Protein AF-0000000084338628 (afdb_homodimer)

Sequence (658 aa):
MTDVATRLDPAPYAGPWPGREITAGGVTLHVRETPGPDGTPAVYVHGLAGSATNWTDLAGLLAPHAAGMAIDLPGFGRSRPLAVPDWTPSGHADAVLCFLAGLGRRVHLLGNSLGGLVALSVAARRPELVATLTLVSPAVPDRRPSPRRLADPRMLLAALPGPIGKRARAELGGLTALERAAQLVGICFGDPSVVPEHRLRELAAELEERARLPWAYTAHQETGRQLLISWLRGPSPWPLAARIRVPTLVVWGEQDRLVSPSLARRTAALTRGRLVMLPGVGHVGHIEAPHAVAAAVTRMWQDVAAGRWEESGGDGTLTLAKNAGQKEPMTDVATRLDPAPYAGPWPGREITAGGVTLHVRETPGPDGTPAVYVHGLAGSATNWTDLAGLLAPHAAGMAIDLPGFGRSRPLAVPDWTPSGHADAVLCFLAGLGRRVHLLGNSLGGLVALSVAARRPELVATLTLVSPAVPDRRPSPRRLADPRMLLAALPGPIGKRARAELGGLTALERAAQLVGICFGDPSVVPEHRLRELAAELEERARLPWAYTAHQETGRQLLISWLRGPSPWPLAARIRVPTLVVWGEQDRLVSPSLARRTAALTRGRLVMLPGVGHVGHIEAPHAVAAAVTRMWQDVAAGRWEESGGDGTLTLAKNAGQKEP

Solvent-accessible surface area (backbone atoms only — not comparable to full-atom values): 33303 Å² total; per-residue (Å²): 136,83,81,72,52,68,70,69,64,74,66,76,80,80,65,68,56,61,66,47,76,46,74,23,21,71,35,64,28,26,31,27,46,39,67,44,51,90,73,60,30,33,37,37,34,40,30,82,89,40,23,30,65,63,39,39,68,28,43,58,70,40,13,85,76,19,19,34,37,20,31,12,54,70,23,24,55,79,10,54,58,52,95,73,73,52,52,35,57,66,42,50,21,51,49,51,42,18,28,45,14,28,66,63,53,46,21,34,39,34,10,27,23,50,15,10,42,26,45,50,51,33,35,32,75,42,44,70,46,32,62,31,39,35,31,33,40,42,55,60,75,62,87,70,91,52,73,70,51,43,68,45,72,48,56,66,41,34,72,37,77,65,68,63,8,49,49,29,42,50,55,62,67,64,53,50,44,57,55,49,35,49,34,49,39,55,43,32,34,41,52,49,82,74,58,51,66,70,56,43,51,50,46,10,51,50,51,47,57,39,61,68,39,91,51,27,62,59,39,45,53,46,26,52,51,33,45,54,44,38,54,74,72,40,76,74,61,60,72,50,50,65,56,29,68,44,46,29,42,31,36,36,16,65,43,15,48,66,53,59,48,83,50,48,58,66,70,9,43,21,52,26,14,26,25,33,45,34,80,67,26,7,44,43,38,51,64,78,37,26,68,62,47,37,51,53,52,52,50,48,54,50,30,49,75,69,70,63,64,57,68,38,83,45,65,17,53,70,43,72,55,76,66,74,64,71,70,75,129,137,85,80,69,53,67,69,70,63,74,65,77,80,78,65,68,55,62,65,46,78,46,76,24,21,70,34,63,29,26,30,27,47,40,68,45,51,90,73,62,30,33,38,37,33,40,30,80,90,42,22,31,65,61,40,40,66,28,46,59,70,38,12,85,75,20,18,31,36,20,30,13,54,70,22,24,55,81,9,54,56,52,95,72,73,53,52,35,57,67,41,50,21,50,49,52,43,18,28,45,15,28,67,62,53,45,22,34,38,34,11,27,22,48,16,10,40,26,45,50,51,35,33,31,74,42,44,71,44,32,61,30,39,36,30,32,40,43,56,60,75,63,87,70,90,50,73,71,50,44,67,44,72,48,55,67,42,34,72,38,76,65,68,63,7,49,48,30,43,49,54,62,67,64,54,48,45,56,55,48,34,49,33,50,39,56,43,32,35,42,52,51,82,74,60,53,68,71,56,43,50,48,46,12,51,49,50,47,59,37,63,68,39,91,52,27,62,58,39,45,54,46,26,52,51,32,45,52,46,40,54,75,72,40,76,74,62,61,73,51,48,64,55,29,69,45,47,29,42,31,37,33,16,64,42,16,47,67,52,58,48,84,49,47,60,65,69,11,44,22,53,24,14,27,25,32,45,34,82,67,25,6,43,44,39,51,63,80,38,24,68,63,46,36,52,54,52,50,49,49,54,52,30,50,76,69,69,63,64,58,67,39,82,46,66,18,53,71,43,70,58,76,64,74,62,71,73,76,132

Foldseek 3Di:
DDLCPVPVDQPPCPDFADWDWDDFLNFTWIKGKAAEDPDAAAEEAEAFQDFLRLQRSLQNLQRHPHIYIYTGFDLHQPHHHDPDHDLALVRSLVNVLSRLVRVVAAHAYEYAASGLSSQLLSLLVPVRNYQEYEYQLYNFADPDPDCLQDLDNLVVQLPDDDDSVVVSVVVVVPDALLRVLLSCLVQFWLDSVVDDPVNSVVSSVSSVVQVPDPRNVVSNVVNVVNSVCCNVPNDHCLVSSQSRDHAYEYEYECRERNRHCVCQQSSQLYQQGAYEYEYSTYRSCCNRPVVLVSVVVVVSVVCSVVVNRHGPVRRRHYDYRPPSNDDDD/DDLCPVPVPQPPCPDFADWDWDDFLNFTWIKGKAAEDPDAAAEEAEAFQDFLRLQRSLQNLQRHPHIYIYTGFDLGQPHHHDPDHDLALVRSLVNVLSRLVRVVAAHAYEYAASGLSSQLLSLLVPVRNYQEYEYQLYNFADPDPDCLQDLDNLVVQLPDDDDSVVVSVVVVVPDALLRVLLSVLVQFWLDSVVDDPVNSVVSSVSSVVQVPDPRNVVSNVSNVVNSVCCNVPNDHCLVSSQSRDHAYEYEYECRERNRHCVCQQSSQLYQQGAYEYEYSTYRSCCNRPVVLVSVVVVVSVVCSVVVNRHGPVRRRHYDYRPPSNDPDD

Structure (mmCIF, N/CA/C/O backbone):
data_AF-0000000084338628-model_v1
#
loop_
_entity.id
_entity.type
_entity.pdbx_description
1 polymer 'Pimeloyl-ACP methyl ester carboxylesterase'
#
loop_
_atom_site.group_PDB
_atom_site.id
_atom_site.type_symbol
_atom_site.label_atom_id
_atom_site.label_alt_id
_atom_site.label_comp_id
_atom_site.label_asym_id
_atom_site.label_entity_id
_atom_site.label_seq_id
_atom_site.pdbx_PDB_ins_code
_atom_site.Cartn_x
_atom_site.Cartn_y
_atom_site.Cartn_z
_atom_site.occupancy
_atom_site.B_iso_or_equiv
_atom_site.auth_seq_id
_atom_site.auth_comp_id
_atom_site.auth_asym_id
_atom_site.auth_atom_id
_atom_site.pdbx_PDB_model_num
ATOM 1 N N . MET A 1 1 ? -17.938 -50 -18.516 1 23.62 1 MET A N 1
ATOM 2 C CA . MET A 1 1 ? -18.047 -48.594 -18.203 1 23.62 1 MET A CA 1
ATOM 3 C C . MET A 1 1 ? -16.719 -47.875 -18.375 1 23.62 1 MET A C 1
ATOM 5 O O . MET A 1 1 ? -15.734 -48.219 -17.703 1 23.62 1 MET A O 1
ATOM 9 N N . THR A 1 2 ? -16.406 -47.312 -19.562 1 24.12 2 THR A N 1
ATOM 10 C CA . THR A 1 2 ? -15.242 -46.844 -20.297 1 24.12 2 THR A CA 1
ATOM 11 C C . THR A 1 2 ? -14.578 -45.656 -19.578 1 24.12 2 THR A C 1
ATOM 13 O O . THR A 1 2 ? -15.258 -44.719 -19.172 1 24.12 2 THR A O 1
ATOM 16 N N . ASP A 1 3 ? -13.5 -45.875 -18.859 1 26.91 3 ASP A N 1
ATOM 17 C CA . ASP A 1 3 ? -12.562 -45.062 -18.094 1 26.91 3 ASP A CA 1
ATOM 18 C C . ASP A 1 3 ? -12.062 -43.875 -18.922 1 26.91 3 ASP A C 1
ATOM 20 O O . ASP A 1 3 ? -11.234 -44.062 -19.828 1 26.91 3 ASP A O 1
ATOM 24 N N . VAL A 1 4 ? -12.953 -43.031 -19.438 1 27.66 4 VAL A N 1
ATOM 25 C CA . VAL A 1 4 ? -12.586 -41.906 -20.281 1 27.66 4 VAL A CA 1
ATOM 26 C C . VAL A 1 4 ? -11.594 -41 -19.547 1 27.66 4 VAL A C 1
ATOM 28 O O . VAL A 1 4 ? -11.992 -40.156 -18.75 1 27.66 4 VAL A O 1
ATOM 31 N N . ALA A 1 5 ? -10.609 -41.562 -18.891 1 33.94 5 ALA A N 1
ATOM 32 C CA . ALA A 1 5 ? -9.438 -40.75 -18.609 1 33.94 5 ALA A CA 1
ATOM 33 C C . ALA A 1 5 ? -9.039 -39.906 -19.844 1 33.94 5 ALA A C 1
ATOM 35 O O . ALA A 1 5 ? -8.289 -40.406 -20.688 1 33.94 5 ALA A O 1
ATOM 36 N N . THR A 1 6 ? -9.961 -39.219 -20.453 1 30.7 6 THR A N 1
ATOM 37 C CA . THR A 1 6 ? -9.492 -38.406 -21.547 1 30.7 6 THR A CA 1
ATOM 38 C C . THR A 1 6 ? -8.312 -37.531 -21.109 1 30.7 6 THR A C 1
ATOM 40 O O . THR A 1 6 ? -8.453 -36.688 -20.234 1 30.7 6 THR A O 1
ATOM 43 N N . ARG A 1 7 ? -7.191 -38.156 -20.875 1 34.75 7 ARG A N 1
ATOM 44 C CA . ARG A 1 7 ? -5.961 -37.375 -20.938 1 34.75 7 ARG A CA 1
ATOM 45 C C . ARG A 1 7 ? -6.098 -36.25 -21.938 1 34.75 7 ARG A C 1
ATOM 47 O O . ARG A 1 7 ? -6.129 -36.469 -23.156 1 34.75 7 ARG A O 1
ATOM 54 N N . LEU A 1 8 ? -7 -35.312 -21.672 1 33.62 8 LEU A N 1
ATOM 55 C CA . LEU A 1 8 ? -7.004 -34.188 -22.594 1 33.62 8 LEU A CA 1
ATOM 56 C C . LEU A 1 8 ? -5.582 -33.844 -23.016 1 33.62 8 LEU A C 1
ATOM 58 O O . LEU A 1 8 ? -4.695 -33.688 -22.172 1 33.62 8 LEU A O 1
ATOM 62 N N . ASP A 1 9 ? -5.117 -34.406 -24.047 1 36.53 9 ASP A N 1
ATOM 63 C CA . ASP A 1 9 ? -3.941 -33.969 -24.797 1 36.53 9 ASP A CA 1
ATOM 64 C C . ASP A 1 9 ? -3.664 -32.5 -24.578 1 36.53 9 ASP A C 1
ATOM 66 O O . ASP A 1 9 ? -4.582 -31.672 -24.609 1 36.53 9 ASP A O 1
ATOM 70 N N . PRO A 1 10 ? -2.549 -32.219 -23.812 1 39.66 10 PRO A N 1
ATOM 71 C CA . PRO A 1 10 ? -2.24 -30.797 -23.703 1 39.66 10 PRO A CA 1
ATOM 72 C C . PRO A 1 10 ? -2.553 -30.031 -24.984 1 39.66 10 PRO A C 1
ATOM 74 O O . PRO A 1 10 ? -2.398 -30.562 -26.078 1 39.66 10 PRO A O 1
ATOM 77 N N . ALA A 1 11 ? -3.625 -29.422 -25.141 1 42.81 11 ALA A N 1
ATOM 78 C CA . ALA A 1 11 ? -3.773 -28.516 -26.281 1 42.81 11 ALA A CA 1
ATOM 79 C C . ALA A 1 11 ? -2.414 -28.031 -26.781 1 42.81 11 ALA A C 1
ATOM 81 O O . ALA A 1 11 ? -1.46 -27.938 -26 1 42.81 11 ALA A O 1
ATOM 82 N N . PRO A 1 12 ? -2.033 -28.266 -28.062 1 46.69 12 PRO A N 1
ATOM 83 C CA . PRO A 1 12 ? -0.781 -27.719 -28.594 1 46.69 12 PRO A CA 1
ATOM 84 C C . PRO A 1 12 ? -0.413 -26.375 -27.969 1 46.69 12 PRO A C 1
ATOM 86 O O . PRO A 1 12 ? -1.296 -25.562 -27.672 1 46.69 12 PRO A O 1
ATOM 89 N N . TYR A 1 13 ? 0.65 -26.484 -27.172 1 51.88 13 TYR A N 1
ATOM 90 C CA . TYR A 1 13 ? 1.206 -25.281 -26.562 1 51.88 13 TYR A CA 1
ATOM 91 C C . TYR A 1 13 ? 1.18 -24.125 -27.547 1 51.88 13 TYR A C 1
ATOM 93 O O . TYR A 1 13 ? 1.824 -24.172 -28.594 1 51.88 13 TYR A O 1
ATOM 101 N N . ALA A 1 14 ? 0.134 -23.391 -27.688 1 62.44 14 ALA A N 1
ATOM 102 C CA . ALA A 1 14 ? 0.021 -22.234 -28.578 1 62.44 14 ALA A CA 1
ATOM 103 C C . ALA A 1 14 ? 1.01 -21.141 -28.172 1 62.44 14 ALA A C 1
ATOM 105 O O . ALA A 1 14 ? 1.078 -20.094 -28.828 1 62.44 14 ALA A O 1
ATOM 106 N N . GLY A 1 15 ? 2.207 -21.453 -27.391 1 76.94 15 GLY A N 1
ATOM 107 C CA . GLY A 1 15 ? 3.174 -20.438 -27.031 1 76.94 15 GLY A CA 1
ATOM 108 C C . GLY A 1 15 ? 2.609 -19.391 -26.094 1 76.94 15 GLY A C 1
ATOM 109 O O . GLY A 1 15 ? 1.433 -19.438 -25.719 1 76.94 15 GLY A O 1
ATOM 110 N N . PRO A 1 16 ? 3.469 -18.531 -25.625 1 87.44 16 PRO A N 1
ATOM 111 C CA . PRO A 1 16 ? 3.025 -17.484 -24.703 1 87.44 16 PRO A CA 1
ATOM 112 C C . PRO A 1 16 ? 2.037 -16.516 -25.344 1 87.44 16 PRO A C 1
ATOM 114 O O . PRO A 1 16 ? 2.113 -16.25 -26.547 1 87.44 16 PRO A O 1
ATOM 117 N N . TRP A 1 17 ? 1.113 -16.078 -24.578 1 94.44 17 TRP A N 1
ATOM 118 C CA . TRP A 1 17 ? 0.169 -15.055 -25.031 1 94.44 17 TRP A CA 1
ATOM 119 C C . TRP A 1 17 ? 0.888 -13.75 -25.359 1 94.44 17 TRP A C 1
ATOM 121 O O . TRP A 1 17 ? 1.99 -13.5 -24.859 1 94.44 17 TRP A O 1
ATOM 131 N N . PRO A 1 18 ? 0.337 -12.906 -26.219 1 95.88 18 PRO A N 1
ATOM 132 C CA .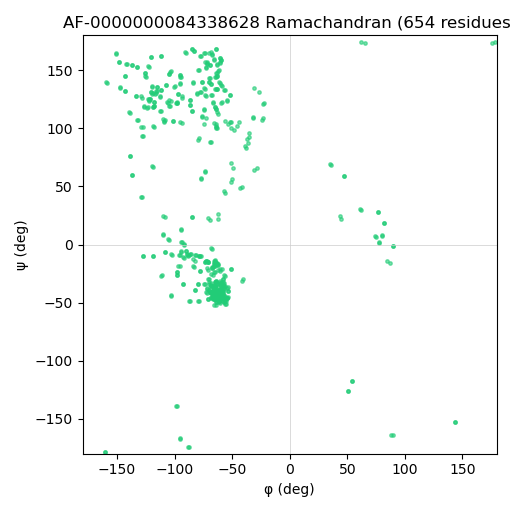 PRO A 1 18 ? 0.977 -11.633 -26.547 1 95.88 18 PRO A CA 1
ATOM 133 C C . PRO A 1 18 ? 1.135 -10.727 -25.328 1 95.88 18 PRO A C 1
ATOM 135 O O . PRO A 1 18 ? 0.263 -10.695 -24.453 1 95.88 18 PRO A O 1
ATOM 138 N N . GLY A 1 19 ? 2.299 -10.094 -25.312 1 97.12 19 GLY A N 1
ATOM 139 C CA . GLY A 1 19 ? 2.602 -9.234 -24.172 1 97.12 19 GLY A CA 1
ATOM 140 C C . GLY A 1 19 ? 2.91 -7.801 -24.578 1 97.12 19 GLY A C 1
ATOM 141 O O . GLY A 1 19 ? 3.303 -7.543 -25.719 1 97.12 19 GLY A O 1
ATOM 142 N N . ARG A 1 20 ? 2.672 -6.883 -23.703 1 98.12 20 ARG A N 1
ATOM 143 C CA . ARG A 1 20 ? 3.066 -5.484 -23.844 1 98.12 20 ARG A CA 1
ATOM 144 C C . ARG A 1 20 ? 3.299 -4.84 -22.484 1 98.12 20 ARG A C 1
ATOM 146 O O . ARG A 1 20 ? 2.941 -5.41 -21.453 1 98.12 20 ARG A O 1
ATOM 153 N N . GLU A 1 21 ? 3.934 -3.75 -22.562 1 98.38 21 GLU A N 1
ATOM 154 C CA . GLU A 1 21 ? 4.082 -2.961 -21.344 1 98.38 21 GLU A CA 1
ATOM 155 C C . GLU A 1 21 ? 2.822 -2.154 -21.047 1 98.38 21 GLU A C 1
ATOM 157 O O . GLU A 1 21 ? 2.258 -1.525 -21.938 1 98.38 21 GLU A O 1
ATOM 162 N N . ILE A 1 22 ? 2.352 -2.24 -19.891 1 98.25 22 ILE A N 1
ATOM 163 C CA . ILE A 1 22 ? 1.227 -1.438 -19.422 1 98.25 22 ILE A CA 1
ATOM 164 C C . ILE A 1 22 ? 1.646 -0.626 -18.188 1 98.25 22 ILE A C 1
ATOM 166 O O . ILE A 1 22 ? 2.232 -1.166 -17.25 1 98.25 22 ILE A O 1
ATOM 170 N N . THR A 1 23 ? 1.461 0.674 -18.328 1 97.31 23 THR A N 1
ATOM 171 C CA . THR A 1 23 ? 1.673 1.544 -17.172 1 97.31 23 THR A CA 1
ATOM 172 C C . THR A 1 23 ? 0.349 1.861 -16.484 1 97.31 23 THR A C 1
ATOM 174 O O . THR A 1 23 ? -0.597 2.32 -17.125 1 97.31 23 THR A O 1
ATOM 177 N N . ALA A 1 24 ? 0.209 1.562 -15.234 1 97.38 24 ALA A N 1
ATOM 178 C CA . ALA A 1 24 ? -0.942 1.853 -14.383 1 97.38 24 ALA A CA 1
ATOM 179 C C . ALA A 1 24 ? -0.511 2.098 -12.938 1 97.38 24 ALA A C 1
ATOM 181 O O . ALA A 1 24 ? 0.351 1.389 -12.414 1 97.38 24 ALA A O 1
ATOM 182 N N . GLY A 1 25 ? -1.071 3.139 -12.32 1 96.56 25 GLY A N 1
ATOM 183 C CA . GLY A 1 25 ? -0.757 3.43 -10.93 1 96.56 25 GLY A CA 1
ATOM 184 C C . GLY A 1 25 ? 0.714 3.723 -10.703 1 96.56 25 GLY A C 1
ATOM 185 O O . GLY A 1 25 ? 1.281 3.318 -9.688 1 96.56 25 GLY A O 1
ATOM 186 N N . GLY A 1 26 ? 1.353 4.258 -11.664 1 94.69 26 GLY A N 1
ATOM 187 C CA . GLY A 1 26 ? 2.756 4.617 -11.531 1 94.69 26 GLY A CA 1
ATOM 188 C C . GLY A 1 26 ? 3.691 3.436 -11.695 1 94.69 26 GLY A C 1
ATOM 189 O O . GLY A 1 26 ? 4.898 3.553 -11.461 1 94.69 26 GLY A O 1
ATOM 190 N N . VAL A 1 27 ? 3.143 2.307 -12.094 1 96.44 27 VAL A N 1
ATOM 191 C CA . VAL A 1 27 ? 3.934 1.093 -12.266 1 96.44 27 VAL A CA 1
ATOM 192 C C . VAL A 1 27 ? 3.854 0.624 -13.711 1 96.44 27 VAL A C 1
ATOM 194 O O . VAL A 1 27 ? 2.771 0.595 -14.305 1 96.44 27 VAL A O 1
ATOM 197 N N . THR A 1 28 ? 5 0.376 -14.297 1 97.5 28 THR A N 1
ATOM 198 C CA . THR A 1 28 ? 5.047 -0.213 -15.633 1 97.5 28 THR A CA 1
ATOM 199 C C . THR A 1 28 ? 5.418 -1.69 -15.562 1 97.5 28 THR A C 1
ATOM 201 O O . THR A 1 28 ? 6.477 -2.045 -15.039 1 97.5 28 THR A O 1
ATOM 204 N N . LEU A 1 29 ? 4.52 -2.508 -16.031 1 98.56 29 LEU A N 1
ATOM 205 C CA . LEU A 1 29 ? 4.742 -3.949 -16.031 1 98.56 29 LEU A CA 1
ATOM 206 C C . LEU A 1 29 ? 4.57 -4.527 -17.438 1 98.56 29 LEU A C 1
ATOM 208 O O . LEU A 1 29 ? 3.775 -4.02 -18.234 1 98.56 29 LEU A O 1
ATOM 212 N N . HIS A 1 30 ? 5.422 -5.539 -17.703 1 98.31 30 HIS A N 1
ATOM 213 C CA . HIS A 1 30 ? 5.105 -6.383 -18.859 1 98.31 30 HIS A CA 1
ATOM 214 C C . HIS A 1 30 ? 3.92 -7.297 -18.547 1 98.31 30 HIS A C 1
ATOM 216 O O . HIS A 1 30 ? 3.889 -7.957 -17.516 1 98.31 30 HIS A O 1
ATOM 222 N N . VAL A 1 31 ? 2.938 -7.262 -19.438 1 98.75 31 VAL A N 1
ATOM 223 C CA . VAL A 1 31 ? 1.679 -7.969 -19.219 1 98.75 31 VAL A CA 1
ATOM 224 C C . VAL A 1 31 ? 1.353 -8.812 -20.453 1 98.75 31 VAL A C 1
ATOM 226 O O . VAL A 1 31 ? 1.403 -8.328 -21.578 1 98.75 31 VAL A O 1
ATOM 229 N N . ARG A 1 32 ? 1.099 -10.094 -20.203 1 98.12 32 ARG A N 1
ATOM 230 C CA . ARG A 1 32 ? 0.576 -10.938 -21.266 1 98.12 32 ARG A CA 1
ATOM 231 C C . ARG A 1 32 ? -0.941 -11.062 -21.172 1 98.12 32 ARG A C 1
ATOM 233 O O . ARG A 1 32 ? -1.478 -11.391 -20.125 1 98.12 32 ARG A O 1
ATOM 240 N N . GLU A 1 33 ? -1.597 -10.828 -22.266 1 98.31 33 GLU A N 1
ATOM 241 C CA . GLU A 1 33 ? -3.047 -10.672 -22.25 1 98.31 33 GLU A CA 1
ATOM 242 C C . GLU A 1 33 ? -3.738 -11.828 -22.969 1 98.31 33 GLU A C 1
ATOM 244 O O . GLU A 1 33 ? -3.273 -12.281 -24.016 1 98.31 33 GLU A O 1
ATOM 249 N N . THR A 1 34 ? -4.715 -12.367 -22.375 1 97.62 34 THR A N 1
ATOM 250 C CA . THR A 1 34 ? -5.621 -13.344 -22.984 1 97.62 34 THR A CA 1
ATOM 251 C C . THR A 1 34 ? -6.984 -12.719 -23.25 1 97.62 34 THR A C 1
ATOM 253 O O . THR A 1 34 ? -7.508 -11.969 -22.422 1 97.62 34 THR A O 1
ATOM 256 N N . PRO A 1 35 ? -7.559 -12.992 -24.406 1 96.88 35 PRO A N 1
ATOM 257 C CA . PRO A 1 35 ? -8.883 -12.445 -24.688 1 96.88 35 PRO A CA 1
ATOM 258 C C . PRO A 1 35 ? -9.977 -13.039 -23.812 1 96.88 35 PRO A C 1
ATOM 260 O O . PRO A 1 35 ? -9.773 -14.078 -23.188 1 96.88 35 PRO A O 1
ATOM 263 N N . GLY A 1 36 ? -11.07 -12.414 -23.75 1 96.94 36 GLY A N 1
ATOM 264 C CA . GLY A 1 36 ? -12.234 -12.859 -23 1 96.94 36 GLY A CA 1
ATOM 265 C C . GLY A 1 36 ? -13.398 -11.883 -23.062 1 96.94 36 GLY A C 1
ATOM 266 O O . GLY A 1 36 ? -13.312 -10.852 -23.719 1 96.94 36 GLY A O 1
ATOM 267 N N . PRO A 1 37 ? -14.477 -12.297 -22.5 1 97 37 PRO A N 1
ATOM 268 C CA . PRO A 1 37 ? -15.656 -11.422 -22.5 1 97 37 PRO A CA 1
ATOM 269 C C . PRO A 1 37 ? -15.438 -10.141 -21.703 1 97 37 PRO A C 1
ATOM 271 O O . PRO A 1 37 ? -14.445 -10.016 -20.984 1 97 37 PRO A O 1
ATOM 274 N N . ASP A 1 38 ? -16.453 -9.281 -21.969 1 94.19 38 ASP A N 1
ATOM 275 C CA . ASP A 1 38 ? -16.469 -8.07 -21.156 1 94.19 38 ASP A CA 1
ATOM 276 C C . ASP A 1 38 ? -16.828 -8.391 -19.703 1 94.19 38 ASP A C 1
ATOM 278 O O . ASP A 1 38 ? -17.562 -9.352 -19.453 1 94.19 38 ASP A O 1
ATOM 282 N N . GLY A 1 39 ? -16.281 -7.773 -18.781 1 96.06 39 GLY A N 1
ATOM 283 C CA . GLY A 1 39 ? -16.547 -8.008 -17.375 1 96.06 39 GLY A CA 1
ATOM 284 C C . GLY A 1 39 ? -15.32 -7.863 -16.5 1 96.06 39 GLY A C 1
ATOM 285 O O . GLY A 1 39 ? -14.414 -7.09 -16.812 1 96.06 39 GLY A O 1
ATOM 286 N N . THR A 1 40 ? -15.367 -8.578 -15.398 1 97.94 40 THR A N 1
ATOM 287 C CA . THR A 1 40 ? -14.25 -8.531 -14.461 1 97.94 40 THR A CA 1
ATOM 288 C C . THR A 1 40 ? -13.055 -9.32 -15 1 97.94 40 THR A C 1
ATOM 290 O O . THR A 1 40 ? -13.156 -10.523 -15.234 1 97.94 40 THR A O 1
ATOM 293 N N . PRO A 1 41 ? -12 -8.695 -15.258 1 98.62 41 PRO A N 1
ATOM 294 C CA . PRO A 1 41 ? -10.828 -9.414 -15.773 1 98.62 41 PRO A CA 1
ATOM 295 C C . PRO A 1 41 ? -10.078 -10.18 -14.68 1 98.62 41 PRO A C 1
ATOM 297 O O . PRO A 1 41 ? -10.297 -9.93 -13.492 1 98.62 41 PRO A O 1
ATOM 300 N N . ALA A 1 42 ? -9.266 -11.117 -15.148 1 98.88 42 ALA A N 1
ATOM 301 C CA . ALA A 1 42 ? -8.375 -11.852 -14.25 1 98.88 42 ALA A CA 1
ATOM 302 C C . ALA A 1 42 ? -6.953 -11.289 -14.312 1 98.88 42 ALA A C 1
ATOM 304 O O . ALA A 1 42 ? -6.461 -10.945 -15.383 1 98.88 42 ALA A O 1
ATOM 305 N N . VAL A 1 43 ? -6.352 -11.125 -13.156 1 98.94 43 VAL A N 1
ATOM 306 C CA . VAL A 1 43 ? -4.941 -10.773 -13.078 1 98.94 43 VAL A CA 1
ATOM 307 C C . VAL A 1 43 ? -4.16 -11.898 -12.398 1 98.94 43 VAL A C 1
ATOM 309 O O . VAL A 1 43 ? -4.547 -12.367 -11.328 1 98.94 43 VAL A O 1
ATOM 312 N N . TYR A 1 44 ? -3.066 -12.305 -13.055 1 98.94 44 TYR A N 1
ATOM 313 C CA . TYR A 1 44 ? -2.279 -13.453 -12.609 1 98.94 44 TYR A CA 1
ATOM 314 C C . TYR A 1 44 ? -0.902 -13.016 -12.125 1 98.94 44 TYR A C 1
ATOM 316 O O . TYR A 1 44 ? -0.168 -12.336 -12.852 1 98.94 44 TYR A O 1
ATOM 324 N N . VAL A 1 45 ? -0.544 -13.422 -10.914 1 98.94 45 VAL A N 1
ATOM 325 C CA . VAL A 1 45 ? 0.711 -13.016 -10.289 1 98.94 45 VAL A CA 1
ATOM 326 C C . VAL A 1 45 ? 1.582 -14.242 -10.039 1 98.94 45 VAL A C 1
ATOM 328 O O . VAL A 1 45 ? 1.203 -15.133 -9.273 1 98.94 45 VAL A O 1
ATOM 331 N N . HIS A 1 46 ? 2.771 -14.312 -10.617 1 98.38 46 HIS A N 1
ATOM 332 C CA . HIS A 1 46 ? 3.637 -15.484 -10.578 1 98.38 46 HIS A CA 1
ATOM 333 C C . HIS A 1 46 ? 4.461 -15.523 -9.297 1 98.38 46 HIS A C 1
ATOM 335 O O . HIS A 1 46 ? 4.492 -14.547 -8.547 1 98.38 46 HIS A O 1
ATOM 341 N N . GLY A 1 47 ? 5.082 -16.672 -9.023 1 97.88 47 GLY A N 1
ATOM 342 C CA . GLY A 1 47 ? 5.941 -16.859 -7.863 1 97.88 47 GLY A CA 1
ATOM 343 C C . GLY A 1 47 ? 7.387 -16.469 -8.125 1 97.88 47 GLY A C 1
ATOM 344 O O . GLY A 1 47 ? 7.715 -15.945 -9.188 1 97.88 47 GLY A O 1
ATOM 345 N N . LEU A 1 48 ? 8.195 -16.75 -7.113 1 94.06 48 LEU A N 1
ATOM 346 C CA . LEU A 1 48 ? 9.617 -16.453 -7.223 1 94.06 48 LEU A CA 1
ATOM 347 C C . LEU A 1 48 ? 10.227 -17.141 -8.438 1 94.06 48 LEU A C 1
ATOM 349 O O . LEU A 1 48 ? 9.945 -18.312 -8.695 1 94.06 48 LEU A O 1
ATOM 353 N N . ALA A 1 49 ? 11.008 -16.438 -9.25 1 85.44 49 ALA A N 1
ATOM 354 C CA . ALA A 1 49 ? 11.758 -16.906 -10.406 1 85.44 49 ALA A CA 1
ATOM 355 C C . ALA A 1 49 ? 10.828 -17.188 -11.586 1 85.44 49 ALA A C 1
ATOM 357 O O . ALA A 1 49 ? 11.25 -17.734 -12.609 1 85.44 49 ALA A O 1
ATOM 358 N N . GLY A 1 50 ? 9.555 -16.812 -11.414 1 93 50 GLY A N 1
ATOM 359 C CA . GLY A 1 50 ? 8.609 -17.016 -12.5 1 93 50 GLY A CA 1
ATOM 360 C C . GLY A 1 50 ? 8.43 -15.781 -13.367 1 93 50 GLY A C 1
ATOM 361 O O . GLY A 1 50 ? 9.297 -14.906 -13.406 1 93 50 GLY A O 1
ATOM 362 N N . SER A 1 51 ? 7.391 -15.852 -14.172 1 95.38 51 SER A N 1
ATOM 363 C CA . SER A 1 51 ? 6.953 -14.789 -15.07 1 95.38 51 SER A CA 1
ATOM 364 C C . SER A 1 51 ? 5.504 -14.984 -15.5 1 95.38 51 SER A C 1
ATOM 366 O O . SER A 1 51 ? 4.848 -15.938 -15.07 1 95.38 51 SER A O 1
ATOM 368 N N . ALA A 1 52 ? 5.098 -14.031 -16.344 1 97.12 52 ALA A N 1
ATOM 369 C CA . ALA A 1 52 ? 3.742 -14.086 -16.891 1 97.12 52 ALA A CA 1
ATOM 370 C C . ALA A 1 52 ? 3.494 -15.406 -17.609 1 97.12 52 ALA A C 1
ATOM 372 O O . ALA A 1 52 ? 2.365 -15.898 -17.656 1 97.12 52 ALA A O 1
ATOM 373 N N . THR A 1 53 ? 4.523 -16.047 -18.125 1 93.94 53 THR A N 1
ATOM 374 C CA . THR A 1 53 ? 4.371 -17.266 -18.922 1 93.94 53 THR A CA 1
ATOM 375 C C . THR A 1 53 ? 3.951 -18.438 -18.047 1 93.94 53 THR A C 1
ATOM 377 O O . THR A 1 53 ? 3.484 -19.469 -18.547 1 93.94 53 THR A O 1
ATOM 380 N N . ASN A 1 54 ? 4.086 -18.266 -16.734 1 94.94 54 ASN A N 1
ATOM 381 C CA . ASN A 1 54 ? 3.674 -19.328 -15.82 1 94.94 54 ASN A CA 1
ATOM 382 C C . ASN A 1 54 ? 2.17 -19.578 -15.891 1 94.94 54 ASN A C 1
ATOM 384 O O . ASN A 1 54 ? 1.69 -20.641 -15.477 1 94.94 54 ASN A O 1
ATOM 388 N N . TRP A 1 55 ? 1.458 -18.625 -16.453 1 96.94 55 TRP A N 1
ATOM 389 C CA . TRP A 1 55 ? 0.001 -18.688 -16.391 1 96.94 55 TRP A CA 1
ATOM 390 C C . TRP A 1 55 ? -0.59 -18.984 -17.766 1 96.94 55 TRP A C 1
ATOM 392 O O . TRP A 1 55 ? -1.81 -18.953 -17.938 1 96.94 55 TRP A O 1
ATOM 402 N N . THR A 1 56 ? 0.258 -19.312 -18.766 1 94.19 56 THR A N 1
ATOM 403 C CA . THR A 1 56 ? -0.15 -19.422 -20.156 1 94.19 56 THR A CA 1
ATOM 404 C C . THR A 1 56 ? -1.307 -20.406 -20.297 1 94.19 56 THR A C 1
ATOM 406 O O . THR A 1 56 ? -2.361 -20.062 -20.844 1 94.19 56 THR A O 1
ATOM 409 N N . ASP A 1 57 ? -1.167 -21.625 -19.75 1 93.06 57 ASP A N 1
ATOM 410 C CA . ASP A 1 57 ? -2.176 -22.656 -19.938 1 93.06 57 ASP A CA 1
ATOM 411 C C . ASP A 1 57 ? -3.447 -22.328 -19.156 1 93.06 57 ASP A C 1
ATOM 413 O O . ASP A 1 57 ? -4.551 -22.422 -19.703 1 93.06 57 ASP A O 1
ATOM 417 N N . LEU A 1 58 ? -3.25 -21.953 -17.891 1 96.88 58 LEU A N 1
ATOM 418 C CA . LEU A 1 58 ? -4.426 -21.656 -17.078 1 96.88 58 LEU A CA 1
ATOM 419 C C . LEU A 1 58 ? -5.195 -20.469 -17.625 1 96.88 58 LEU A C 1
ATOM 421 O O . LEU A 1 58 ? -6.426 -20.484 -17.688 1 96.88 58 LEU A O 1
ATOM 425 N N . ALA A 1 59 ? -4.504 -19.406 -17.984 1 97.69 59 ALA A N 1
ATOM 426 C CA . ALA A 1 59 ? -5.168 -18.234 -18.547 1 97.69 59 ALA A CA 1
ATOM 427 C C . ALA A 1 59 ? -5.965 -18.594 -19.797 1 97.69 59 ALA A C 1
ATOM 429 O O . ALA A 1 59 ? -7.047 -18.047 -20.031 1 97.69 59 ALA A O 1
ATOM 430 N N . GLY A 1 60 ? -5.395 -19.469 -20.625 1 96.5 60 GLY A N 1
ATOM 431 C CA . GLY A 1 60 ? -6.117 -19.938 -21.797 1 96.5 60 GLY A CA 1
ATOM 432 C C . GLY A 1 60 ? -7.402 -20.672 -21.438 1 96.5 60 GLY A C 1
ATOM 433 O O . GLY A 1 60 ? -8.438 -20.453 -22.078 1 96.5 60 GLY A O 1
ATOM 434 N N . LEU A 1 61 ? -7.34 -21.531 -20.438 1 96.81 61 LEU A N 1
ATOM 435 C CA . LEU A 1 61 ? -8.492 -22.312 -20.016 1 96.81 61 LEU A CA 1
ATOM 436 C C . LEU A 1 61 ? -9.562 -21.422 -19.391 1 96.81 61 LEU A C 1
ATOM 438 O O . LEU A 1 61 ? -10.758 -21.734 -19.469 1 96.81 61 LEU A O 1
ATOM 442 N N . LEU A 1 62 ? -9.148 -20.25 -18.844 1 98.25 62 LEU A N 1
ATOM 443 C CA . LEU A 1 62 ? -10.086 -19.375 -18.172 1 98.25 62 LEU A CA 1
ATOM 444 C C . LEU A 1 62 ? -10.586 -18.281 -19.109 1 98.25 62 LEU A C 1
ATOM 446 O O . LEU A 1 62 ? -11.539 -17.562 -18.781 1 98.25 62 LEU A O 1
ATOM 450 N N . ALA A 1 63 ? -9.977 -18.188 -20.281 1 97.69 63 ALA A N 1
ATOM 451 C CA . ALA A 1 63 ? -10.211 -17.125 -21.25 1 97.69 63 ALA A CA 1
ATOM 452 C C . ALA A 1 63 ? -11.688 -17.047 -21.625 1 97.69 63 ALA A C 1
ATOM 454 O O . ALA A 1 63 ? -12.234 -15.953 -21.812 1 97.69 63 ALA A O 1
ATOM 455 N N . PRO A 1 64 ? -12.422 -18.156 -21.719 1 97.44 64 PRO A N 1
ATOM 456 C CA . PRO A 1 64 ? -13.844 -18.078 -22.062 1 97.44 64 PRO A CA 1
ATOM 457 C C . PRO A 1 64 ? -14.664 -17.375 -20.984 1 97.44 64 PRO A C 1
ATOM 459 O O . PRO A 1 64 ? -15.805 -16.969 -21.234 1 97.44 64 PRO A O 1
ATOM 462 N N . HIS A 1 65 ? -14.164 -17.156 -19.781 1 97.94 65 HIS A N 1
ATOM 463 C CA . HIS A 1 65 ? -14.93 -16.625 -18.656 1 97.94 65 HIS A CA 1
ATOM 464 C C . HIS A 1 65 ? -14.477 -15.219 -18.297 1 97.94 65 HIS A C 1
ATOM 466 O O . HIS A 1 65 ? -15.25 -14.445 -17.719 1 97.94 65 HIS A O 1
ATOM 472 N N . ALA A 1 66 ? -13.25 -14.898 -18.594 1 98.44 66 ALA A N 1
ATOM 473 C CA . ALA A 1 66 ? -12.711 -13.586 -18.25 1 98.44 66 ALA A CA 1
ATOM 474 C C . ALA A 1 66 ? -11.492 -13.25 -19.109 1 98.44 66 ALA A C 1
ATOM 476 O O . ALA A 1 66 ? -10.656 -14.117 -19.375 1 98.44 66 ALA A O 1
ATOM 477 N N . ALA A 1 67 ? -11.438 -11.984 -19.516 1 98.25 67 ALA A N 1
ATOM 478 C CA . ALA A 1 67 ? -10.164 -11.531 -20.062 1 98.25 67 ALA A CA 1
ATOM 479 C C . ALA A 1 67 ? -9.055 -11.602 -19.016 1 98.25 67 ALA A C 1
ATOM 481 O O . ALA A 1 67 ? -9.32 -11.484 -17.812 1 98.25 67 ALA A O 1
ATOM 482 N N . GLY A 1 68 ? -7.844 -11.836 -19.484 1 98.38 68 GLY A N 1
ATOM 483 C CA . GLY A 1 68 ? -6.773 -12.07 -18.531 1 98.38 68 GLY A CA 1
ATOM 484 C C . GLY A 1 68 ? -5.582 -11.148 -18.734 1 98.38 68 GLY A C 1
ATOM 485 O O . GLY A 1 68 ? -5.277 -10.75 -19.859 1 98.38 68 GLY A O 1
ATOM 486 N N . MET A 1 69 ? -4.934 -10.812 -17.641 1 98.75 69 MET A N 1
ATOM 487 C CA . MET A 1 69 ? -3.646 -10.117 -17.578 1 98.75 69 MET A CA 1
ATOM 488 C C . MET A 1 69 ? -2.658 -10.867 -16.703 1 98.75 69 MET A C 1
ATOM 490 O O . MET A 1 69 ? -2.738 -10.797 -15.469 1 98.75 69 MET A O 1
ATOM 494 N N . ALA A 1 70 ? -1.762 -11.594 -17.328 1 98.81 70 ALA A N 1
ATOM 495 C CA . ALA A 1 70 ? -0.645 -12.156 -16.562 1 98.81 70 ALA A CA 1
ATOM 496 C C . ALA A 1 70 ? 0.508 -11.156 -16.469 1 98.81 70 ALA A C 1
ATOM 498 O O . ALA A 1 70 ? 1.044 -10.727 -17.5 1 98.81 70 ALA A O 1
ATOM 499 N N . ILE A 1 71 ? 0.913 -10.852 -15.266 1 98.88 71 ILE A N 1
ATOM 500 C CA . ILE A 1 71 ? 1.896 -9.789 -15.125 1 98.88 71 ILE A CA 1
ATOM 501 C C . ILE A 1 71 ? 3.266 -10.383 -14.812 1 98.88 71 ILE A C 1
ATOM 503 O O . ILE A 1 71 ? 3.359 -11.445 -14.188 1 98.88 71 ILE A O 1
ATOM 507 N N . ASP A 1 72 ? 4.34 -9.742 -15.289 1 98.5 72 ASP A N 1
ATOM 508 C CA . ASP A 1 72 ? 5.676 -9.914 -14.734 1 98.5 72 ASP A CA 1
ATOM 509 C C . ASP A 1 72 ? 5.906 -8.961 -13.562 1 98.5 72 ASP A C 1
ATOM 511 O O . ASP A 1 72 ? 5.801 -7.738 -13.719 1 98.5 72 ASP A O 1
ATOM 515 N N . LEU A 1 73 ? 6.18 -9.492 -12.422 1 98.62 73 LEU A N 1
ATOM 516 C CA . LEU A 1 73 ? 6.496 -8.641 -11.281 1 98.62 73 LEU A CA 1
ATOM 517 C C . LEU A 1 73 ? 7.719 -7.781 -11.562 1 98.62 73 LEU A C 1
ATOM 519 O O . LEU A 1 73 ? 8.531 -8.117 -12.43 1 98.62 73 LEU A O 1
ATOM 523 N N . PRO A 1 74 ? 7.855 -6.688 -10.828 1 98.25 74 PRO A N 1
ATOM 524 C CA . PRO A 1 74 ? 9.047 -5.863 -11.023 1 98.25 74 PRO A CA 1
ATOM 525 C C . PRO A 1 74 ? 10.344 -6.66 -10.883 1 98.25 74 PRO A C 1
ATOM 527 O O . PRO A 1 74 ? 10.57 -7.305 -9.852 1 98.25 74 PRO A O 1
ATOM 530 N N . GLY A 1 75 ? 11.148 -6.59 -11.945 1 97.38 75 GLY A N 1
ATOM 531 C CA . GLY A 1 75 ? 12.422 -7.285 -11.93 1 97.38 75 GLY A CA 1
ATOM 532 C C . GLY A 1 75 ? 12.336 -8.703 -12.461 1 97.38 75 GLY A C 1
ATOM 533 O O . GLY A 1 75 ? 13.352 -9.375 -12.617 1 97.38 75 GLY A O 1
ATOM 534 N N . PHE A 1 76 ? 11.188 -9.156 -12.836 1 96.75 76 PHE A N 1
ATOM 535 C CA . PHE A 1 76 ? 10.992 -10.516 -13.328 1 96.75 76 PHE A CA 1
ATOM 536 C C . PHE A 1 76 ? 10.43 -10.508 -14.742 1 96.75 76 PHE A C 1
ATOM 538 O O . PHE A 1 76 ? 9.852 -9.508 -15.172 1 96.75 76 PHE A O 1
ATOM 545 N N . GLY A 1 77 ? 10.57 -11.609 -15.391 1 95 77 GLY A N 1
ATOM 546 C CA . GLY A 1 77 ? 10.148 -11.617 -16.781 1 95 77 GLY A CA 1
ATOM 547 C C . GLY A 1 77 ? 10.734 -10.469 -17.578 1 95 77 GLY A C 1
ATOM 548 O O . GLY A 1 77 ? 11.945 -10.25 -17.578 1 95 77 GLY A O 1
ATOM 549 N N . ARG A 1 78 ? 9.836 -9.75 -18.203 1 95.5 78 ARG A N 1
ATOM 550 C CA . ARG A 1 78 ? 10.297 -8.648 -19.047 1 95.5 78 ARG A CA 1
ATOM 551 C C . ARG A 1 78 ? 10.039 -7.301 -18.391 1 95.5 78 ARG A C 1
ATOM 553 O O . ARG A 1 78 ? 10.289 -6.25 -18.984 1 95.5 78 ARG A O 1
ATOM 560 N N . SER A 1 79 ? 9.531 -7.371 -17.141 1 97.75 79 SER A N 1
ATOM 561 C CA . SER A 1 79 ? 9.359 -6.129 -16.391 1 97.75 79 SER A CA 1
ATOM 562 C C . SER A 1 79 ? 10.688 -5.633 -15.836 1 97.75 79 SER A C 1
ATOM 564 O O . SER A 1 79 ? 11.438 -6.402 -15.234 1 97.75 79 SER A O 1
ATOM 566 N N . ARG A 1 80 ? 11 -4.395 -16.016 1 96.75 80 ARG A N 1
ATOM 567 C CA . ARG A 1 80 ? 12.125 -3.762 -15.336 1 96.75 80 ARG A CA 1
ATOM 568 C C . ARG A 1 80 ? 11.859 -3.602 -13.844 1 96.75 80 ARG A C 1
ATOM 570 O O . ARG A 1 80 ? 10.703 -3.615 -13.414 1 96.75 80 ARG A O 1
ATOM 577 N N . PRO A 1 81 ? 12.961 -3.547 -13.078 1 97 81 PRO A N 1
ATOM 578 C CA . PRO A 1 81 ? 12.742 -3.182 -11.672 1 97 81 PRO A CA 1
ATOM 579 C C . PRO A 1 81 ? 12.109 -1.804 -11.516 1 97 81 PRO A C 1
ATOM 581 O O . PRO A 1 81 ? 12.117 -1.003 -12.453 1 97 81 PRO A O 1
ATOM 584 N N . LEU A 1 82 ? 11.523 -1.571 -10.375 1 94.56 82 LEU A N 1
ATOM 585 C CA . LEU A 1 82 ? 11.078 -0.225 -10.023 1 94.56 82 LEU A CA 1
ATOM 586 C C . LEU A 1 82 ? 12.258 0.74 -9.977 1 94.56 82 LEU A C 1
ATOM 588 O O . LEU A 1 82 ? 13.406 0.316 -9.844 1 94.56 82 LEU A O 1
ATOM 592 N N . ALA A 1 83 ? 11.938 2.025 -10.148 1 88.44 83 ALA A N 1
ATOM 593 C CA . ALA A 1 83 ? 12.984 3.037 -10.117 1 88.44 83 ALA A CA 1
ATOM 594 C C . ALA A 1 83 ? 13.805 2.941 -8.828 1 88.44 83 ALA A C 1
ATOM 596 O O . ALA A 1 83 ? 15.031 3.051 -8.859 1 88.44 83 ALA A O 1
ATOM 597 N N . VAL A 1 84 ? 13.133 2.811 -7.754 1 90.31 84 VAL A N 1
ATOM 598 C CA . VAL A 1 84 ? 13.758 2.449 -6.48 1 90.31 84 VAL A CA 1
ATOM 599 C C . VAL A 1 84 ? 13.359 1.023 -6.102 1 90.31 84 VAL A C 1
ATOM 601 O O . VAL A 1 84 ? 12.242 0.781 -5.645 1 90.31 84 VAL A O 1
ATOM 604 N N . PRO A 1 85 ? 14.273 0.166 -6.25 1 93.81 85 PRO A N 1
ATOM 605 C CA . PRO A 1 85 ? 13.898 -1.24 -6.074 1 93.81 85 PRO A CA 1
ATOM 606 C C . PRO A 1 85 ? 13.539 -1.58 -4.629 1 93.81 85 PRO A C 1
ATOM 608 O O . PRO A 1 85 ? 14.164 -1.071 -3.697 1 93.81 85 PRO A O 1
ATOM 611 N N . ASP A 1 86 ? 12.555 -2.318 -4.461 1 95.31 86 ASP A N 1
ATOM 612 C CA . ASP A 1 86 ? 12.141 -2.98 -3.227 1 95.31 86 ASP A CA 1
ATOM 613 C C . ASP A 1 86 ? 11.82 -4.453 -3.475 1 95.31 86 ASP A C 1
ATOM 615 O O . ASP A 1 86 ? 10.766 -4.781 -4.031 1 95.31 86 ASP A O 1
ATOM 619 N N . TRP A 1 87 ? 12.688 -5.305 -3.02 1 96.69 87 TRP A N 1
ATOM 620 C CA . TRP A 1 87 ? 12.617 -6.723 -3.363 1 96.69 87 TRP A CA 1
ATOM 621 C C . TRP A 1 87 ? 11.852 -7.5 -2.297 1 96.69 87 TRP A C 1
ATOM 623 O O . TRP A 1 87 ? 11.742 -8.727 -2.377 1 96.69 87 TRP A O 1
ATOM 633 N N . THR A 1 88 ? 11.344 -6.801 -1.267 1 96.75 88 THR A N 1
ATOM 634 C CA . THR A 1 88 ? 10.578 -7.473 -0.221 1 96.75 88 THR A CA 1
ATOM 635 C C . THR A 1 88 ? 9.211 -7.906 -0.744 1 96.75 88 THR A C 1
ATOM 637 O O . THR A 1 88 ? 8.695 -7.332 -1.704 1 96.75 88 THR A O 1
ATOM 640 N N . PRO A 1 89 ? 8.578 -8.953 -0.116 1 97.38 89 PRO A N 1
ATOM 641 C CA . PRO A 1 89 ? 7.195 -9.281 -0.472 1 97.38 89 PRO A CA 1
ATOM 642 C C . PRO A 1 89 ? 6.254 -8.086 -0.362 1 97.38 89 PRO A C 1
ATOM 644 O O . PRO A 1 89 ? 5.367 -7.914 -1.201 1 97.38 89 PRO A O 1
ATOM 647 N N . SER A 1 90 ? 6.48 -7.238 0.634 1 96.56 90 SER A N 1
ATOM 648 C CA . SER A 1 90 ? 5.652 -6.051 0.801 1 96.56 90 SER A CA 1
ATOM 649 C C . SER A 1 90 ? 5.855 -5.07 -0.349 1 96.56 90 SER A C 1
ATOM 651 O O . SER A 1 90 ? 4.906 -4.41 -0.786 1 96.56 90 SER A O 1
ATOM 653 N N . GLY A 1 91 ? 7.113 -4.949 -0.794 1 97.25 91 GLY A N 1
ATOM 654 C CA . GLY A 1 91 ? 7.391 -4.105 -1.946 1 97.25 91 GLY A CA 1
ATOM 655 C C . GLY A 1 91 ? 6.691 -4.574 -3.211 1 97.25 91 GLY A C 1
ATOM 656 O O . GLY A 1 91 ? 6.129 -3.768 -3.951 1 97.25 91 GLY A O 1
ATOM 657 N N . HIS A 1 92 ? 6.73 -5.871 -3.447 1 98.56 92 HIS A N 1
ATOM 658 C CA . HIS A 1 92 ? 6.012 -6.438 -4.586 1 98.56 92 HIS A CA 1
ATOM 659 C C . HIS A 1 92 ? 4.508 -6.238 -4.438 1 98.56 92 HIS A C 1
ATOM 661 O O . HIS A 1 92 ? 3.82 -5.93 -5.414 1 98.56 92 HIS A O 1
ATOM 667 N N . ALA A 1 93 ? 4.004 -6.406 -3.211 1 98.5 93 ALA A N 1
ATOM 668 C CA . ALA A 1 93 ? 2.58 -6.211 -2.965 1 98.5 93 ALA A CA 1
ATOM 669 C C . ALA A 1 93 ? 2.168 -4.77 -3.246 1 98.5 93 ALA A C 1
ATOM 671 O O . ALA A 1 93 ? 1.114 -4.52 -3.836 1 98.5 93 ALA A O 1
ATOM 672 N N . ASP A 1 94 ? 2.998 -3.805 -2.838 1 98.19 94 ASP A N 1
ATOM 673 C CA . ASP A 1 94 ? 2.717 -2.393 -3.09 1 98.19 94 ASP A CA 1
ATOM 674 C C . ASP A 1 94 ? 2.656 -2.104 -4.586 1 98.19 94 ASP A C 1
ATOM 676 O O . ASP A 1 94 ? 1.789 -1.357 -5.047 1 98.19 94 ASP A O 1
ATOM 680 N N . ALA A 1 95 ? 3.576 -2.686 -5.359 1 98.38 95 ALA A N 1
ATOM 681 C CA . ALA A 1 95 ? 3.594 -2.479 -6.805 1 98.38 95 ALA A CA 1
ATOM 682 C C . ALA A 1 95 ? 2.324 -3.023 -7.453 1 98.38 95 ALA A C 1
ATOM 684 O O . ALA A 1 95 ? 1.7 -2.348 -8.273 1 98.38 95 ALA A O 1
ATOM 685 N N . VAL A 1 96 ? 1.94 -4.215 -7.031 1 98.81 96 VAL A N 1
ATOM 686 C CA . VAL A 1 96 ? 0.749 -4.836 -7.602 1 98.81 96 VAL A CA 1
ATOM 687 C C . VAL A 1 96 ? -0.495 -4.066 -7.164 1 98.81 96 VAL A C 1
ATOM 689 O O . VAL A 1 96 ? -1.412 -3.85 -7.957 1 98.81 96 VAL A O 1
ATOM 692 N N . LEU A 1 97 ? -0.488 -3.666 -5.91 1 98.5 97 LEU A N 1
ATOM 693 C CA . LEU A 1 97 ? -1.589 -2.871 -5.375 1 98.5 97 LEU A CA 1
ATOM 694 C C . LEU A 1 97 ? -1.789 -1.6 -6.191 1 98.5 97 LEU A C 1
ATOM 696 O O . LEU A 1 97 ? -2.906 -1.301 -6.621 1 98.5 97 LEU A O 1
ATOM 700 N N . CYS A 1 98 ? -0.733 -0.86 -6.453 1 98.12 98 CYS A N 1
ATOM 701 C CA . CYS A 1 98 ? -0.8 0.378 -7.223 1 98.12 98 CYS A CA 1
ATOM 702 C C . CYS A 1 98 ? -1.21 0.103 -8.664 1 98.12 98 CYS A C 1
ATOM 704 O O . CYS A 1 98 ? -1.998 0.852 -9.242 1 98.12 98 CYS A O 1
ATOM 706 N N . PHE A 1 99 ? -0.629 -0.98 -9.242 1 98.69 99 PHE A N 1
ATOM 707 C CA . PHE A 1 99 ? -0.981 -1.347 -10.602 1 98.69 99 PHE A CA 1
ATOM 708 C C . PHE A 1 99 ? -2.48 -1.593 -10.734 1 98.69 99 PHE A C 1
ATOM 710 O O . PHE A 1 99 ? -3.131 -1.05 -11.625 1 98.69 99 PHE A O 1
ATOM 717 N N . LEU A 1 100 ? -3.062 -2.342 -9.812 1 98.62 100 LEU A N 1
ATOM 718 C CA . LEU A 1 100 ? -4.488 -2.65 -9.82 1 98.62 100 LEU A CA 1
ATOM 719 C C . LEU A 1 100 ? -5.32 -1.391 -9.594 1 98.62 100 LEU A C 1
ATOM 721 O O . LEU A 1 100 ? -6.336 -1.183 -10.258 1 98.62 100 LEU A O 1
ATOM 725 N N . ALA A 1 101 ? -4.906 -0.568 -8.617 1 98.12 101 ALA A N 1
ATOM 726 C CA . ALA A 1 101 ? -5.598 0.694 -8.375 1 98.12 101 ALA A CA 1
ATOM 727 C C . ALA A 1 101 ? -5.621 1.562 -9.625 1 98.12 101 ALA A C 1
ATOM 729 O O . ALA A 1 101 ? -6.629 2.205 -9.93 1 98.12 101 ALA A O 1
ATOM 730 N N . GLY A 1 102 ? -4.539 1.544 -10.359 1 97.81 102 GLY A N 1
ATOM 731 C CA . GLY A 1 102 ? -4.414 2.326 -11.578 1 97.81 102 GLY A CA 1
ATOM 732 C C . GLY A 1 102 ? -5.285 1.811 -12.711 1 97.81 102 GLY A C 1
ATOM 733 O O . GLY A 1 102 ? -5.648 2.566 -13.617 1 97.81 102 GLY A O 1
ATOM 734 N N . LEU A 1 103 ? -5.523 0.469 -12.688 1 96.5 103 LEU A N 1
ATOM 735 C CA . LEU A 1 103 ? -6.398 -0.096 -13.703 1 96.5 103 LEU A CA 1
ATOM 736 C C . LEU A 1 103 ? -7.816 0.447 -13.562 1 96.5 103 LEU A C 1
ATOM 738 O O . LEU A 1 103 ? -8.555 0.532 -14.547 1 96.5 103 LEU A O 1
ATOM 742 N N . GLY A 1 104 ? -8.211 0.721 -12.344 1 93.44 104 GLY A N 1
ATOM 743 C CA . GLY A 1 104 ? -9.484 1.396 -12.109 1 93.44 104 GLY A CA 1
ATOM 744 C C . GLY A 1 104 ? -10.672 0.455 -12.133 1 93.44 104 GLY A C 1
ATOM 745 O O . GLY A 1 104 ? -11.805 0.883 -12.367 1 93.44 104 GLY A O 1
ATOM 746 N N . ARG A 1 105 ? -10.422 -0.807 -11.984 1 94.38 105 ARG A N 1
ATOM 747 C CA . ARG A 1 105 ? -11.508 -1.781 -11.93 1 94.38 105 ARG A CA 1
ATOM 748 C C . ARG A 1 105 ? -11.148 -2.961 -11.031 1 94.38 105 ARG A C 1
ATOM 750 O O . ARG A 1 105 ? -9.961 -3.242 -10.82 1 94.38 105 ARG A O 1
ATOM 757 N N . ARG A 1 106 ? -12.156 -3.621 -10.547 1 96.81 106 ARG A N 1
ATOM 758 C CA . ARG A 1 106 ? -11.969 -4.82 -9.742 1 96.81 106 ARG A CA 1
ATOM 759 C C . ARG A 1 106 ? -11.516 -5.996 -10.602 1 96.81 106 ARG A C 1
ATOM 761 O O . ARG A 1 106 ? -11.883 -6.094 -11.773 1 96.81 106 ARG A O 1
ATOM 768 N N . VAL A 1 107 ? -10.781 -6.938 -10.016 1 98.81 107 VAL A N 1
ATOM 769 C CA . VAL A 1 107 ? -10.242 -8.039 -10.805 1 98.81 107 VAL A CA 1
ATOM 770 C C . VAL A 1 107 ? -10.422 -9.352 -10.039 1 98.81 107 VAL A C 1
ATOM 772 O O . VAL A 1 107 ? -10.594 -9.352 -8.82 1 98.81 107 VAL A O 1
ATOM 775 N N . HIS A 1 108 ? -10.477 -10.461 -10.781 1 98.94 108 HIS A N 1
ATOM 776 C CA . HIS A 1 108 ? -10.156 -11.766 -10.203 1 98.94 108 HIS A CA 1
ATOM 777 C C . HIS A 1 108 ? -8.648 -11.938 -10.031 1 98.94 108 HIS A C 1
ATOM 779 O O . HIS A 1 108 ? -7.918 -12.047 -11.016 1 98.94 108 HIS A O 1
ATOM 785 N N . LEU A 1 109 ? -8.219 -11.938 -8.82 1 98.94 109 LEU A N 1
ATOM 786 C CA . LEU A 1 109 ? -6.785 -11.961 -8.555 1 98.94 109 LEU A CA 1
ATOM 787 C C . LEU A 1 109 ? -6.312 -13.375 -8.25 1 98.94 109 LEU A C 1
ATOM 789 O O . LEU A 1 109 ? -6.863 -14.039 -7.363 1 98.94 109 LEU A O 1
ATOM 793 N N . LEU A 1 110 ? -5.379 -13.867 -9.023 1 98.94 110 LEU A N 1
ATOM 794 C CA . LEU A 1 110 ? -4.785 -15.188 -8.812 1 98.94 110 LEU A CA 1
ATOM 795 C C . LEU A 1 110 ? -3.287 -15.07 -8.562 1 98.94 110 LEU A C 1
ATOM 797 O O . LEU A 1 110 ? -2.596 -14.305 -9.227 1 98.94 110 LEU A O 1
ATOM 801 N N . GLY A 1 111 ? -2.814 -15.812 -7.59 1 98.94 111 GLY A N 1
ATOM 802 C CA . GLY A 1 111 ? -1.39 -15.781 -7.297 1 98.94 111 GLY A CA 1
ATOM 803 C C . GLY A 1 111 ? -0.835 -17.125 -6.887 1 98.94 111 GLY A C 1
ATOM 804 O O . GLY A 1 111 ? -1.508 -17.891 -6.195 1 98.94 111 GLY A O 1
ATOM 805 N N . ASN A 1 112 ? 0.405 -17.391 -7.277 1 98.81 112 ASN A N 1
ATOM 806 C CA . ASN A 1 112 ? 1.133 -18.594 -6.883 1 98.81 112 ASN A CA 1
ATOM 807 C C . ASN A 1 112 ? 2.348 -18.25 -6.023 1 98.81 112 ASN A C 1
ATOM 809 O O . ASN A 1 112 ? 3.107 -17.344 -6.348 1 98.81 112 ASN A O 1
ATOM 813 N N . SER A 1 113 ? 2.557 -18.984 -4.953 1 98.31 113 SER A N 1
ATOM 814 C CA . SER A 1 113 ? 3.764 -18.906 -4.137 1 98.31 113 SER A CA 1
ATOM 815 C C . SER A 1 113 ? 4.02 -17.469 -3.682 1 98.31 113 SER A C 1
ATOM 817 O O . SER A 1 113 ? 3.166 -16.844 -3.039 1 98.31 113 SER A O 1
ATOM 819 N N . LEU A 1 114 ? 5.102 -16.875 -4.074 1 98.12 114 LEU A N 1
ATOM 820 C CA . LEU A 1 114 ? 5.328 -15.461 -3.793 1 98.12 114 LEU A CA 1
ATOM 821 C C . LEU A 1 114 ? 4.164 -14.609 -4.293 1 98.12 114 LEU A C 1
ATOM 823 O O . LEU A 1 114 ? 3.68 -13.734 -3.578 1 98.12 114 LEU A O 1
ATOM 827 N N . GLY A 1 115 ? 3.74 -14.891 -5.523 1 98.81 115 GLY A N 1
ATOM 828 C CA . GLY A 1 115 ? 2.582 -14.195 -6.066 1 98.81 115 GLY A CA 1
ATOM 829 C C . GLY A 1 115 ? 1.322 -14.414 -5.25 1 98.81 115 GLY A C 1
ATOM 830 O O . GLY A 1 115 ? 0.454 -13.539 -5.195 1 98.81 115 GLY A O 1
ATOM 831 N N . GLY A 1 116 ? 1.21 -15.594 -4.672 1 98.81 116 GLY A N 1
ATOM 832 C CA . GLY A 1 116 ? 0.11 -15.844 -3.754 1 98.81 116 GLY A CA 1
ATOM 833 C C . GLY A 1 116 ? 0.155 -14.969 -2.514 1 98.81 116 GLY A C 1
ATOM 834 O O . GLY A 1 116 ? -0.873 -14.445 -2.082 1 98.81 116 GLY A O 1
ATOM 835 N N . LEU A 1 117 ? 1.352 -14.891 -1.907 1 98.56 117 LEU A N 1
ATOM 836 C CA . LEU A 1 117 ? 1.529 -14.023 -0.749 1 98.56 117 LEU A CA 1
ATOM 837 C C . LEU A 1 117 ? 1.24 -12.57 -1.109 1 98.56 117 LEU A C 1
ATOM 839 O O . LEU A 1 117 ? 0.604 -11.844 -0.337 1 98.56 117 LEU A O 1
ATOM 843 N N . VAL A 1 118 ? 1.675 -12.133 -2.254 1 98.75 118 VAL A N 1
ATOM 844 C CA . VAL A 1 118 ? 1.419 -10.789 -2.771 1 98.75 118 VAL A CA 1
ATOM 845 C C . VAL A 1 118 ? -0.084 -10.578 -2.945 1 98.75 118 VAL A C 1
ATOM 847 O O . VAL A 1 118 ? -0.634 -9.578 -2.488 1 98.75 118 VAL A O 1
ATOM 850 N N . ALA A 1 119 ? -0.737 -11.508 -3.57 1 98.88 119 ALA A N 1
ATOM 851 C CA . ALA A 1 119 ? -2.174 -11.422 -3.816 1 98.88 119 ALA A CA 1
ATOM 852 C C . ALA A 1 119 ? -2.957 -11.406 -2.508 1 98.88 119 ALA A C 1
ATOM 854 O O . ALA A 1 119 ? -3.932 -10.664 -2.369 1 98.88 119 ALA A O 1
ATOM 855 N N . LEU A 1 120 ? -2.551 -12.258 -1.597 1 98.62 120 LEU A N 1
ATOM 856 C CA . LEU A 1 120 ? -3.148 -12.289 -0.266 1 98.62 120 LEU A CA 1
ATOM 857 C C . LEU A 1 120 ? -3.064 -10.914 0.397 1 98.62 120 LEU A C 1
ATOM 859 O O . LEU A 1 120 ? -4.062 -10.414 0.923 1 98.62 120 LEU A O 1
ATOM 863 N N . SER A 1 121 ? -1.923 -10.336 0.362 1 98.25 121 SER A N 1
ATOM 864 C CA . SER A 1 121 ? -1.699 -9.016 0.948 1 98.25 121 SER A CA 1
ATOM 865 C C . SER A 1 121 ? -2.602 -7.969 0.308 1 98.25 121 SER A C 1
ATOM 867 O O . SER A 1 121 ? -3.23 -7.172 1.008 1 98.25 121 SER A O 1
ATOM 869 N N . VAL A 1 122 ? -2.676 -7.984 -1.017 1 98.44 122 VAL A N 1
ATOM 870 C CA . VAL A 1 122 ? -3.486 -7.02 -1.752 1 98.44 122 VAL A CA 1
ATOM 871 C C . VAL A 1 122 ? -4.953 -7.172 -1.358 1 98.44 122 VAL A C 1
ATOM 873 O O . VAL A 1 122 ? -5.625 -6.188 -1.042 1 98.44 122 VAL A O 1
ATOM 876 N N . ALA A 1 123 ? -5.465 -8.367 -1.324 1 98.44 123 ALA A N 1
ATOM 877 C CA . ALA A 1 123 ? -6.871 -8.633 -1.04 1 98.44 123 ALA A CA 1
ATOM 878 C C . ALA A 1 123 ? -7.227 -8.25 0.393 1 98.44 123 ALA A C 1
ATOM 880 O O . ALA A 1 123 ? -8.344 -7.805 0.664 1 98.44 123 ALA A O 1
ATOM 881 N N . ALA A 1 124 ? -6.297 -8.461 1.303 1 97.75 124 ALA A N 1
ATOM 882 C CA . ALA A 1 124 ? -6.527 -8.117 2.703 1 97.75 124 ALA A CA 1
ATOM 883 C C . ALA A 1 124 ? -6.555 -6.602 2.898 1 97.75 124 ALA A C 1
ATOM 885 O O . ALA A 1 124 ? -7.348 -6.086 3.691 1 97.75 124 ALA A O 1
ATOM 886 N N . ARG A 1 125 ? -5.695 -5.953 2.199 1 97.19 125 ARG A N 1
ATOM 887 C CA . ARG A 1 125 ? -5.477 -4.523 2.398 1 97.19 125 ARG A CA 1
ATOM 888 C C . ARG A 1 125 ? -6.523 -3.701 1.659 1 97.19 125 ARG A C 1
ATOM 890 O O . ARG A 1 125 ? -6.965 -2.66 2.152 1 97.19 125 ARG A O 1
ATOM 897 N N . ARG A 1 126 ? -6.852 -4.148 0.486 1 97.25 126 ARG A N 1
ATOM 898 C CA . ARG A 1 126 ? -7.762 -3.395 -0.369 1 97.25 126 ARG A CA 1
ATOM 899 C C . ARG A 1 126 ? -8.75 -4.324 -1.064 1 97.25 126 ARG A C 1
ATOM 901 O O . ARG A 1 126 ? -8.711 -4.484 -2.285 1 97.25 126 ARG A O 1
ATOM 908 N N . PRO A 1 127 ? -9.734 -4.777 -0.318 1 96.62 127 PRO A N 1
ATOM 909 C CA . PRO A 1 127 ? -10.695 -5.734 -0.87 1 96.62 127 PRO A CA 1
ATOM 910 C C . PRO A 1 127 ? -11.539 -5.145 -1.998 1 96.62 127 PRO A C 1
ATOM 912 O O . PRO A 1 127 ? -12.07 -5.887 -2.826 1 96.62 127 PRO A O 1
ATOM 915 N N . GLU A 1 128 ? -11.609 -3.832 -2.107 1 94.81 128 GLU A N 1
ATOM 916 C CA . GLU A 1 128 ? -12.43 -3.188 -3.127 1 94.81 128 GLU A CA 1
ATOM 917 C C . GLU A 1 128 ? -11.828 -3.371 -4.516 1 94.81 128 GLU A C 1
ATOM 919 O O . GLU A 1 128 ? -12.5 -3.131 -5.523 1 94.81 128 GLU A O 1
ATOM 924 N N . LEU A 1 129 ? -10.555 -3.779 -4.602 1 97.81 129 LEU A N 1
ATOM 925 C CA . LEU A 1 129 ? -9.891 -3.965 -5.887 1 97.81 129 LEU A CA 1
ATOM 926 C C . LEU A 1 129 ? -9.992 -5.414 -6.348 1 97.81 129 LEU A C 1
ATOM 928 O O . LEU A 1 129 ? -9.609 -5.742 -7.473 1 97.81 129 LEU A O 1
ATOM 932 N N . VAL A 1 130 ? -10.547 -6.309 -5.512 1 98.5 130 VAL A N 1
ATOM 933 C CA . VAL A 1 130 ? -10.477 -7.746 -5.762 1 98.5 130 VAL A CA 1
ATOM 934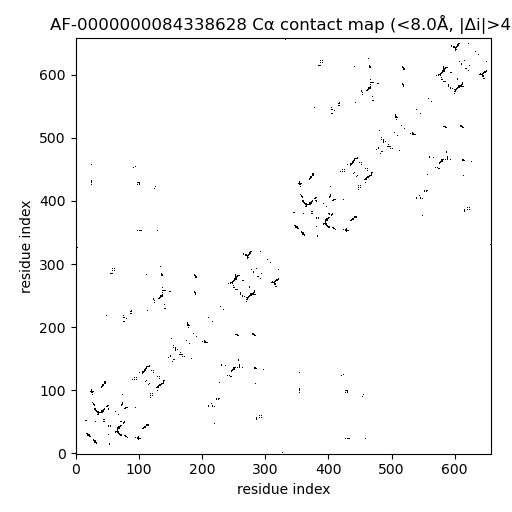 C C . VAL A 1 130 ? -11.875 -8.344 -5.727 1 98.5 130 VAL A C 1
ATOM 936 O O . VAL A 1 130 ? -12.555 -8.289 -4.699 1 98.5 130 VAL A O 1
ATOM 939 N N . ALA A 1 131 ? -12.273 -8.906 -6.832 1 98.38 131 ALA A N 1
ATOM 940 C CA . ALA A 1 131 ? -13.578 -9.562 -6.902 1 98.38 131 ALA A CA 1
ATOM 941 C C . ALA A 1 131 ? -13.523 -10.953 -6.277 1 98.38 131 ALA A C 1
ATOM 943 O O . ALA A 1 131 ? -14.43 -11.336 -5.531 1 98.38 131 ALA A O 1
ATOM 944 N N . THR A 1 132 ? -12.562 -11.688 -6.652 1 98.75 132 THR A N 1
ATOM 945 C CA . THR A 1 132 ? -12.266 -12.984 -6.066 1 98.75 132 THR A CA 1
ATOM 946 C C . THR A 1 132 ? -10.758 -13.195 -5.949 1 98.75 132 THR A C 1
ATOM 948 O O . THR A 1 132 ? -9.984 -12.555 -6.656 1 98.75 132 THR A O 1
ATOM 951 N N . LEU A 1 133 ? -10.398 -14.055 -5.012 1 98.88 133 LEU A N 1
ATOM 952 C CA . LEU A 1 133 ? -8.992 -14.359 -4.754 1 98.88 133 LEU A CA 1
ATOM 953 C C . LEU A 1 133 ? -8.727 -15.852 -4.902 1 98.88 133 LEU A C 1
ATOM 955 O O . LEU A 1 133 ? -9.461 -16.672 -4.355 1 98.88 133 LEU A O 1
ATOM 959 N N . THR A 1 134 ? -7.773 -16.156 -5.73 1 98.94 134 THR A N 1
ATOM 960 C CA . THR A 1 134 ? -7.297 -17.531 -5.832 1 98.94 134 THR A CA 1
ATOM 961 C C . THR A 1 134 ? -5.828 -17.625 -5.438 1 98.94 134 THR A C 1
ATOM 963 O O . THR A 1 134 ? -4.973 -16.969 -6.035 1 98.94 134 THR A O 1
ATOM 966 N N . LEU A 1 135 ? -5.59 -18.453 -4.453 1 98.88 135 LEU A N 1
ATOM 967 C CA . LEU A 1 135 ? -4.234 -18.672 -3.965 1 98.88 135 LEU A CA 1
ATOM 968 C C . LEU A 1 135 ? -3.773 -20.094 -4.285 1 98.88 135 LEU A C 1
ATOM 970 O O . LEU A 1 135 ? -4.332 -21.062 -3.768 1 98.88 135 LEU A O 1
ATOM 974 N N . VAL A 1 136 ? -2.752 -20.172 -5.145 1 98.81 136 VAL A N 1
ATOM 975 C CA . VAL A 1 136 ? -2.156 -21.453 -5.469 1 98.81 136 VAL A CA 1
ATOM 976 C C . VAL A 1 136 ? -0.846 -21.625 -4.703 1 98.81 136 VAL A C 1
ATOM 978 O O . VAL A 1 136 ? 0.167 -21.016 -5.051 1 98.81 136 VAL A O 1
ATOM 981 N N . SER A 1 137 ? -0.833 -22.453 -3.688 1 98.25 137 SER A N 1
ATOM 982 C CA . SER A 1 137 ? 0.335 -22.719 -2.855 1 98.25 137 SER A CA 1
ATOM 983 C C . SER A 1 137 ? 1.028 -21.422 -2.439 1 98.25 137 SER A C 1
ATOM 985 O O . SER A 1 137 ? 2.232 -21.266 -2.648 1 98.25 137 SER A O 1
ATOM 987 N N . PRO A 1 138 ? 0.297 -20.578 -1.769 1 98.5 138 PRO A N 1
ATOM 988 C CA . PRO A 1 138 ? 0.907 -19.297 -1.421 1 98.5 138 PRO A CA 1
ATOM 989 C C . PRO A 1 138 ? 2.105 -19.438 -0.487 1 98.5 138 PRO A C 1
ATOM 991 O O . PRO A 1 138 ? 2.1 -20.297 0.397 1 98.5 138 PRO A O 1
ATOM 994 N N . ALA A 1 139 ? 3.08 -18.594 -0.667 1 96.62 139 ALA A N 1
ATOM 995 C CA . ALA A 1 139 ? 4.328 -18.656 0.087 1 96.62 139 ALA A CA 1
ATOM 996 C C . ALA A 1 139 ? 4.148 -18.094 1.498 1 96.62 139 ALA A C 1
ATOM 998 O O . ALA A 1 139 ? 4.863 -17.188 1.91 1 96.62 139 ALA A O 1
ATOM 999 N N . VAL A 1 140 ? 3.234 -18.641 2.273 1 95.44 140 VAL A N 1
ATOM 1000 C CA . VAL A 1 140 ? 3.107 -18.328 3.693 1 95.44 140 VAL A CA 1
ATOM 1001 C C . VAL A 1 140 ? 4.25 -18.984 4.469 1 95.44 140 VAL A C 1
ATOM 1003 O O . VAL A 1 140 ? 4.883 -19.922 3.975 1 95.44 140 VAL A O 1
ATOM 1006 N N . PRO A 1 141 ? 4.535 -18.438 5.609 1 91.12 141 PRO A N 1
ATOM 1007 C CA . PRO A 1 141 ? 5.73 -18.906 6.32 1 91.12 141 PRO A CA 1
ATOM 1008 C C . PRO A 1 141 ? 5.691 -20.391 6.637 1 91.12 141 PRO A C 1
ATOM 1010 O O . PRO A 1 141 ? 4.711 -20.891 7.211 1 91.12 141 PRO A O 1
ATOM 1013 N N . ASP A 1 142 ? 6.605 -21.016 6.191 1 84.31 142 ASP A N 1
ATOM 1014 C CA . ASP A 1 142 ? 6.926 -22.406 6.477 1 84.31 142 ASP A CA 1
ATOM 1015 C C . ASP A 1 142 ? 8.297 -22.531 7.137 1 84.31 142 ASP A C 1
ATOM 1017 O O . ASP A 1 142 ? 9.328 -22.5 6.457 1 84.31 142 ASP A O 1
ATOM 1021 N N . ARG A 1 143 ? 8.359 -22.703 8.406 1 74.44 143 ARG A N 1
ATOM 1022 C CA . ARG A 1 143 ? 9.602 -22.609 9.156 1 74.44 143 ARG A CA 1
ATOM 1023 C C . ARG A 1 143 ? 10.25 -23.984 9.328 1 74.44 143 ARG A C 1
ATOM 1025 O O . ARG A 1 143 ? 11.18 -24.141 10.125 1 74.44 143 ARG A O 1
ATOM 1032 N N . ARG A 1 144 ? 9.758 -25 8.562 1 73.56 144 ARG A N 1
ATOM 1033 C CA . ARG A 1 144 ? 10.375 -26.328 8.617 1 73.56 144 ARG A CA 1
ATOM 1034 C C . ARG A 1 144 ? 11.789 -26.297 8.055 1 73.56 144 ARG A C 1
ATOM 1036 O O . ARG A 1 144 ? 12.031 -25.703 6.996 1 73.56 144 ARG A O 1
ATOM 1043 N N . PRO A 1 145 ? 12.758 -26.703 8.859 1 67.38 145 PRO A N 1
ATOM 1044 C CA . PRO A 1 145 ? 14.086 -26.891 8.266 1 67.38 145 PRO A CA 1
ATOM 1045 C C . PRO A 1 145 ? 14.125 -28.062 7.293 1 67.38 145 PRO A C 1
ATOM 1047 O O . PRO A 1 145 ? 13.734 -29.172 7.648 1 67.38 145 PRO A O 1
ATOM 1050 N N . SER A 1 146 ? 13.828 -27.891 6.055 1 65.19 146 SER A N 1
ATOM 1051 C CA . SER A 1 146 ? 13.828 -29.078 5.191 1 65.19 146 SER A CA 1
ATOM 1052 C C . SER A 1 146 ? 14.766 -28.891 4.004 1 65.19 146 SER A C 1
ATOM 1054 O O . SER A 1 146 ? 14.602 -27.953 3.213 1 65.19 146 SER A O 1
ATOM 1056 N N . PRO A 1 147 ? 15.734 -29.703 3.961 1 59.12 147 PRO A N 1
ATOM 1057 C CA . PRO A 1 147 ? 16.594 -29.672 2.773 1 59.12 147 PRO A CA 1
ATOM 1058 C C . PRO A 1 147 ? 15.82 -29.938 1.482 1 59.12 147 PRO A C 1
ATOM 1060 O O . PRO A 1 147 ? 16.297 -29.594 0.395 1 59.12 147 PRO A O 1
ATOM 1063 N N . ARG A 1 148 ? 14.695 -30.547 1.61 1 59.31 148 ARG A N 1
ATOM 1064 C CA . ARG A 1 148 ? 13.914 -30.906 0.437 1 59.31 148 ARG A CA 1
ATOM 1065 C C . ARG A 1 148 ? 13.359 -29.656 -0.26 1 59.31 148 ARG A C 1
ATOM 1067 O O . ARG A 1 148 ? 12.844 -29.75 -1.376 1 59.31 148 ARG A O 1
ATOM 1074 N N . ARG A 1 149 ? 13.617 -28.531 0.316 1 67.62 149 ARG A N 1
ATOM 1075 C CA . ARG A 1 149 ? 13.086 -27.281 -0.246 1 67.62 149 ARG A CA 1
ATOM 1076 C C . ARG A 1 149 ? 14.094 -26.656 -1.203 1 67.62 149 ARG A C 1
ATOM 1078 O O . ARG A 1 149 ? 13.773 -25.688 -1.895 1 67.62 149 ARG A O 1
ATOM 1085 N N . LEU A 1 150 ? 15.242 -27.25 -1.108 1 67.75 150 LEU A N 1
ATOM 1086 C CA . LEU A 1 150 ? 16.281 -26.703 -1.977 1 67.75 150 LEU A CA 1
ATOM 1087 C C . LEU A 1 150 ? 16.344 -27.469 -3.297 1 67.75 150 LEU A C 1
ATOM 1089 O O . LEU A 1 150 ? 16.312 -28.688 -3.309 1 67.75 150 LEU A O 1
ATOM 1093 N N . ALA A 1 151 ? 16.25 -26.656 -4.352 1 65.19 151 ALA A N 1
ATOM 1094 C CA . ALA A 1 151 ? 16.375 -27.266 -5.672 1 65.19 151 ALA A CA 1
ATOM 1095 C C . ALA A 1 151 ? 17.703 -27.984 -5.824 1 65.19 151 ALA A C 1
ATOM 1097 O O . ALA A 1 151 ? 17.797 -29 -6.531 1 65.19 151 ALA A O 1
ATOM 1098 N N . ASP A 1 152 ? 18.672 -27.422 -5.207 1 69.44 152 ASP A N 1
ATOM 1099 C CA . ASP A 1 152 ? 20.031 -27.953 -5.266 1 69.44 152 ASP A CA 1
ATOM 1100 C C . ASP A 1 152 ? 20.703 -27.859 -3.896 1 69.44 152 ASP A C 1
ATOM 1102 O O . ASP A 1 152 ? 20.891 -26.781 -3.355 1 69.44 152 ASP A O 1
ATOM 1106 N N . PRO A 1 153 ? 20.938 -29.016 -3.389 1 69.75 153 PRO A N 1
ATOM 1107 C CA . PRO A 1 153 ? 21.578 -29.016 -2.072 1 69.75 153 PRO A CA 1
ATOM 1108 C C . PRO A 1 153 ? 22.828 -28.141 -2.021 1 69.75 153 PRO A C 1
ATOM 1110 O O . PRO A 1 153 ? 23.25 -27.734 -0.938 1 69.75 153 PRO A O 1
ATOM 1113 N N . ARG A 1 154 ? 23.391 -27.875 -3.182 1 72.06 154 ARG A N 1
ATOM 1114 C CA . ARG A 1 154 ? 24.594 -27.031 -3.221 1 72.06 154 ARG A CA 1
ATOM 1115 C C . ARG A 1 154 ? 24.281 -25.609 -2.77 1 72.06 154 ARG A C 1
ATOM 1117 O O . ARG A 1 154 ? 25.188 -24.859 -2.422 1 72.06 154 ARG A O 1
ATOM 1124 N N . MET A 1 155 ? 23.047 -25.312 -2.775 1 70.62 155 MET A N 1
ATOM 1125 C CA . MET A 1 155 ? 22.656 -23.969 -2.359 1 70.62 155 MET A CA 1
ATOM 1126 C C . MET A 1 155 ? 22.984 -23.734 -0.89 1 70.62 155 MET A C 1
ATOM 1128 O O . MET A 1 155 ? 23.344 -22.625 -0.498 1 70.62 155 MET A O 1
ATOM 113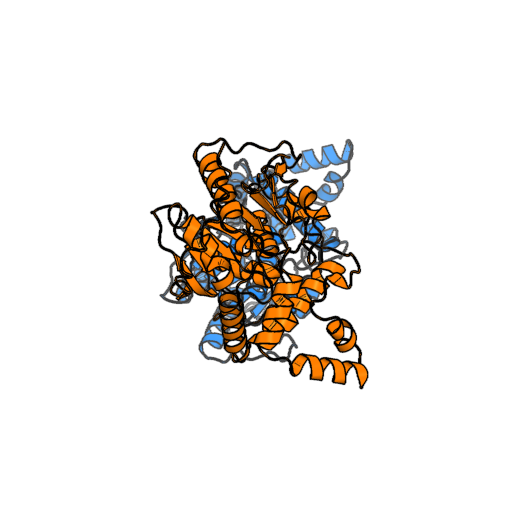2 N N . LEU A 1 156 ? 22.859 -24.719 -0.125 1 69.12 156 LEU A N 1
ATOM 1133 C CA . LEU A 1 156 ? 23.219 -24.625 1.285 1 69.12 156 LEU A CA 1
ATOM 1134 C C . LEU A 1 156 ? 24.719 -24.359 1.445 1 69.12 156 LEU A C 1
ATOM 1136 O O . LEU A 1 156 ? 25.125 -23.562 2.285 1 69.12 156 LEU A O 1
ATOM 1140 N N . LEU A 1 157 ? 25.469 -25 0.562 1 72.5 157 LEU A N 1
ATOM 1141 C CA . LEU A 1 157 ? 26.922 -24.844 0.595 1 72.5 157 LEU A CA 1
ATOM 1142 C C . LEU A 1 157 ? 27.328 -23.469 0.064 1 72.5 157 LEU A C 1
ATOM 1144 O O . LEU A 1 157 ? 28.312 -22.891 0.519 1 72.5 157 LEU A O 1
ATOM 1148 N N . ALA A 1 158 ? 26.609 -23.031 -0.838 1 75.56 158 ALA A N 1
ATOM 1149 C CA . ALA A 1 158 ? 26.922 -21.766 -1.483 1 75.56 158 ALA A CA 1
ATOM 1150 C C . ALA A 1 158 ? 26.781 -20.609 -0.499 1 75.56 158 ALA A C 1
ATOM 1152 O O . ALA A 1 158 ? 27.375 -19.547 -0.697 1 75.56 158 ALA A O 1
ATOM 1153 N N . ALA A 1 159 ? 25.984 -20.781 0.551 1 71.94 159 ALA A N 1
ATOM 1154 C CA . ALA A 1 159 ? 25.766 -19.75 1.551 1 71.94 159 ALA A CA 1
ATOM 1155 C C . ALA A 1 159 ? 26.938 -19.641 2.512 1 71.94 159 ALA A C 1
ATOM 1157 O O . ALA A 1 159 ? 27.078 -18.656 3.23 1 71.94 159 ALA A O 1
ATOM 1158 N N . LEU A 1 160 ? 27.812 -20.578 2.42 1 71.31 160 LEU A N 1
ATOM 1159 C CA . LEU A 1 160 ? 28.969 -20.609 3.314 1 71.31 160 LEU A CA 1
ATOM 1160 C C . LEU A 1 160 ? 30.078 -19.719 2.793 1 71.31 160 LEU A C 1
ATOM 1162 O O . LEU A 1 160 ? 30.266 -19.594 1.58 1 71.31 160 LEU A O 1
ATOM 1166 N N . PRO A 1 161 ? 30.672 -19.047 3.727 1 80.06 161 PRO A N 1
ATOM 1167 C CA . PRO A 1 161 ? 31.859 -18.328 3.283 1 80.06 161 PRO A CA 1
ATOM 1168 C C . PRO A 1 161 ? 33.031 -19.25 2.945 1 80.06 161 PRO A C 1
ATOM 1170 O O . PRO A 1 161 ? 32.969 -20.453 3.23 1 80.06 161 PRO A O 1
ATOM 1173 N N . GLY A 1 162 ? 34.125 -18.672 2.193 1 84.19 162 GLY A N 1
ATOM 1174 C CA . GLY A 1 162 ? 35.375 -19.406 1.941 1 84.19 162 GLY A CA 1
ATOM 1175 C C . GLY A 1 162 ? 35.344 -20.219 0.663 1 84.19 162 GLY A C 1
ATOM 1176 O O . GLY A 1 162 ? 34.469 -20 -0.197 1 84.19 162 GLY A O 1
ATOM 1177 N N . PRO A 1 163 ? 36.219 -21.109 0.531 1 85.94 163 PRO A N 1
ATOM 1178 C CA . PRO A 1 163 ? 36.406 -21.844 -0.723 1 85.94 163 PRO A CA 1
ATOM 1179 C C . PRO A 1 163 ? 35.25 -22.797 -1.016 1 85.94 163 PRO A C 1
ATOM 1181 O O . PRO A 1 163 ? 34.938 -23.047 -2.182 1 85.94 163 PRO A O 1
ATOM 1184 N N . ILE A 1 164 ? 34.75 -23.297 0.064 1 86.31 164 ILE A N 1
ATOM 1185 C CA . ILE A 1 164 ? 33.625 -24.234 -0.126 1 86.31 164 ILE A CA 1
ATOM 1186 C C . ILE A 1 164 ? 32.438 -23.5 -0.734 1 86.31 164 ILE A C 1
ATOM 1188 O O . ILE A 1 164 ? 31.844 -23.969 -1.705 1 86.31 164 ILE A O 1
ATOM 1192 N N . GLY A 1 165 ? 32.031 -22.406 -0.156 1 81.19 165 GLY A N 1
ATOM 1193 C CA . GLY A 1 165 ? 30.938 -21.609 -0.701 1 81.19 165 GLY A CA 1
ATOM 1194 C C . GLY A 1 165 ? 31.219 -21.109 -2.107 1 81.19 165 GLY A C 1
ATOM 1195 O O . GLY A 1 165 ? 30.328 -21.109 -2.959 1 81.19 165 GLY A O 1
ATOM 1196 N N . LYS A 1 166 ? 32.406 -20.766 -2.316 1 85 166 LYS A N 1
ATOM 1197 C CA . LYS A 1 166 ? 32.812 -20.281 -3.635 1 85 166 LYS A CA 1
ATOM 1198 C C . LYS A 1 166 ? 32.656 -21.375 -4.691 1 85 166 LYS A C 1
ATOM 1200 O O . LYS A 1 166 ? 32.188 -21.109 -5.797 1 85 166 LYS A O 1
ATOM 1205 N N . ARG A 1 167 ? 33.125 -22.531 -4.359 1 84.69 167 ARG A N 1
ATOM 1206 C CA . ARG A 1 167 ? 33.031 -23.656 -5.289 1 84.69 167 ARG A CA 1
ATOM 1207 C C . ARG A 1 167 ? 31.578 -24 -5.59 1 84.69 167 ARG A C 1
ATOM 1209 O O . ARG A 1 167 ? 31.219 -24.234 -6.746 1 84.69 167 ARG A O 1
ATOM 1216 N N . ALA A 1 168 ? 30.828 -24.047 -4.574 1 81.88 168 ALA A N 1
ATOM 1217 C CA . ALA A 1 168 ? 29.406 -24.328 -4.746 1 81.88 168 ALA A CA 1
ATOM 1218 C C . ALA A 1 168 ? 28.734 -23.281 -5.633 1 81.88 168 ALA A C 1
ATOM 1220 O O . ALA A 1 168 ? 27.953 -23.609 -6.523 1 81.88 168 ALA A O 1
ATOM 1221 N N . ARG A 1 169 ? 29.094 -22.078 -5.383 1 81.5 169 ARG A N 1
ATOM 1222 C CA . ARG A 1 169 ? 28.547 -21 -6.203 1 81.5 169 ARG A CA 1
ATOM 1223 C C . ARG A 1 169 ? 29 -21.141 -7.656 1 81.5 169 ARG A C 1
ATOM 1225 O O . ARG A 1 169 ? 28.219 -20.906 -8.578 1 81.5 169 ARG A O 1
ATOM 1232 N N . ALA A 1 170 ? 30.203 -21.531 -7.863 1 81.69 170 ALA A N 1
ATOM 1233 C CA . ALA A 1 170 ? 30.734 -21.75 -9.211 1 81.69 170 ALA A CA 1
ATOM 1234 C C . ALA A 1 170 ? 30 -22.891 -9.914 1 81.69 170 ALA A C 1
ATOM 1236 O O . ALA A 1 170 ? 29.688 -22.797 -11.102 1 81.69 170 ALA A O 1
ATOM 1237 N N . GLU A 1 171 ? 29.797 -23.938 -9.195 1 83.75 171 GLU A N 1
ATOM 1238 C CA . GLU A 1 171 ? 29.094 -25.078 -9.758 1 83.75 171 GLU A CA 1
ATOM 1239 C C . GLU A 1 171 ? 27.656 -24.719 -10.133 1 83.75 171 GLU A C 1
ATOM 1241 O O . GLU A 1 171 ? 27.188 -25.109 -11.195 1 83.75 171 GLU A O 1
ATOM 1246 N N . LEU A 1 172 ? 27.109 -24.031 -9.258 1 79.06 172 LEU A N 1
ATOM 1247 C CA . LEU A 1 172 ? 25.75 -23.594 -9.531 1 79.06 172 LEU A CA 1
ATOM 1248 C C . LEU A 1 172 ? 25.719 -22.625 -10.711 1 79.06 172 LEU A C 1
ATOM 1250 O O . LEU A 1 172 ? 24.797 -22.656 -11.523 1 79.06 172 LEU A O 1
ATOM 1254 N N . GLY A 1 173 ? 26.688 -21.828 -10.766 1 79.5 173 GLY A N 1
ATOM 1255 C CA . GLY A 1 173 ? 26.828 -20.891 -11.859 1 79.5 173 GLY A CA 1
ATOM 1256 C C . GLY A 1 173 ? 27.109 -21.547 -13.195 1 79.5 173 GLY A C 1
ATOM 1257 O O . GLY A 1 173 ? 26.875 -20.969 -14.25 1 79.5 173 GLY A O 1
ATOM 1258 N N . GLY A 1 174 ? 27.594 -22.812 -13.18 1 81.56 174 GLY A N 1
ATOM 1259 C CA . GLY A 1 174 ? 27.969 -23.547 -14.383 1 81.56 174 GLY A CA 1
ATOM 1260 C C . GLY A 1 174 ? 26.828 -24.375 -14.945 1 81.56 174 GLY A C 1
ATOM 1261 O O . GLY A 1 174 ? 26.984 -25.016 -15.992 1 81.56 174 GLY A O 1
ATOM 1262 N N . LEU A 1 175 ? 25.75 -24.328 -14.328 1 86.81 175 LEU A N 1
ATOM 1263 C CA . LEU A 1 175 ? 24.609 -25.109 -14.805 1 86.81 175 LEU A CA 1
ATOM 1264 C C . LEU A 1 175 ? 24.062 -24.547 -16.109 1 86.81 175 LEU A C 1
ATOM 1266 O O . LEU A 1 175 ? 24 -23.328 -16.281 1 86.81 175 LEU A O 1
ATOM 1270 N N . THR A 1 176 ? 23.688 -25.516 -17.047 1 88.12 176 THR A N 1
ATOM 1271 C CA . THR A 1 176 ? 23.016 -25.109 -18.266 1 88.12 176 THR A CA 1
ATOM 1272 C C . THR A 1 176 ? 21.578 -24.719 -17.984 1 88.12 176 THR A C 1
ATOM 1274 O O . THR A 1 176 ? 21.031 -25.047 -16.938 1 88.12 176 THR A O 1
ATOM 1277 N N . ALA A 1 177 ? 21.031 -24.062 -18.938 1 89.06 177 ALA A N 1
ATOM 1278 C CA . ALA A 1 177 ? 19.625 -23.688 -18.812 1 89.06 177 ALA A CA 1
ATOM 1279 C C . ALA A 1 177 ? 18.734 -24.922 -18.688 1 89.06 177 ALA A C 1
ATOM 1281 O O . ALA A 1 177 ? 17.75 -24.922 -17.953 1 89.06 177 ALA A O 1
ATOM 1282 N N . LEU A 1 178 ? 19.094 -25.906 -19.422 1 90.75 178 LEU A N 1
ATOM 1283 C CA . LEU A 1 178 ? 18.312 -27.141 -19.391 1 90.75 178 LEU A CA 1
ATOM 1284 C C . LEU A 1 178 ? 18.422 -27.812 -18.016 1 90.75 178 LEU A C 1
ATOM 1286 O O . LEU A 1 178 ? 17.422 -28.328 -17.5 1 90.75 178 LEU A O 1
ATOM 1290 N N . GLU A 1 179 ? 19.562 -27.812 -17.438 1 89.62 179 GLU A N 1
ATOM 1291 C CA . GLU A 1 179 ? 19.766 -28.375 -16.094 1 89.62 179 GLU A CA 1
ATOM 1292 C C . GLU A 1 179 ? 18.984 -27.578 -15.055 1 89.62 179 GLU A C 1
ATOM 1294 O O . GLU A 1 179 ? 18.375 -28.172 -14.148 1 89.62 179 GLU A O 1
ATOM 1299 N N . ARG A 1 180 ? 19.016 -26.375 -15.203 1 87.81 180 ARG A N 1
ATOM 1300 C CA . ARG A 1 180 ? 18.266 -25.516 -14.297 1 87.81 180 ARG A CA 1
ATOM 1301 C C . ARG A 1 180 ? 16.766 -25.766 -14.414 1 87.81 180 ARG A C 1
ATOM 1303 O O . ARG A 1 180 ? 16.047 -25.828 -13.406 1 87.81 180 ARG A O 1
ATOM 1310 N N . ALA A 1 181 ? 16.312 -25.828 -15.617 1 89.69 181 ALA A N 1
ATOM 1311 C CA . ALA A 1 181 ? 14.906 -26.125 -15.867 1 89.69 181 ALA A CA 1
ATOM 1312 C C . ALA A 1 181 ? 14.5 -27.453 -15.219 1 89.69 181 ALA A C 1
ATOM 1314 O O . ALA A 1 181 ? 13.445 -27.547 -14.586 1 89.69 181 ALA A O 1
ATOM 1315 N N . ALA A 1 182 ? 15.344 -28.406 -15.391 1 89.31 182 ALA A N 1
ATOM 1316 C CA . ALA A 1 182 ? 15.07 -29.734 -14.82 1 89.31 182 ALA A CA 1
ATOM 1317 C C . ALA A 1 182 ? 15.039 -29.672 -13.297 1 89.31 182 ALA A C 1
ATOM 1319 O O . ALA A 1 182 ? 14.203 -30.328 -12.664 1 89.31 182 ALA A O 1
ATOM 1320 N N . GLN A 1 183 ? 15.906 -28.953 -12.75 1 86.38 183 GLN A N 1
ATOM 1321 C CA . GLN A 1 183 ? 15.938 -28.781 -11.305 1 86.38 183 GLN A CA 1
ATOM 1322 C C . GLN A 1 183 ? 14.664 -28.109 -10.805 1 86.38 183 GLN A C 1
ATOM 1324 O O . GLN A 1 183 ? 14.094 -28.516 -9.789 1 86.38 183 GLN A O 1
ATOM 1329 N N . LEU A 1 184 ? 14.281 -27.094 -11.508 1 87.31 184 LEU A N 1
ATOM 1330 C CA . LEU A 1 184 ? 13.07 -26.375 -11.141 1 87.31 184 LEU A CA 1
ATOM 1331 C C . LEU A 1 184 ? 11.844 -27.281 -11.211 1 87.31 184 LEU A C 1
ATOM 1333 O O . LEU A 1 184 ? 11.008 -27.281 -10.305 1 87.31 184 LEU A O 1
ATOM 1337 N N . VAL A 1 185 ? 11.781 -27.969 -12.312 1 89.69 185 VAL A N 1
ATOM 1338 C CA . VAL A 1 185 ? 10.688 -28.922 -12.469 1 89.69 185 VAL A CA 1
ATOM 1339 C C . VAL A 1 185 ? 10.742 -29.969 -11.359 1 89.69 185 VAL A C 1
ATOM 1341 O O . VAL A 1 185 ? 9.719 -30.328 -10.781 1 89.69 185 VAL A O 1
ATOM 1344 N N . GLY A 1 186 ? 11.891 -30.484 -11.039 1 88.88 186 GLY A N 1
ATOM 1345 C CA . GLY A 1 186 ? 12.094 -31.5 -10.016 1 88.88 186 GLY A CA 1
ATOM 1346 C C . GLY A 1 186 ? 11.594 -31.078 -8.648 1 88.88 186 GLY A C 1
ATOM 1347 O O . GLY A 1 186 ? 11.055 -31.891 -7.898 1 88.88 186 GLY A O 1
ATOM 1348 N N . ILE A 1 187 ? 11.688 -29.812 -8.383 1 88.12 187 ILE A N 1
ATOM 1349 C CA . ILE A 1 187 ? 11.352 -29.359 -7.039 1 88.12 187 ILE A CA 1
ATOM 1350 C C . ILE A 1 187 ? 9.922 -28.828 -7.016 1 88.12 187 ILE A C 1
ATOM 1352 O O . ILE A 1 187 ? 9.25 -28.875 -5.984 1 88.12 187 ILE A O 1
ATOM 1356 N N . CYS A 1 188 ? 9.375 -28.406 -8.109 1 92.75 188 CYS A N 1
ATOM 1357 C CA . CYS A 1 188 ? 8.094 -27.703 -8.117 1 92.75 188 CYS A CA 1
ATOM 1358 C C . CYS A 1 188 ? 6.957 -28.656 -8.453 1 92.75 188 CYS A C 1
ATOM 1360 O O . CYS A 1 188 ? 5.801 -28.391 -8.133 1 92.75 188 CYS A O 1
ATOM 1362 N N . PHE A 1 189 ? 7.266 -29.734 -9.18 1 93.19 189 PHE A N 1
ATOM 1363 C CA . PHE A 1 189 ? 6.238 -30.672 -9.617 1 93.19 189 PHE A CA 1
ATOM 1364 C C . PHE A 1 189 ? 6.133 -31.844 -8.656 1 93.19 189 PHE A C 1
ATOM 1366 O O . PHE A 1 189 ? 7.133 -32.25 -8.07 1 93.19 189 PHE A O 1
ATOM 1373 N N . GLY A 1 190 ? 4.91 -32.281 -8.5 1 92.5 190 GLY A N 1
ATOM 1374 C CA . GLY A 1 190 ? 4.723 -33.531 -7.758 1 92.5 190 GLY A CA 1
ATOM 1375 C C . GLY A 1 190 ? 5.297 -34.75 -8.469 1 92.5 190 GLY A C 1
ATOM 1376 O O . GLY A 1 190 ? 5.934 -35.594 -7.844 1 92.5 190 GLY A O 1
ATOM 1377 N N . ASP A 1 191 ? 5.07 -34.75 -9.75 1 91.56 191 ASP A N 1
ATOM 1378 C CA . ASP A 1 191 ? 5.625 -35.781 -10.633 1 91.56 191 ASP A CA 1
ATOM 1379 C C . ASP A 1 191 ? 6.348 -35.156 -11.812 1 91.56 191 ASP A C 1
ATOM 1381 O O . ASP A 1 191 ? 5.754 -34.938 -12.875 1 91.56 191 ASP A O 1
ATOM 1385 N N . PRO A 1 192 ? 7.625 -34.969 -11.664 1 89.31 192 PRO A N 1
ATOM 1386 C CA . PRO A 1 192 ? 8.383 -34.281 -12.727 1 89.31 192 PRO A CA 1
ATOM 1387 C C . PRO A 1 192 ? 8.367 -35.062 -14.039 1 89.31 192 PRO A C 1
ATOM 1389 O O . PRO A 1 192 ? 8.664 -34.5 -15.094 1 89.31 192 PRO A O 1
ATOM 1392 N N . SER A 1 193 ? 8.031 -36.312 -13.984 1 87.62 193 SER A N 1
ATOM 1393 C CA . SER A 1 193 ? 8.094 -37.156 -15.172 1 87.62 193 SER A CA 1
ATOM 1394 C C . SER A 1 193 ? 6.973 -36.812 -16.156 1 87.62 193 SER A C 1
ATOM 1396 O O . SER A 1 193 ? 7.023 -37.219 -17.312 1 87.62 193 SER A O 1
ATOM 1398 N N . VAL A 1 194 ? 6.035 -36.094 -15.688 1 84.12 194 VAL A N 1
ATOM 1399 C CA . VAL A 1 194 ? 4.879 -35.781 -16.516 1 84.12 194 VAL A CA 1
ATOM 1400 C C . VAL A 1 194 ? 5.207 -34.625 -17.453 1 84.12 194 VAL A C 1
ATOM 1402 O O . VAL A 1 194 ? 4.461 -34.344 -18.391 1 84.12 194 VAL A O 1
ATOM 1405 N N . VAL A 1 195 ? 6.355 -33.969 -17.266 1 86.06 195 VAL A N 1
ATOM 1406 C CA . VAL A 1 195 ? 6.723 -32.844 -18.109 1 86.06 195 VAL A CA 1
ATOM 1407 C C . VAL A 1 195 ? 7.402 -33.344 -19.375 1 86.06 195 VAL A C 1
ATOM 1409 O O . VAL A 1 195 ? 8.5 -33.906 -19.328 1 86.06 195 VAL A O 1
ATOM 1412 N N . PRO A 1 196 ? 6.676 -33.062 -20.469 1 81.56 196 PRO A N 1
ATOM 1413 C CA . PRO A 1 196 ? 7.32 -33.5 -21.719 1 81.56 196 PRO A CA 1
ATOM 1414 C C . PRO A 1 196 ? 8.609 -32.75 -22.016 1 81.56 196 PRO A C 1
ATOM 1416 O O . PRO A 1 196 ? 8.789 -31.609 -21.547 1 81.56 196 PRO A O 1
ATOM 1419 N N . GLU A 1 197 ? 9.438 -33.312 -22.812 1 84.94 197 GLU A N 1
ATOM 1420 C CA . GLU A 1 197 ? 10.758 -32.781 -23.141 1 84.94 197 GLU A CA 1
ATOM 1421 C C . GLU A 1 197 ? 10.633 -31.406 -23.812 1 84.94 197 GLU A C 1
ATOM 1423 O O . GLU A 1 197 ? 11.43 -30.5 -23.547 1 84.94 197 GLU A O 1
ATOM 1428 N N . HIS A 1 198 ? 9.695 -31.312 -24.672 1 81.38 198 HIS A N 1
ATOM 1429 C CA . HIS A 1 198 ? 9.562 -30.047 -25.391 1 81.38 198 HIS A CA 1
ATOM 1430 C C . HIS A 1 198 ? 9.211 -28.906 -24.453 1 81.38 198 HIS A C 1
ATOM 1432 O O . HIS A 1 198 ? 9.648 -27.781 -24.641 1 81.38 198 HIS A O 1
ATOM 1438 N N . ARG A 1 199 ? 8.469 -29.188 -23.359 1 82.06 199 ARG A N 1
ATOM 1439 C CA . ARG A 1 199 ? 8.148 -28.172 -22.359 1 82.06 199 ARG A CA 1
ATOM 1440 C C . ARG A 1 199 ? 9.375 -27.812 -21.531 1 82.06 199 ARG A C 1
ATOM 1442 O O . ARG A 1 199 ? 9.555 -26.641 -21.172 1 82.06 199 ARG A O 1
ATOM 1449 N N . LEU A 1 200 ? 10.078 -28.781 -21.297 1 87.31 200 LEU A N 1
ATOM 1450 C CA . LEU A 1 200 ? 11.32 -28.531 -20.562 1 87.31 200 LEU A CA 1
ATOM 1451 C C . LEU A 1 200 ? 12.25 -27.641 -21.375 1 87.31 200 LEU A C 1
ATOM 1453 O O . LEU A 1 200 ? 12.883 -26.734 -20.828 1 87.31 200 LEU A O 1
ATOM 1457 N N . ARG A 1 201 ? 12.336 -27.891 -22.625 1 87.25 201 ARG A N 1
ATOM 1458 C CA . ARG A 1 201 ? 13.18 -27.094 -23.5 1 87.25 201 ARG A CA 1
ATOM 1459 C C . ARG A 1 201 ? 12.656 -25.656 -23.609 1 87.25 201 ARG A C 1
ATOM 1461 O O . ARG A 1 201 ? 13.438 -24.719 -23.672 1 87.25 201 ARG A O 1
ATOM 1468 N N . GLU A 1 202 ? 11.445 -25.594 -23.625 1 83.12 202 GLU A N 1
ATOM 1469 C CA . GLU A 1 202 ? 10.836 -24.266 -23.641 1 83.12 202 GLU A CA 1
ATOM 1470 C C . GLU A 1 202 ? 11.148 -23.5 -22.375 1 83.12 202 GLU A C 1
ATOM 1472 O O . GLU A 1 202 ? 11.469 -22.297 -22.422 1 83.12 202 GLU A O 1
ATOM 1477 N N . LEU A 1 203 ? 11.008 -24.188 -21.312 1 87.44 203 LEU A N 1
ATOM 1478 C CA . LEU A 1 203 ? 11.344 -23.578 -20.031 1 87.44 203 LEU A CA 1
ATOM 1479 C C . LEU A 1 203 ? 12.812 -23.156 -20 1 87.44 203 LEU A C 1
ATOM 1481 O O . LEU A 1 203 ? 13.141 -22.062 -19.531 1 87.44 203 LEU A O 1
ATOM 1485 N N . ALA A 1 204 ? 13.633 -24.016 -20.516 1 90.5 204 ALA A N 1
ATOM 1486 C CA . ALA A 1 204 ? 15.062 -23.719 -20.562 1 90.5 204 ALA A CA 1
ATOM 1487 C C . ALA A 1 204 ? 15.328 -22.469 -21.406 1 90.5 204 ALA A C 1
ATOM 1489 O O . ALA A 1 204 ? 16.125 -21.609 -21.031 1 90.5 204 ALA A O 1
ATOM 1490 N N . ALA A 1 205 ? 14.703 -22.422 -22.5 1 89.06 205 ALA A N 1
ATOM 1491 C CA . ALA A 1 205 ? 14.875 -21.266 -23.375 1 89.06 205 ALA A CA 1
ATOM 1492 C C . ALA A 1 205 ? 14.422 -19.984 -22.703 1 89.06 205 ALA A C 1
ATOM 1494 O O . ALA A 1 205 ? 15.062 -18.938 -22.844 1 89.06 205 ALA A O 1
ATOM 1495 N N . GLU A 1 206 ? 13.375 -20.047 -22 1 87.19 206 GLU A N 1
ATOM 1496 C CA . GLU A 1 206 ? 12.867 -18.891 -21.266 1 87.19 206 GLU A CA 1
ATOM 1497 C C . GLU A 1 206 ? 13.836 -18.469 -20.156 1 87.19 206 GLU A C 1
ATOM 1499 O O . GLU A 1 206 ? 14.086 -17.266 -19.969 1 87.19 206 GLU A O 1
ATOM 1504 N N . LEU A 1 207 ? 14.281 -19.422 -19.469 1 87.88 207 LEU A N 1
ATOM 1505 C CA . LEU A 1 207 ? 15.242 -19.141 -18.422 1 87.88 207 LEU A CA 1
ATOM 1506 C C . LEU A 1 207 ? 16.484 -18.453 -18.969 1 87.88 207 LEU A C 1
ATOM 1508 O O . LEU A 1 207 ? 17.031 -17.531 -18.359 1 87.88 207 LEU A O 1
ATOM 1512 N N . GLU A 1 208 ? 16.906 -18.969 -20.094 1 89.44 208 GLU A N 1
ATOM 1513 C CA . GLU A 1 208 ? 18.062 -18.375 -20.734 1 89.44 208 GLU A CA 1
ATOM 1514 C C . GLU A 1 208 ? 17.812 -16.922 -21.141 1 89.44 208 GLU A C 1
ATOM 1516 O O . GLU A 1 208 ? 18.656 -16.062 -20.953 1 89.44 208 GLU A O 1
ATOM 1521 N N . GLU A 1 209 ? 16.734 -16.719 -21.703 1 88.56 209 GLU A N 1
ATOM 1522 C CA . GLU A 1 209 ? 16.359 -15.367 -22.109 1 88.56 209 GLU A CA 1
ATOM 1523 C C . GLU A 1 209 ? 16.312 -14.422 -20.922 1 88.56 209 GLU A C 1
ATOM 1525 O O . GLU A 1 209 ? 16.859 -13.32 -20.969 1 88.56 209 GLU A O 1
ATOM 1530 N N . ARG A 1 210 ? 15.734 -14.82 -19.906 1 87.69 210 ARG A N 1
ATOM 1531 C CA . ARG A 1 210 ? 15.586 -14 -18.703 1 87.69 210 ARG A CA 1
ATOM 1532 C C . ARG A 1 210 ? 16.938 -13.75 -18.047 1 87.69 210 ARG A C 1
ATOM 1534 O O . ARG A 1 210 ? 17.172 -12.68 -17.484 1 87.69 210 ARG A O 1
ATOM 1541 N N . ALA A 1 211 ? 17.75 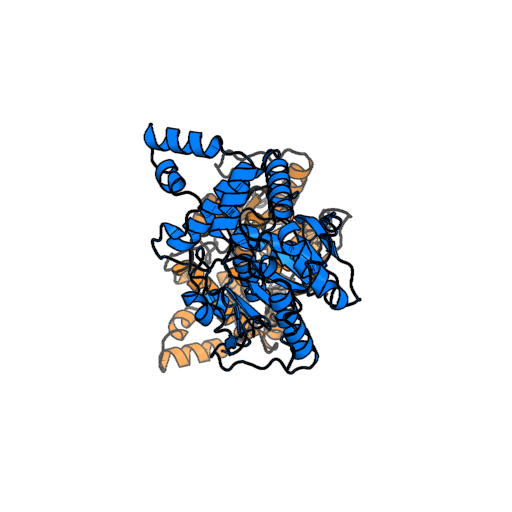-14.758 -18.141 1 86.69 211 ALA A N 1
ATOM 1542 C CA . ALA A 1 211 ? 19.062 -14.656 -17.5 1 86.69 211 ALA A CA 1
ATOM 1543 C C . ALA A 1 211 ? 19.922 -13.594 -18.172 1 86.69 211 ALA A C 1
ATOM 1545 O O . ALA A 1 211 ? 20.875 -13.102 -17.578 1 86.69 211 ALA A O 1
ATOM 1546 N N . ARG A 1 212 ? 19.578 -13.234 -19.359 1 90.75 212 ARG A N 1
ATOM 1547 C CA . ARG A 1 212 ? 20.375 -12.258 -20.109 1 90.75 212 ARG A CA 1
ATOM 1548 C C . ARG A 1 212 ? 19.984 -10.828 -19.719 1 90.75 212 ARG A C 1
ATOM 1550 O O . ARG A 1 212 ? 20.703 -9.883 -20.047 1 90.75 212 ARG A O 1
ATOM 1557 N N . LEU A 1 213 ? 18.906 -10.703 -19.031 1 93.38 213 LEU A N 1
ATOM 1558 C CA . LEU A 1 213 ? 18.5 -9.375 -18.609 1 93.38 213 LEU A CA 1
ATOM 1559 C C . LEU A 1 213 ? 19.375 -8.883 -17.453 1 93.38 213 LEU A C 1
ATOM 1561 O O . LEU A 1 213 ? 19.625 -9.625 -16.5 1 93.38 213 LEU A O 1
ATOM 1565 N N . PRO A 1 214 ? 19.844 -7.648 -17.484 1 93.94 214 PRO A N 1
ATOM 1566 C CA . PRO A 1 214 ? 20.859 -7.16 -16.547 1 93.94 214 PRO A CA 1
ATOM 1567 C C . PRO A 1 214 ? 20.375 -7.191 -15.102 1 93.94 214 PRO A C 1
ATOM 1569 O O . PRO A 1 214 ? 21.188 -7.266 -14.172 1 93.94 214 PRO A O 1
ATOM 1572 N N . TRP A 1 215 ? 19.062 -7.203 -14.906 1 94.62 215 TRP A N 1
ATOM 1573 C CA . TRP A 1 215 ? 18.547 -7.094 -13.547 1 94.62 215 TRP A CA 1
ATOM 1574 C C . TRP A 1 215 ? 18.094 -8.453 -13.031 1 94.62 215 TRP A C 1
ATOM 1576 O O . TRP A 1 215 ? 17.781 -8.594 -11.844 1 94.62 215 TRP A O 1
ATOM 1586 N N . ALA A 1 216 ? 18.062 -9.422 -13.828 1 92.88 216 ALA A N 1
ATOM 1587 C CA . ALA A 1 216 ? 17.344 -10.656 -13.516 1 92.88 216 ALA A CA 1
ATOM 1588 C C . ALA A 1 216 ? 18 -11.375 -12.336 1 92.88 216 ALA A C 1
ATOM 1590 O O . ALA A 1 216 ? 17.297 -11.828 -11.422 1 92.88 216 ALA A O 1
ATOM 1591 N N . TYR A 1 217 ? 19.281 -11.5 -12.367 1 88.75 217 TYR A N 1
ATOM 1592 C CA . TYR A 1 217 ? 20 -12.203 -11.312 1 88.75 217 TYR A CA 1
ATOM 1593 C C . TYR A 1 217 ? 19.781 -11.523 -9.961 1 88.75 217 TYR A C 1
ATOM 1595 O O . TYR A 1 217 ? 19.422 -12.18 -8.984 1 88.75 217 TYR A O 1
ATOM 1603 N N . THR A 1 218 ? 19.984 -10.242 -9.922 1 93 218 THR A N 1
ATOM 1604 C CA . THR A 1 218 ? 19.828 -9.484 -8.688 1 93 218 THR A CA 1
ATOM 1605 C C . THR A 1 218 ? 18.406 -9.578 -8.172 1 93 218 THR A C 1
ATOM 1607 O O . THR A 1 218 ? 18.172 -9.797 -6.98 1 93 218 THR A O 1
ATOM 1610 N N . ALA A 1 219 ? 17.406 -9.406 -9.047 1 95.75 219 ALA A N 1
ATOM 1611 C CA . ALA A 1 219 ? 16 -9.492 -8.656 1 95.75 219 ALA A CA 1
ATOM 1612 C C . ALA A 1 219 ? 15.688 -10.844 -8.031 1 95.75 219 ALA A C 1
ATOM 1614 O O . ALA A 1 219 ? 15.031 -10.914 -6.988 1 95.75 219 ALA A O 1
ATOM 1615 N N . HIS A 1 220 ? 16.188 -11.898 -8.68 1 91.56 220 HIS A N 1
ATOM 1616 C CA . HIS A 1 220 ? 15.953 -13.25 -8.195 1 91.56 220 HIS A CA 1
ATOM 1617 C C . HIS A 1 220 ? 16.594 -13.461 -6.82 1 91.56 220 HIS A C 1
ATOM 1619 O O . HIS A 1 220 ? 15.914 -13.891 -5.879 1 91.56 220 HIS A O 1
ATOM 1625 N N . GLN A 1 221 ? 17.812 -13.117 -6.641 1 88.75 221 GLN A N 1
ATOM 1626 C CA . GLN A 1 221 ? 18.562 -13.359 -5.402 1 88.75 221 GLN A CA 1
ATOM 1627 C C . GLN A 1 221 ? 18 -12.516 -4.258 1 88.75 221 GLN A C 1
ATOM 1629 O O . GLN A 1 221 ? 17.75 -13.031 -3.164 1 88.75 221 GLN A O 1
ATOM 1634 N N . GLU A 1 222 ? 17.75 -11.258 -4.551 1 94.38 222 GLU A N 1
ATOM 1635 C CA . GLU A 1 222 ? 17.312 -10.352 -3.492 1 94.38 222 GLU A CA 1
ATOM 1636 C C . GLU A 1 222 ? 15.875 -10.641 -3.078 1 94.38 222 GLU A C 1
ATOM 1638 O O . GLU A 1 222 ? 15.547 -10.602 -1.89 1 94.38 222 GLU A O 1
ATOM 1643 N N . THR A 1 223 ? 15.023 -10.914 -4.027 1 96.44 223 THR A N 1
ATOM 1644 C CA . THR A 1 223 ? 13.648 -11.258 -3.678 1 96.44 223 THR A CA 1
ATOM 1645 C C . THR A 1 223 ? 13.602 -12.555 -2.871 1 96.44 223 THR A C 1
ATOM 1647 O O . THR A 1 223 ? 12.875 -12.648 -1.887 1 96.44 223 THR A O 1
ATOM 1650 N N . GLY A 1 224 ? 14.398 -13.586 -3.328 1 92.69 224 GLY A N 1
ATOM 1651 C CA . GLY A 1 224 ? 14.484 -14.812 -2.561 1 92.69 224 GLY A CA 1
ATOM 1652 C C . GLY A 1 224 ? 14.953 -14.602 -1.134 1 92.69 224 GLY A C 1
ATOM 1653 O O . GLY A 1 224 ? 14.352 -15.125 -0.192 1 92.69 224 GLY A O 1
ATOM 1654 N N . ARG A 1 225 ? 15.984 -13.852 -0.987 1 90.56 225 ARG A N 1
ATOM 1655 C CA . ARG A 1 225 ? 16.531 -13.523 0.327 1 90.56 225 ARG A CA 1
ATOM 1656 C C . ARG A 1 225 ? 15.492 -12.805 1.188 1 90.56 225 ARG A C 1
ATOM 1658 O O . ARG A 1 225 ? 15.312 -13.148 2.357 1 90.56 225 ARG A O 1
ATOM 1665 N N . GLN A 1 226 ? 14.836 -11.859 0.575 1 94.81 226 GLN A N 1
ATOM 1666 C CA . GLN A 1 226 ? 13.859 -11.07 1.319 1 94.81 226 GLN A CA 1
ATOM 1667 C C . GLN A 1 226 ? 12.648 -11.914 1.702 1 94.81 226 GLN A C 1
ATOM 1669 O O . GLN A 1 226 ? 12.047 -11.703 2.76 1 94.81 226 GLN A O 1
ATOM 1674 N N . LEU A 1 227 ? 12.266 -12.812 0.87 1 93.94 227 LEU A N 1
ATOM 1675 C CA . LEU A 1 227 ? 11.188 -13.734 1.221 1 93.94 227 LEU A CA 1
ATOM 1676 C C . LEU A 1 227 ? 11.562 -14.57 2.439 1 93.94 227 LEU A C 1
ATOM 1678 O O . LEU A 1 227 ? 10.773 -14.688 3.381 1 93.94 227 LEU A O 1
ATOM 1682 N N . LEU A 1 228 ? 12.766 -15.102 2.477 1 87.94 228 LEU A N 1
ATOM 1683 C CA . LEU A 1 228 ? 13.227 -15.898 3.605 1 87.94 228 LEU A CA 1
ATOM 1684 C C . LEU A 1 228 ? 13.289 -15.055 4.875 1 87.94 228 LEU A C 1
ATOM 1686 O O . LEU A 1 228 ? 12.844 -15.5 5.941 1 87.94 228 LEU A O 1
ATOM 1690 N N . ILE A 1 229 ? 13.758 -13.859 4.762 1 90.62 229 ILE A N 1
ATOM 1691 C CA . ILE A 1 229 ? 13.828 -12.953 5.902 1 90.62 229 ILE A CA 1
ATOM 1692 C C . ILE A 1 229 ? 12.422 -12.68 6.43 1 90.62 229 ILE A C 1
ATOM 1694 O O . ILE A 1 229 ? 12.195 -12.664 7.645 1 90.62 229 ILE A O 1
ATOM 1698 N N . SER A 1 230 ? 11.508 -12.453 5.52 1 92.19 230 SER A N 1
ATOM 1699 C CA . SER A 1 230 ? 10.133 -12.195 5.934 1 92.19 230 SER A CA 1
ATOM 1700 C C . SER A 1 230 ? 9.555 -13.383 6.699 1 92.19 230 SER A C 1
ATOM 1702 O O . SER A 1 230 ? 8.742 -13.203 7.609 1 92.19 230 SER A O 1
ATOM 1704 N N . TRP A 1 231 ? 9.906 -14.602 6.367 1 89.12 231 TRP A N 1
ATOM 1705 C CA . TRP A 1 231 ? 9.438 -15.797 7.051 1 89.12 231 TRP A CA 1
ATOM 1706 C C . TRP A 1 231 ? 10.016 -15.883 8.461 1 89.12 231 TRP A C 1
ATOM 1708 O O . TRP A 1 231 ? 9.328 -16.297 9.398 1 89.12 231 TRP A O 1
ATOM 1718 N N . LEU A 1 232 ? 11.219 -15.453 8.594 1 87.12 232 LEU A N 1
ATOM 1719 C CA . LEU A 1 232 ? 11.953 -15.695 9.836 1 87.12 232 LEU A CA 1
ATOM 1720 C C . LEU A 1 232 ? 11.789 -14.531 10.805 1 87.12 232 LEU A C 1
ATOM 1722 O O . LEU A 1 232 ? 11.719 -14.734 12.016 1 87.12 232 LEU A O 1
ATOM 1726 N N . ARG A 1 233 ? 11.695 -13.344 10.219 1 86.62 233 ARG A N 1
ATOM 1727 C CA . ARG A 1 233 ? 11.797 -12.164 11.07 1 86.62 233 ARG A CA 1
ATOM 1728 C C . ARG A 1 233 ? 10.617 -11.227 10.859 1 86.62 233 ARG A C 1
ATOM 1730 O O . ARG A 1 233 ? 10.445 -10.258 11.602 1 86.62 233 ARG A O 1
ATOM 1737 N N . GLY A 1 234 ? 9.914 -11.555 9.867 1 86.69 234 GLY A N 1
ATOM 1738 C CA . GLY A 1 234 ? 8.805 -10.656 9.57 1 86.69 234 GLY A CA 1
ATOM 1739 C C . GLY A 1 234 ? 7.566 -10.961 10.383 1 86.69 234 GLY A C 1
ATOM 1740 O O . GLY A 1 234 ? 7.504 -11.977 11.086 1 86.69 234 GLY A O 1
ATOM 1741 N N . PRO A 1 235 ? 6.656 -9.992 10.289 1 84.38 235 PRO A N 1
ATOM 1742 C CA . PRO A 1 235 ? 5.379 -10.266 10.953 1 84.38 235 PRO A CA 1
ATOM 1743 C C . PRO A 1 235 ? 4.645 -11.461 10.344 1 84.38 235 PRO A C 1
ATOM 1745 O O . PRO A 1 235 ? 4.738 -11.695 9.133 1 84.38 235 PRO A O 1
ATOM 1748 N N . SER A 1 236 ? 3.934 -12.133 11.227 1 88.75 236 SER A N 1
ATOM 1749 C CA . SER A 1 236 ? 3.062 -13.203 10.75 1 88.75 236 SER A CA 1
ATOM 1750 C C . SER A 1 236 ? 2.023 -12.68 9.766 1 88.75 236 SER A C 1
ATOM 1752 O O . SER A 1 236 ? 1.447 -11.609 9.977 1 88.75 236 SER A O 1
ATOM 1754 N N . PRO A 1 237 ? 1.815 -13.469 8.664 1 92.19 237 PRO A N 1
ATOM 1755 C CA . PRO A 1 237 ? 0.794 -13.023 7.711 1 92.19 237 PRO A CA 1
ATOM 1756 C C . PRO A 1 237 ? -0.625 -13.344 8.172 1 92.19 237 PRO A C 1
ATOM 1758 O O . PRO A 1 237 ? -1.595 -12.867 7.582 1 92.19 237 PRO A O 1
ATOM 1761 N N . TRP A 1 238 ? -0.795 -14.102 9.195 1 93.06 238 TRP A N 1
ATOM 1762 C CA . TRP A 1 238 ? -2.088 -14.664 9.57 1 93.06 238 TRP A CA 1
ATOM 1763 C C . TRP A 1 238 ? -3.039 -13.57 10.047 1 93.06 238 TRP A C 1
ATOM 1765 O O . TRP A 1 238 ? -4.219 -13.562 9.68 1 93.06 238 TRP A O 1
ATOM 1775 N N . PRO A 1 239 ? -2.541 -12.586 10.859 1 92.31 239 PRO A N 1
ATOM 1776 C CA . PRO A 1 239 ? -3.455 -11.492 11.211 1 92.31 239 PRO A CA 1
ATOM 1777 C C . PRO A 1 239 ? -3.945 -10.719 9.992 1 92.31 239 PRO A C 1
ATOM 1779 O O . PRO A 1 239 ? -5.109 -10.312 9.945 1 92.31 239 PRO A O 1
ATOM 1782 N N . LEU A 1 240 ? -3.053 -10.555 9.117 1 93.56 240 LEU A N 1
ATOM 1783 C CA . LEU A 1 240 ? -3.445 -9.883 7.883 1 93.56 240 LEU A CA 1
ATOM 1784 C C . LEU A 1 240 ? -4.43 -10.734 7.09 1 93.56 240 LEU A C 1
ATOM 1786 O O . LEU A 1 240 ? -5.438 -10.227 6.59 1 93.56 240 LEU A O 1
ATOM 1790 N N . ALA A 1 241 ? -4.184 -12.008 6.965 1 95.56 241 ALA A N 1
ATOM 1791 C CA . ALA A 1 241 ? -5.055 -12.938 6.25 1 95.56 241 ALA A CA 1
ATOM 1792 C C . ALA A 1 241 ? -6.461 -12.93 6.84 1 95.56 241 ALA A C 1
ATOM 1794 O O . ALA A 1 241 ? -7.449 -13.031 6.105 1 95.56 241 ALA A O 1
ATOM 1795 N N . ALA A 1 242 ? -6.562 -12.773 8.102 1 93.06 242 ALA A N 1
ATOM 1796 C CA . ALA A 1 242 ? -7.844 -12.812 8.805 1 93.06 242 ALA A CA 1
ATOM 1797 C C . ALA A 1 242 ? -8.734 -11.648 8.375 1 93.06 242 ALA A C 1
ATOM 1799 O O . ALA A 1 242 ? -9.953 -11.68 8.586 1 93.06 242 ALA A O 1
ATOM 1800 N N . ARG A 1 243 ? -8.172 -10.68 7.723 1 93.75 243 ARG A N 1
ATOM 1801 C CA . ARG A 1 243 ? -8.922 -9.508 7.297 1 93.75 243 ARG A CA 1
ATOM 1802 C C . ARG A 1 243 ? -9.555 -9.727 5.93 1 93.75 243 ARG A C 1
ATOM 1804 O O . ARG A 1 243 ? -10.383 -8.93 5.484 1 93.75 243 ARG A O 1
ATOM 1811 N N . ILE A 1 244 ? -9.188 -10.773 5.285 1 96.31 244 ILE A N 1
ATOM 1812 C CA . ILE A 1 244 ? -9.688 -11.016 3.934 1 96.31 244 ILE A CA 1
ATOM 1813 C C . ILE A 1 244 ? -11.188 -11.312 3.982 1 96.31 244 ILE A C 1
ATOM 1815 O O . ILE A 1 244 ? -11.625 -12.203 4.711 1 96.31 244 ILE A O 1
ATOM 1819 N N . ARG A 1 245 ? -11.914 -10.523 3.107 1 93.44 245 ARG A N 1
ATOM 1820 C CA . ARG A 1 245 ? -13.367 -10.688 3.088 1 93.44 245 ARG A CA 1
ATOM 1821 C C . ARG A 1 245 ? -13.852 -11.148 1.718 1 93.44 245 ARG A C 1
ATOM 1823 O O . ARG A 1 245 ? -14.992 -11.578 1.569 1 93.44 245 ARG A O 1
ATOM 1830 N N . VAL A 1 246 ? -12.992 -11.133 0.746 1 97.25 246 VAL A N 1
ATOM 1831 C CA . VAL A 1 246 ? -13.406 -11.484 -0.61 1 97.25 246 VAL A CA 1
ATOM 1832 C C . VAL A 1 246 ? -13.492 -13 -0.75 1 97.25 246 VAL A C 1
ATOM 1834 O O . VAL A 1 246 ? -12.781 -13.734 -0.062 1 97.25 246 VAL A O 1
ATOM 1837 N N . PRO A 1 247 ? -14.406 -13.461 -1.636 1 98 247 PRO A N 1
ATOM 1838 C CA . PRO A 1 247 ? -14.414 -14.898 -1.915 1 98 247 PRO A CA 1
ATOM 1839 C C . PRO A 1 247 ? -13.031 -15.43 -2.307 1 98 247 PRO A C 1
ATOM 1841 O O . PRO A 1 247 ? -12.383 -14.867 -3.191 1 98 247 PRO A O 1
ATOM 1844 N N . THR A 1 248 ? -12.625 -16.531 -1.597 1 98.5 248 THR A N 1
ATOM 1845 C CA . THR A 1 248 ? -11.25 -16.969 -1.77 1 98.5 248 THR A CA 1
ATOM 1846 C C . THR A 1 248 ? -11.188 -18.484 -1.974 1 98.5 248 THR A C 1
ATOM 1848 O O . THR A 1 248 ? -11.812 -19.234 -1.23 1 98.5 248 THR A O 1
ATOM 1851 N N . LEU A 1 249 ? -10.539 -18.828 -3.006 1 98.44 249 LEU A N 1
ATOM 1852 C CA . LEU A 1 249 ? -10.211 -20.219 -3.273 1 98.44 249 LEU A CA 1
ATOM 1853 C C . LEU A 1 249 ? -8.727 -20.484 -3.023 1 98.44 249 LEU A C 1
ATOM 1855 O O . LEU A 1 249 ? -7.867 -19.812 -3.594 1 98.44 249 LEU A O 1
ATOM 1859 N N . VAL A 1 250 ? -8.453 -21.438 -2.135 1 98.56 250 VAL A N 1
ATOM 1860 C CA . VAL A 1 250 ? -7.086 -21.891 -1.91 1 98.56 250 VAL A CA 1
ATOM 1861 C C . VAL A 1 250 ? -6.887 -23.25 -2.576 1 98.56 250 VAL A C 1
ATOM 1863 O O . VAL A 1 250 ? -7.691 -24.172 -2.383 1 98.56 250 VAL A O 1
ATOM 1866 N N . VAL A 1 251 ? -5.895 -23.328 -3.439 1 98.56 251 VAL A N 1
ATOM 1867 C CA . VAL A 1 251 ? -5.539 -24.562 -4.137 1 98.56 251 VAL A CA 1
ATOM 1868 C C . VAL A 1 251 ? -4.137 -25 -3.721 1 98.56 251 VAL A C 1
ATOM 1870 O O . VAL A 1 251 ? -3.195 -24.203 -3.746 1 98.56 251 VAL A O 1
ATOM 1873 N N . TRP A 1 252 ? -4.023 -26.297 -3.383 1 98.12 252 TRP A N 1
ATOM 1874 C CA . TRP A 1 252 ? -2.734 -26.766 -2.879 1 98.12 252 TRP A CA 1
ATOM 1875 C C . TRP A 1 252 ? -2.428 -28.172 -3.379 1 98.12 252 TRP A C 1
ATOM 1877 O O . TRP A 1 252 ? -3.32 -29.016 -3.455 1 98.12 252 TRP A O 1
ATOM 1887 N N . GLY A 1 253 ? -1.191 -28.344 -3.881 1 97.12 253 GLY A N 1
ATOM 1888 C CA . GLY A 1 253 ? -0.767 -29.688 -4.227 1 97.12 253 GLY A CA 1
ATOM 1889 C C . GLY A 1 253 ? -0.395 -30.531 -3.018 1 97.12 253 GLY A C 1
ATOM 1890 O O . GLY A 1 253 ? 0.314 -30.062 -2.125 1 97.12 253 GLY A O 1
ATOM 1891 N N . GLU A 1 254 ? -0.761 -31.75 -3.027 1 96.19 254 GLU A N 1
ATOM 1892 C CA . GLU A 1 254 ? -0.483 -32.625 -1.895 1 96.19 254 GLU A CA 1
ATOM 1893 C C . GLU A 1 254 ? 1.002 -32.969 -1.812 1 96.19 254 GLU A C 1
ATOM 1895 O O . GLU A 1 254 ? 1.501 -33.344 -0.746 1 96.19 254 GLU A O 1
ATOM 1900 N N . GLN A 1 255 ? 1.688 -32.812 -2.873 1 94.88 255 GLN A N 1
ATOM 1901 C CA . GLN A 1 255 ? 3.102 -33.188 -2.922 1 94.88 255 GLN A CA 1
ATOM 1902 C C . GLN A 1 255 ? 3.984 -31.938 -2.994 1 94.88 255 GLN A C 1
ATOM 1904 O O . GLN A 1 255 ? 5.094 -32 -3.525 1 94.88 255 GLN A O 1
ATOM 1909 N N . ASP A 1 256 ? 3.469 -30.844 -2.527 1 95 256 ASP A N 1
ATOM 1910 C CA . ASP A 1 256 ? 4.25 -29.609 -2.506 1 95 256 ASP A CA 1
ATOM 1911 C C . ASP A 1 256 ? 5.453 -29.734 -1.572 1 95 256 ASP A C 1
ATOM 1913 O O . ASP A 1 256 ? 5.289 -29.875 -0.357 1 95 256 ASP A O 1
ATOM 1917 N N . ARG A 1 257 ? 6.641 -29.609 -2.102 1 90.44 257 ARG A N 1
ATOM 1918 C CA . ARG A 1 257 ? 7.867 -29.766 -1.326 1 90.44 257 ARG A CA 1
ATOM 1919 C C . ARG A 1 257 ? 8.398 -28.406 -0.881 1 90.44 257 ARG A C 1
ATOM 1921 O O . ARG A 1 257 ? 9.227 -28.328 0.025 1 90.44 257 ARG A O 1
ATOM 1928 N N . LEU A 1 258 ? 7.965 -27.422 -1.499 1 91.12 258 LEU A N 1
ATOM 1929 C CA . LEU A 1 258 ? 8.508 -26.094 -1.236 1 91.12 258 LEU A CA 1
ATOM 1930 C C . LEU A 1 258 ? 7.777 -25.422 -0.074 1 91.12 258 LEU A C 1
ATOM 1932 O O . LEU A 1 258 ? 8.414 -24.859 0.819 1 91.12 258 LEU A O 1
ATOM 1936 N N . VAL A 1 259 ? 6.484 -25.438 -0.122 1 93.06 259 VAL A N 1
ATOM 1937 C CA . VAL A 1 259 ? 5.641 -24.969 0.972 1 93.06 259 VAL A CA 1
ATOM 1938 C C . VAL A 1 259 ? 4.723 -26.109 1.432 1 93.06 259 VAL A C 1
ATOM 1940 O O . VAL A 1 259 ? 3.916 -26.609 0.649 1 93.06 259 VAL A O 1
ATOM 1943 N N . SER A 1 260 ? 4.75 -26.422 2.645 1 93.06 260 SER A N 1
ATOM 1944 C CA . SER A 1 260 ? 4.137 -27.641 3.162 1 93.06 260 SER A CA 1
ATOM 1945 C C . SER A 1 260 ? 2.621 -27.609 2.982 1 93.06 260 SER A C 1
ATOM 1947 O O . SER A 1 260 ? 1.964 -26.641 3.35 1 93.06 260 SER A O 1
ATOM 1949 N N . PRO A 1 261 ? 2.084 -28.734 2.484 1 94.81 261 PRO A N 1
ATOM 1950 C CA . PRO A 1 261 ? 0.626 -28.828 2.365 1 94.81 261 PRO A CA 1
ATOM 1951 C C . PRO A 1 261 ? -0.081 -28.75 3.717 1 94.81 261 PRO A C 1
ATOM 1953 O O . PRO A 1 261 ? -1.294 -28.531 3.771 1 94.81 261 PRO A O 1
ATOM 1956 N N . SER A 1 262 ? 0.577 -28.938 4.812 1 93.94 262 SER A N 1
ATOM 1957 C CA . SER A 1 262 ? -0.026 -28.844 6.137 1 93.94 262 SER A CA 1
ATOM 1958 C C . SER A 1 262 ? -0.525 -27.438 6.43 1 93.94 262 SER A C 1
ATOM 1960 O O . SER A 1 262 ? -1.319 -27.234 7.352 1 93.94 262 SER A O 1
ATOM 1962 N N . LEU A 1 263 ? -0.085 -26.484 5.656 1 95.06 263 LEU A N 1
ATOM 1963 C CA . LEU A 1 263 ? -0.465 -25.094 5.867 1 95.06 263 LEU A CA 1
ATOM 1964 C C . LEU A 1 263 ? -1.748 -24.75 5.113 1 95.06 263 LEU A C 1
ATOM 1966 O O . LEU A 1 263 ? -2.324 -23.688 5.305 1 95.06 263 LEU A O 1
ATOM 1970 N N . ALA A 1 264 ? -2.201 -25.688 4.27 1 96.69 264 ALA A N 1
ATOM 1971 C CA . ALA A 1 264 ? -3.312 -25.438 3.357 1 96.69 264 ALA A CA 1
ATOM 1972 C C . ALA A 1 264 ? -4.59 -25.094 4.125 1 96.69 264 ALA A C 1
ATOM 1974 O O . ALA A 1 264 ? -5.258 -24.109 3.83 1 96.69 264 ALA A O 1
ATOM 1975 N N . ARG A 1 265 ? -4.898 -25.859 5.078 1 94.81 265 ARG A N 1
ATOM 1976 C CA . ARG A 1 265 ? -6.137 -25.672 5.828 1 94.81 265 ARG A CA 1
ATOM 1977 C C . ARG A 1 265 ? -6.133 -24.344 6.562 1 94.81 265 ARG A C 1
ATOM 1979 O O . ARG A 1 265 ? -7.141 -23.625 6.57 1 94.81 265 ARG A O 1
ATOM 1986 N N . ARG A 1 266 ? -5.031 -24.062 7.18 1 94.38 266 ARG A N 1
ATOM 1987 C CA . ARG A 1 266 ? -4.934 -22.797 7.891 1 94.38 266 ARG A CA 1
ATOM 1988 C C . ARG A 1 266 ? -5.086 -21.625 6.93 1 94.38 266 ARG A C 1
ATOM 1990 O O . ARG A 1 266 ? -5.746 -20.625 7.25 1 94.38 266 ARG A O 1
ATOM 1997 N N . THR A 1 267 ? -4.477 -21.734 5.809 1 96.62 267 THR A N 1
ATOM 1998 C CA . THR A 1 267 ? -4.531 -20.688 4.801 1 96.62 267 THR A CA 1
ATOM 1999 C C . THR A 1 267 ? -5.961 -20.484 4.309 1 96.62 267 THR A C 1
ATOM 2001 O O . THR A 1 267 ? -6.371 -19.344 4.031 1 96.62 267 THR A O 1
ATOM 2004 N N . ALA A 1 268 ? -6.707 -21.516 4.25 1 96.12 268 ALA A N 1
ATOM 2005 C CA . ALA A 1 268 ? -8.062 -21.469 3.717 1 96.12 268 ALA A CA 1
ATOM 2006 C C . ALA A 1 268 ? -9.062 -21.078 4.801 1 96.12 268 ALA A C 1
ATOM 2008 O O . ALA A 1 268 ? -10.25 -20.875 4.516 1 96.12 268 ALA A O 1
ATOM 2009 N N . ALA A 1 269 ? -8.602 -21.016 6.027 1 93.62 269 ALA A N 1
ATOM 2010 C CA . ALA A 1 269 ? -9.477 -20.656 7.137 1 93.62 269 ALA A CA 1
ATOM 2011 C C . ALA A 1 269 ? -9.805 -19.172 7.113 1 93.62 269 ALA A C 1
ATOM 2013 O O . ALA A 1 269 ? -9.414 -18.422 8.023 1 93.62 269 ALA A O 1
ATOM 2014 N N . LEU A 1 270 ? -10.43 -18.766 6.129 1 95.12 270 LEU A N 1
ATOM 2015 C CA . LEU A 1 270 ? -10.883 -17.391 5.895 1 95.12 270 LEU A CA 1
ATOM 2016 C C . LEU A 1 270 ? -12.398 -17.297 5.957 1 95.12 270 LEU A C 1
ATOM 2018 O O . LEU A 1 270 ? -13.094 -18.312 5.848 1 95.12 270 LEU A O 1
ATOM 2022 N N . THR A 1 271 ? -12.953 -16.109 6.129 1 91.88 271 THR A N 1
ATOM 2023 C CA . THR A 1 271 ? -14.383 -15.891 6.266 1 91.88 271 THR A CA 1
ATOM 2024 C C . THR A 1 271 ? -15.141 -16.516 5.102 1 91.88 271 THR A C 1
ATOM 2026 O O . THR A 1 271 ? -16.188 -17.156 5.297 1 91.88 271 THR A O 1
ATOM 2029 N N . ARG A 1 272 ? -14.609 -16.406 3.9 1 95.5 272 ARG A N 1
ATOM 2030 C CA . ARG A 1 272 ? -15.219 -16.953 2.693 1 95.5 272 ARG A CA 1
ATOM 2031 C C . ARG A 1 272 ? -14.227 -17.812 1.911 1 95.5 272 ARG A C 1
ATOM 2033 O O . ARG A 1 272 ? -14.148 -17.719 0.685 1 95.5 272 ARG A O 1
ATOM 2040 N N . GLY A 1 273 ? -13.461 -18.594 2.637 1 96.62 273 GLY A N 1
ATOM 2041 C CA . GLY A 1 273 ? -12.43 -19.422 2.031 1 96.62 273 GLY A CA 1
ATOM 2042 C C . GLY A 1 273 ? -1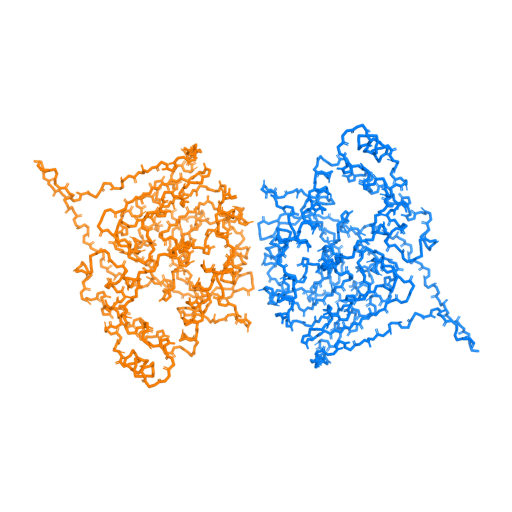2.883 -20.844 1.757 1 96.62 273 GLY A C 1
ATOM 2043 O O . GLY A 1 273 ? -13.695 -21.391 2.502 1 96.62 273 GLY A O 1
ATOM 2044 N N . ARG A 1 274 ? -12.398 -21.391 0.714 1 96.06 274 ARG A N 1
ATOM 2045 C CA . ARG A 1 274 ? -12.523 -22.797 0.39 1 96.06 274 ARG A CA 1
ATOM 2046 C C . ARG A 1 274 ? -11.172 -23.375 -0.034 1 96.06 274 ARG A C 1
ATOM 2048 O O . ARG A 1 274 ? -10.312 -22.656 -0.535 1 96.06 274 ARG A O 1
ATOM 2055 N N . LEU A 1 275 ? -11.07 -24.688 0.214 1 97.06 275 LEU A N 1
ATOM 2056 C CA . LEU A 1 275 ? -9.805 -25.344 -0.06 1 97.06 275 LEU A CA 1
ATOM 2057 C C . LEU A 1 275 ? -9.992 -26.469 -1.073 1 97.06 275 LEU A C 1
ATOM 2059 O O . LEU A 1 275 ? -10.945 -27.25 -0.978 1 97.06 275 LEU A O 1
ATOM 2063 N N . VAL A 1 276 ? -9.133 -26.469 -2.068 1 97.19 276 VAL A N 1
ATOM 2064 C CA . VAL A 1 276 ? -9.031 -27.578 -3.008 1 97.19 276 VAL A CA 1
ATOM 2065 C C . VAL A 1 276 ? -7.629 -28.188 -2.936 1 97.19 276 VAL A C 1
ATOM 2067 O O . VAL A 1 276 ? -6.633 -27.5 -3.193 1 97.19 276 VAL A O 1
ATOM 2070 N N . MET A 1 277 ? -7.551 -29.422 -2.576 1 97.38 277 MET A N 1
ATOM 2071 C CA . MET A 1 277 ? -6.293 -30.156 -2.596 1 97.38 277 MET A CA 1
ATOM 2072 C C . MET A 1 277 ? -6.148 -30.953 -3.893 1 97.38 277 MET A C 1
ATOM 2074 O O . MET A 1 277 ? -7.113 -31.547 -4.375 1 97.38 277 MET A O 1
ATOM 2078 N N . LEU A 1 278 ? -5 -30.969 -4.48 1 96.75 278 LEU A N 1
ATOM 2079 C CA . LEU A 1 278 ? -4.727 -31.672 -5.727 1 96.75 278 LEU A CA 1
ATOM 2080 C C . LEU A 1 278 ? -3.842 -32.906 -5.48 1 96.75 278 LEU A C 1
ATOM 2082 O O . LEU A 1 278 ? -2.635 -32.75 -5.266 1 96.75 278 LEU A O 1
ATOM 2086 N N . PRO A 1 279 ? -4.383 -34.062 -5.57 1 95.44 279 PRO A N 1
ATOM 2087 C CA . PRO A 1 279 ? -3.578 -35.281 -5.363 1 95.44 279 PRO A CA 1
ATOM 2088 C C . PRO A 1 279 ? -2.469 -35.438 -6.398 1 95.44 279 PRO A C 1
ATOM 2090 O O . PRO A 1 279 ? -2.705 -35.219 -7.594 1 95.44 279 PRO A O 1
ATOM 2093 N N . GLY A 1 280 ? -1.289 -35.75 -5.918 1 94.62 280 GLY A N 1
ATOM 2094 C CA . GLY A 1 280 ? -0.162 -36.031 -6.785 1 94.62 280 GLY A CA 1
ATOM 2095 C C . GLY A 1 280 ? 0.479 -34.812 -7.383 1 94.62 280 GLY A C 1
ATOM 2096 O O . GLY A 1 280 ? 1.432 -34.906 -8.156 1 94.62 280 GLY A O 1
ATOM 2097 N N . VAL A 1 281 ? 0.01 -33.688 -7.059 1 96 281 VAL A N 1
ATOM 2098 C CA . VAL A 1 281 ? 0.463 -32.438 -7.66 1 96 281 VAL A CA 1
ATOM 2099 C C . VAL A 1 281 ? 1.395 -31.703 -6.695 1 96 281 VAL A C 1
ATOM 2101 O O . VAL A 1 281 ? 1.225 -31.781 -5.477 1 96 281 VAL A O 1
ATOM 2104 N N . GLY A 1 282 ? 2.334 -30.969 -7.23 1 96.88 282 GLY A N 1
ATOM 2105 C CA . GLY A 1 282 ? 3.326 -30.266 -6.422 1 96.88 282 GLY A CA 1
ATOM 2106 C C . GLY A 1 282 ? 2.998 -28.812 -6.203 1 96.88 282 GLY A C 1
ATOM 2107 O O . GLY A 1 282 ? 1.854 -28.469 -5.895 1 96.88 282 GLY A O 1
ATOM 2108 N N . HIS A 1 283 ? 4 -27.906 -6.266 1 96.75 283 HIS A N 1
ATOM 2109 C CA . HIS A 1 283 ? 3.963 -26.516 -5.844 1 96.75 283 HIS A CA 1
ATOM 2110 C C . HIS A 1 283 ? 3.24 -25.641 -6.871 1 96.75 283 HIS A C 1
ATOM 2112 O O . HIS A 1 283 ? 2.721 -24.578 -6.531 1 96.75 283 HIS A O 1
ATOM 2118 N N . VAL A 1 284 ? 3.18 -26.109 -8.117 1 97.19 284 VAL A N 1
ATOM 2119 C CA . VAL A 1 284 ? 2.664 -25.266 -9.195 1 97.19 284 VAL A CA 1
ATOM 2120 C C . VAL A 1 284 ? 1.437 -25.938 -9.82 1 97.19 284 VAL A C 1
ATOM 2122 O O . VAL A 1 284 ? 1.419 -26.219 -11.023 1 97.19 284 VAL A O 1
ATOM 2125 N N . GLY A 1 285 ? 0.386 -26.016 -9.055 1 96.81 285 GLY A N 1
ATOM 2126 C CA . GLY A 1 285 ? -0.838 -26.672 -9.5 1 96.81 285 GLY A CA 1
ATOM 2127 C C . GLY A 1 285 ? -1.41 -26.047 -10.766 1 96.81 285 GLY A C 1
ATOM 2128 O O . GLY A 1 285 ? -1.994 -26.75 -11.594 1 96.81 285 GLY A O 1
ATOM 2129 N N . HIS A 1 286 ? -1.201 -24.719 -11 1 96.75 286 HIS A N 1
ATOM 2130 C CA . HIS A 1 286 ? -1.733 -24.016 -12.164 1 96.75 286 HIS A CA 1
ATOM 2131 C C . HIS A 1 286 ? -0.979 -24.391 -13.43 1 96.75 286 HIS A C 1
ATOM 2133 O O . HIS A 1 286 ? -1.44 -24.109 -14.539 1 96.75 286 HIS A O 1
ATOM 2139 N N . ILE A 1 287 ? 0.185 -25.016 -13.273 1 94 287 ILE A N 1
ATOM 2140 C CA . ILE A 1 287 ? 0.964 -25.5 -14.414 1 94 287 ILE A CA 1
ATOM 2141 C C . ILE A 1 287 ? 0.806 -27.016 -14.555 1 94 287 ILE A C 1
ATOM 2143 O O . ILE A 1 287 ? 0.517 -27.516 -15.641 1 94 287 ILE A O 1
ATOM 2147 N N . GLU A 1 288 ? 0.869 -27.734 -13.477 1 93.88 288 GLU A N 1
ATOM 2148 C CA . GLU A 1 288 ? 0.912 -29.203 -13.461 1 93.88 288 GLU A CA 1
ATOM 2149 C C . GLU A 1 288 ? -0.479 -29.797 -13.664 1 93.88 288 GLU A C 1
ATOM 2151 O O . GLU A 1 288 ? -0.623 -30.859 -14.266 1 93.88 288 GLU A O 1
ATOM 2156 N N . ALA A 1 289 ? -1.455 -29.141 -13.164 1 95.06 289 ALA A N 1
ATOM 2157 C CA . ALA A 1 289 ? -2.842 -29.594 -13.273 1 95.06 289 ALA A CA 1
ATOM 2158 C C . ALA A 1 289 ? -3.766 -28.422 -13.625 1 95.06 289 ALA A C 1
ATOM 2160 O O . ALA A 1 289 ? -4.758 -28.188 -12.93 1 95.06 289 ALA A O 1
ATOM 2161 N N . PRO A 1 290 ? -3.512 -27.781 -14.773 1 95.12 290 PRO A N 1
ATOM 2162 C CA . PRO A 1 290 ? -4.238 -26.562 -15.102 1 95.12 290 PRO A CA 1
ATOM 2163 C C . PRO A 1 290 ? -5.738 -26.797 -15.281 1 95.12 290 PRO A C 1
ATOM 2165 O O . PRO A 1 290 ? -6.547 -25.922 -14.969 1 95.12 290 PRO A O 1
ATOM 2168 N N . HIS A 1 291 ? -6.156 -27.938 -15.766 1 95.44 291 HIS A N 1
ATOM 2169 C CA . HIS A 1 291 ? -7.57 -28.203 -15.984 1 95.44 291 HIS A CA 1
ATOM 2170 C C . HIS A 1 291 ? -8.32 -28.297 -14.656 1 95.44 291 HIS A C 1
ATOM 2172 O O . HIS A 1 291 ? -9.422 -27.75 -14.523 1 95.44 291 HIS A O 1
ATOM 2178 N N . ALA A 1 292 ? -7.684 -28.953 -13.664 1 96.25 292 ALA A N 1
ATOM 2179 C CA . ALA A 1 292 ? -8.305 -29.062 -12.344 1 96.25 292 ALA A CA 1
ATOM 2180 C C . ALA A 1 292 ? -8.414 -27.688 -11.68 1 96.25 292 ALA A C 1
ATOM 2182 O O . ALA A 1 292 ? -9.453 -27.359 -11.094 1 96.25 292 ALA A O 1
ATOM 2183 N N . VAL A 1 293 ? -7.398 -26.953 -11.789 1 98.06 293 VAL A N 1
ATOM 2184 C CA . VAL A 1 293 ? -7.395 -25.625 -11.195 1 98.06 293 VAL A CA 1
ATOM 2185 C C . VAL A 1 293 ? -8.414 -24.734 -11.906 1 98.06 293 VAL A C 1
ATOM 2187 O O . VAL A 1 293 ? -9.188 -24.016 -11.266 1 98.06 293 VAL A O 1
ATOM 2190 N N . ALA A 1 294 ? -8.484 -24.797 -13.258 1 98.31 294 ALA A N 1
ATOM 2191 C CA . ALA A 1 294 ? -9.438 -24.016 -14.031 1 98.31 294 ALA A CA 1
ATOM 2192 C C . ALA A 1 294 ? -10.875 -24.344 -13.641 1 98.31 294 ALA A C 1
ATOM 2194 O O . ALA A 1 294 ? -11.711 -23.453 -13.508 1 98.31 294 ALA A O 1
ATOM 2195 N N . ALA A 1 295 ? -11.102 -25.594 -13.492 1 97.5 295 ALA A N 1
ATOM 2196 C CA . ALA A 1 295 ? -12.445 -26.016 -13.109 1 97.5 295 ALA A CA 1
ATOM 2197 C C . ALA A 1 295 ? -12.844 -25.438 -11.75 1 97.5 295 ALA A C 1
ATOM 2199 O O . ALA A 1 295 ? -13.961 -24.953 -11.586 1 97.5 295 ALA A O 1
ATOM 2200 N N . ALA A 1 296 ? -11.945 -25.469 -10.789 1 97.75 296 ALA A N 1
ATOM 2201 C CA . ALA A 1 296 ? -12.211 -24.953 -9.453 1 97.75 296 ALA A CA 1
ATOM 2202 C C . ALA A 1 296 ? -12.438 -23.438 -9.477 1 97.75 296 ALA A C 1
ATOM 2204 O O . ALA A 1 296 ? -13.359 -22.938 -8.844 1 97.75 296 ALA A O 1
ATOM 2205 N N . VAL A 1 297 ? -11.641 -22.75 -10.203 1 98.69 297 VAL A N 1
ATOM 2206 C CA . VAL A 1 297 ? -11.727 -21.297 -10.289 1 98.69 297 VAL A CA 1
ATOM 2207 C C . VAL A 1 297 ? -13.031 -20.906 -10.977 1 98.69 297 VAL A C 1
ATOM 2209 O O . VAL A 1 297 ? -13.734 -20 -10.508 1 98.69 297 VAL A O 1
ATOM 2212 N N . THR A 1 298 ? -13.328 -21.578 -12.109 1 98.19 298 THR A N 1
ATOM 2213 C CA . THR A 1 298 ? -14.562 -21.297 -12.844 1 98.19 298 THR A CA 1
ATOM 2214 C C . THR A 1 298 ? -15.781 -21.516 -11.953 1 98.19 298 THR A C 1
ATOM 2216 O O . THR A 1 298 ? -16.719 -20.703 -11.961 1 98.19 298 THR A O 1
ATOM 2219 N N . ARG A 1 299 ? -15.734 -22.578 -11.211 1 97.06 299 ARG A N 1
ATOM 2220 C CA . ARG A 1 299 ? -16.844 -22.859 -10.297 1 97.06 299 ARG A CA 1
ATOM 2221 C C . ARG A 1 299 ? -16.984 -21.734 -9.266 1 97.06 299 ARG A C 1
ATOM 2223 O O . ARG A 1 299 ? -18.094 -21.297 -8.969 1 97.06 299 ARG A O 1
ATOM 2230 N N . MET A 1 300 ? -15.891 -21.25 -8.68 1 97.88 300 MET A N 1
ATOM 2231 C CA . MET A 1 300 ? -15.961 -20.141 -7.734 1 97.88 300 MET A CA 1
ATOM 2232 C C . MET A 1 300 ? -16.578 -18.906 -8.391 1 97.88 300 MET A C 1
ATOM 2234 O O . MET A 1 300 ? -17.453 -18.266 -7.812 1 97.88 300 MET A O 1
ATOM 2238 N N . TRP A 1 301 ? -16.078 -18.594 -9.609 1 98.19 301 TRP A N 1
ATOM 2239 C CA . TRP A 1 301 ? -16.578 -17.406 -10.297 1 98.19 301 TRP A CA 1
ATOM 2240 C C . TRP A 1 301 ? -18.078 -17.5 -10.523 1 98.19 301 TRP A C 1
ATOM 2242 O O . TRP A 1 301 ? -18.812 -16.531 -10.297 1 98.19 301 TRP A O 1
ATOM 2252 N N . GLN A 1 302 ? -18.531 -18.672 -10.875 1 96.81 302 GLN A N 1
ATOM 2253 C CA . GLN A 1 302 ? -19.953 -18.891 -11.109 1 96.81 302 GLN A CA 1
ATOM 2254 C C . GLN A 1 302 ? -20.75 -18.797 -9.812 1 96.81 302 GLN A C 1
ATOM 2256 O O . GLN A 1 302 ? -21.812 -18.172 -9.773 1 96.81 302 GLN A O 1
ATOM 2261 N N . ASP A 1 303 ? -20.25 -19.438 -8.789 1 96.56 303 ASP A N 1
ATOM 2262 C CA . ASP A 1 303 ? -20.938 -19.406 -7.5 1 96.56 303 ASP A CA 1
ATOM 2263 C C . ASP A 1 303 ? -21.016 -17.984 -6.949 1 96.56 303 ASP A C 1
ATOM 2265 O O . ASP A 1 303 ? -22.031 -17.594 -6.367 1 96.56 303 ASP A O 1
ATOM 2269 N N . VAL A 1 304 ? -19.953 -17.266 -7.07 1 97.06 304 VAL A N 1
ATOM 2270 C CA . VAL A 1 304 ? -19.922 -15.883 -6.598 1 97.06 304 VAL A CA 1
ATOM 2271 C C . VAL A 1 304 ? -20.922 -15.047 -7.391 1 97.06 304 VAL A C 1
ATOM 2273 O O . VAL A 1 304 ? -21.703 -14.273 -6.812 1 97.06 304 VAL A O 1
ATOM 2276 N N . ALA A 1 305 ? -20.953 -15.164 -8.703 1 95.81 305 ALA A N 1
ATOM 2277 C CA . ALA A 1 305 ? -21.875 -14.43 -9.555 1 95.81 305 ALA A CA 1
ATOM 2278 C C . ALA A 1 305 ? -23.328 -14.75 -9.195 1 95.81 305 ALA A C 1
ATOM 2280 O O . ALA A 1 305 ? -24.203 -13.883 -9.273 1 95.81 305 ALA A O 1
ATOM 2281 N N . ALA A 1 306 ? -23.562 -15.93 -8.758 1 95.5 306 ALA A N 1
ATOM 2282 C CA . ALA A 1 306 ? -24.906 -16.391 -8.445 1 95.5 306 ALA A CA 1
ATOM 2283 C C . ALA A 1 306 ? -25.266 -16.109 -6.988 1 95.5 306 ALA A C 1
ATOM 2285 O O . ALA A 1 306 ? -26.375 -16.391 -6.543 1 95.5 306 ALA A O 1
ATOM 2286 N N . GLY A 1 307 ? -24.359 -15.633 -6.242 1 94.06 307 GLY A N 1
ATOM 2287 C CA . GLY A 1 307 ? -24.594 -15.367 -4.832 1 94.06 307 GLY A CA 1
ATOM 2288 C C . GLY A 1 307 ? -24.594 -16.609 -3.977 1 94.06 307 GLY A C 1
ATOM 2289 O O . GLY A 1 307 ? -25.25 -16.656 -2.932 1 94.06 307 GLY A O 1
ATOM 2290 N N . ARG A 1 308 ? -23.875 -17.625 -4.387 1 92.75 308 ARG A N 1
ATOM 2291 C CA . ARG A 1 308 ? -23.906 -18.922 -3.713 1 92.75 308 ARG A CA 1
ATOM 2292 C C . ARG A 1 308 ? -22.609 -19.172 -2.957 1 92.75 308 ARG A C 1
ATOM 2294 O O . ARG A 1 308 ? -22.453 -20.203 -2.299 1 92.75 308 ARG A O 1
ATOM 2301 N N . TRP A 1 309 ? -21.688 -18.297 -3.141 1 92.62 309 TRP A N 1
ATOM 2302 C CA . TRP A 1 309 ? -20.453 -18.453 -2.393 1 92.62 309 TRP A CA 1
ATOM 2303 C C . TRP A 1 309 ? -20.609 -17.953 -0.961 1 92.62 309 TRP A C 1
ATOM 2305 O O . TRP A 1 309 ? -20.453 -16.75 -0.693 1 92.62 309 TRP A O 1
ATOM 2315 N N . GLU A 1 310 ? -21 -18.797 -0.046 1 80.81 310 GLU A N 1
ATOM 2316 C CA . GLU A 1 310 ? -21.359 -18.422 1.315 1 80.81 310 GLU A CA 1
ATOM 2317 C C . GLU A 1 310 ? -20.156 -18.453 2.244 1 80.81 310 GLU A C 1
ATOM 2319 O O . GLU A 1 310 ? -19.094 -18.953 1.871 1 80.81 310 GLU A O 1
ATOM 2324 N N . GLU A 1 311 ? -20.391 -17.828 3.375 1 78.31 311 GLU A N 1
ATOM 2325 C CA . GLU A 1 311 ? -19.375 -17.859 4.418 1 78.31 311 GLU A CA 1
ATOM 2326 C C . GLU A 1 311 ? -19.141 -19.297 4.922 1 78.31 311 GLU A C 1
ATOM 2328 O O . GLU A 1 311 ? -20.094 -20.078 5.031 1 78.31 311 GLU A O 1
ATOM 2333 N N . SER A 1 312 ? -17.906 -19.859 4.73 1 66.06 312 SER A N 1
ATOM 2334 C CA . SER A 1 312 ? -17.578 -21.234 5.051 1 66.06 312 SER A CA 1
ATOM 2335 C C . SER A 1 312 ? -17.531 -21.453 6.562 1 66.06 312 SER A C 1
ATOM 2337 O O . SER A 1 312 ? -17.375 -22.594 7.023 1 66.06 312 SER A O 1
ATOM 2339 N N . GLY A 1 313 ? -18.203 -20.609 7.469 1 57.41 313 GLY A N 1
ATOM 2340 C CA . GLY A 1 313 ? -18.094 -20.766 8.914 1 57.41 313 GLY A CA 1
ATOM 2341 C C . GLY A 1 313 ? -16.672 -21.016 9.375 1 57.41 313 GLY A C 1
ATOM 2342 O O . GLY A 1 313 ? -16.453 -21.609 10.43 1 57.41 313 GLY A O 1
ATOM 2343 N N . GLY A 1 314 ? -15.609 -20.641 8.68 1 53.72 314 GLY A N 1
ATOM 2344 C CA . GLY A 1 314 ? -14.211 -20.703 9.07 1 53.72 314 GLY A CA 1
ATOM 2345 C C . GLY A 1 314 ? -13.578 -22.062 8.805 1 53.72 314 GLY A C 1
ATOM 2346 O O . GLY A 1 314 ? -12.383 -22.25 9.047 1 53.72 314 GLY A O 1
ATOM 2347 N N . ASP A 1 315 ? -14.391 -23.109 8.531 1 50.69 315 ASP A N 1
ATOM 2348 C CA . ASP A 1 315 ? -13.805 -24.453 8.492 1 50.69 315 ASP A CA 1
ATOM 2349 C C . ASP A 1 315 ? -13.211 -24.75 7.113 1 50.69 315 ASP A C 1
ATOM 2351 O O . ASP A 1 315 ? -12.648 -25.828 6.895 1 50.69 315 ASP A O 1
ATOM 2355 N N . GLY A 1 316 ? -12.852 -23.828 6.34 1 50.38 316 GLY A N 1
ATOM 2356 C CA . GLY A 1 316 ? -12.25 -24.094 5.043 1 50.38 316 GLY A CA 1
ATOM 2357 C C . GLY A 1 316 ? -12.812 -25.328 4.363 1 50.38 316 GLY A C 1
ATOM 2358 O O . GLY A 1 316 ? -12.211 -26.391 4.41 1 50.38 316 GLY A O 1
ATOM 2359 N N . THR A 1 317 ? -14.016 -25.297 3.934 1 50.16 317 THR A N 1
ATOM 2360 C CA . THR A 1 317 ? -14.602 -26.484 3.322 1 50.16 317 THR A CA 1
ATOM 2361 C C . THR A 1 317 ? -13.688 -27.031 2.227 1 50.16 317 THR A C 1
ATOM 2363 O O . THR A 1 317 ? -13.312 -26.312 1.307 1 50.16 317 THR A O 1
ATOM 2366 N N . LEU A 1 318 ? -13 -28.188 2.566 1 50.88 318 LEU A N 1
ATOM 2367 C CA . LEU A 1 318 ? -12.102 -28.969 1.711 1 50.88 318 LEU A CA 1
ATOM 2368 C C . LEU A 1 318 ? -12.859 -29.562 0.533 1 50.88 318 LEU A C 1
ATOM 2370 O O . LEU A 1 318 ? -13.914 -30.188 0.715 1 50.88 318 LEU A O 1
ATOM 2374 N N . THR A 1 319 ? -12.812 -29.062 -0.668 1 49.91 319 THR A N 1
ATOM 2375 C CA . THR A 1 319 ? -13.266 -29.828 -1.817 1 49.91 319 THR A CA 1
ATOM 2376 C C . THR A 1 319 ? -12.086 -30.531 -2.496 1 49.91 319 THR A C 1
ATOM 2378 O O . THR A 1 319 ? -11.062 -29.906 -2.773 1 49.91 319 THR A O 1
ATOM 2381 N N . LEU A 1 320 ? -11.984 -31.859 -2.305 1 43.12 320 LEU A N 1
ATOM 2382 C CA . LEU A 1 320 ? -11.016 -32.656 -3.035 1 43.12 320 LEU A CA 1
ATOM 2383 C C . LEU A 1 320 ? -11.305 -32.625 -4.531 1 43.12 320 LEU A C 1
ATOM 2385 O O . LEU A 1 320 ? -12.445 -32.844 -4.953 1 43.12 320 LEU A O 1
ATOM 2389 N N . ALA A 1 321 ? -10.398 -32.031 -5.215 1 43.53 321 ALA A N 1
ATOM 2390 C CA . ALA A 1 321 ? -10.586 -32.094 -6.664 1 43.53 321 ALA A CA 1
ATOM 2391 C C . ALA A 1 321 ? -10.453 -33.531 -7.172 1 43.53 321 ALA A C 1
ATOM 2393 O O . ALA A 1 321 ? -9.641 -34.312 -6.668 1 43.53 321 ALA A O 1
ATOM 2394 N N . LYS A 1 322 ? -11.477 -34.344 -7.559 1 41.47 322 LYS A N 1
ATOM 2395 C CA . LYS A 1 322 ? -11.414 -35.656 -8.211 1 41.47 322 LYS A CA 1
ATOM 2396 C C . LYS A 1 322 ? -10.516 -35.594 -9.438 1 41.47 322 LYS A C 1
ATOM 2398 O O . LYS A 1 322 ? -10.672 -34.75 -10.305 1 41.47 322 LYS A O 1
ATOM 2403 N N . ASN A 1 323 ? -9.289 -36.094 -9.156 1 36.84 323 ASN A N 1
ATOM 2404 C CA . ASN A 1 323 ? -8.477 -36.281 -10.344 1 36.84 323 ASN A CA 1
ATOM 2405 C C . ASN A 1 323 ? -9.188 -37.188 -11.367 1 36.84 323 ASN A C 1
ATOM 2407 O O . ASN A 1 323 ? -9.734 -38.219 -11.016 1 36.84 323 ASN A O 1
ATOM 2411 N N . ALA A 1 324 ? -9.688 -36.844 -12.383 1 37.41 324 ALA A N 1
ATOM 2412 C CA . ALA A 1 324 ? -10.383 -37.688 -13.359 1 37.41 324 ALA A CA 1
ATOM 2413 C C . ALA A 1 324 ? -9.648 -39 -13.562 1 37.41 324 ALA A C 1
ATOM 2415 O O . ALA A 1 324 ? -10.203 -39.938 -14.148 1 37.41 324 ALA A O 1
ATOM 2416 N N . GLY A 1 325 ? -8.312 -39.062 -13.453 1 33.88 325 GLY A N 1
ATOM 2417 C CA . GLY A 1 325 ? -7.707 -40.281 -13.938 1 33.88 325 GLY A CA 1
ATOM 2418 C C . GLY A 1 325 ? -7.73 -41.406 -12.914 1 33.88 325 GLY A C 1
ATOM 2419 O O . GLY A 1 325 ? -7.102 -42.438 -13.109 1 33.88 325 GLY A O 1
ATOM 2420 N N . GLN A 1 326 ? -7.898 -41.188 -11.578 1 31.39 326 GLN A N 1
ATOM 2421 C CA . GLN A 1 326 ? -7.645 -42.406 -10.797 1 31.39 326 GLN A CA 1
ATOM 2422 C C . GLN A 1 326 ? -8.773 -43.406 -10.969 1 31.39 326 GLN A C 1
ATOM 2424 O O . GLN A 1 326 ? -9.945 -43.062 -10.812 1 31.39 326 GLN A O 1
ATOM 2429 N N . LYS A 1 327 ? -8.625 -44.531 -11.664 1 33.59 327 LYS A N 1
ATOM 2430 C CA . LYS A 1 327 ? -9.398 -45.75 -11.805 1 33.59 327 LYS A CA 1
ATOM 2431 C C . LYS A 1 327 ? -9.859 -46.281 -10.453 1 33.59 327 LYS A C 1
ATOM 2433 O O . LYS A 1 327 ? -9.109 -46.219 -9.469 1 33.59 327 LYS A O 1
ATOM 2438 N N . GLU A 1 328 ? -11.062 -46.156 -9.961 1 31.5 328 GLU A N 1
ATOM 2439 C CA . GLU A 1 328 ? -11.484 -47.062 -8.883 1 31.5 328 GLU A CA 1
ATOM 2440 C C . GLU A 1 328 ? -10.734 -48.375 -8.945 1 31.5 328 GLU A C 1
ATOM 2442 O O . GLU A 1 328 ? -10.5 -48.938 -10.031 1 31.5 328 GLU A O 1
ATOM 2447 N N . PRO A 1 329 ? -10.211 -48.75 -7.75 1 31.86 329 PRO A N 1
ATOM 2448 C CA . PRO A 1 329 ? -9.789 -50.156 -7.855 1 31.86 329 PRO A CA 1
ATOM 2449 C C . PRO A 1 329 ? -10.875 -51.062 -8.414 1 31.86 329 PRO A C 1
ATOM 2451 O O . PRO A 1 329 ? -12.062 -50.781 -8.273 1 31.86 329 PRO A O 1
ATOM 2454 N N . MET B 1 1 ? 13.602 53.125 9.039 1 23.09 1 MET B N 1
ATOM 2455 C CA . MET B 1 1 ? 13.484 51.906 8.258 1 23.09 1 MET B CA 1
ATOM 2456 C C . MET B 1 1 ? 12.297 51.062 8.727 1 23.09 1 MET B C 1
ATOM 2458 O O . MET B 1 1 ? 12.234 50.656 9.891 1 23.09 1 MET B O 1
ATOM 2462 N N . THR B 1 2 ? 11.094 51.25 8.141 1 23.83 2 THR B N 1
ATOM 2463 C CA . THR B 1 2 ? 9.68 51 8.422 1 23.83 2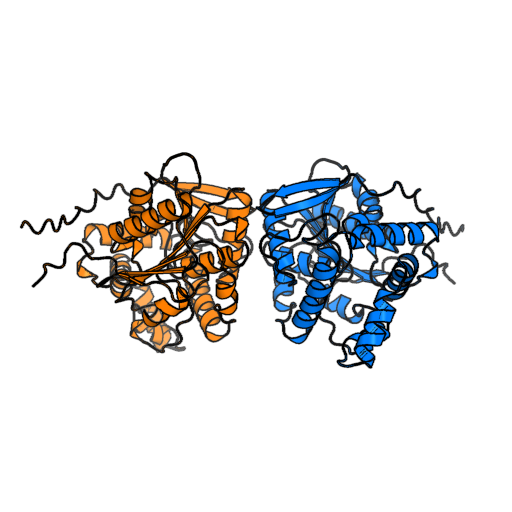 THR B CA 1
ATOM 2464 C C . THR B 1 2 ? 9.414 49.5 8.523 1 23.83 2 THR B C 1
ATOM 2466 O O . THR B 1 2 ? 9.875 48.719 7.684 1 23.83 2 THR B O 1
ATOM 2469 N N . ASP B 1 3 ? 9.25 48.938 9.688 1 25.94 3 ASP B N 1
ATOM 2470 C CA . ASP B 1 3 ? 8.93 47.625 10.227 1 25.94 3 ASP B CA 1
ATOM 2471 C C . ASP B 1 3 ? 7.688 47.062 9.555 1 25.94 3 ASP B C 1
ATOM 2473 O O . ASP B 1 3 ? 6.566 47.438 9.875 1 25.94 3 ASP B O 1
ATOM 2477 N N . VAL B 1 4 ? 7.625 46.969 8.211 1 26.98 4 VAL B N 1
ATOM 2478 C CA . VAL B 1 4 ? 6.453 46.5 7.488 1 26.98 4 VAL B CA 1
ATOM 2479 C C . VAL B 1 4 ? 6.094 45.094 7.969 1 26.98 4 VAL B C 1
ATOM 2481 O O . VAL B 1 4 ? 6.688 44.094 7.527 1 26.98 4 VAL B O 1
ATOM 2484 N N . ALA B 1 5 ? 6.066 44.844 9.273 1 32.88 5 ALA B N 1
ATOM 2485 C CA . ALA B 1 5 ? 5.273 43.719 9.75 1 32.88 5 ALA B CA 1
ATOM 2486 C C . ALA B 1 5 ? 3.938 43.656 9.016 1 32.88 5 ALA B C 1
ATOM 2488 O O . ALA B 1 5 ? 2.969 44.312 9.406 1 32.88 5 ALA B O 1
ATOM 2489 N N . THR B 1 6 ? 3.973 43.719 7.711 1 30.75 6 THR B N 1
ATOM 2490 C CA . THR B 1 6 ? 2.691 43.562 7.039 1 30.75 6 THR B CA 1
ATOM 2491 C C . THR B 1 6 ? 1.955 42.344 7.578 1 30.75 6 THR B C 1
ATOM 2493 O O . THR B 1 6 ? 2.416 41.188 7.41 1 30.75 6 THR B O 1
ATOM 2496 N N . ARG B 1 7 ? 1.573 42.406 8.836 1 34.56 7 ARG B N 1
ATOM 2497 C CA . ARG B 1 7 ? 0.478 41.531 9.227 1 34.56 7 ARG B CA 1
ATOM 2498 C C . ARG B 1 7 ? -0.453 41.25 8.055 1 34.56 7 ARG B C 1
ATOM 2500 O O . ARG B 1 7 ? -1.171 42.156 7.602 1 34.56 7 ARG B O 1
ATOM 2507 N N . LEU B 1 8 ? 0.064 40.562 7.047 1 33.97 8 LEU B N 1
ATOM 2508 C CA . LEU B 1 8 ? -0.869 40.188 5.988 1 33.97 8 LEU B CA 1
ATOM 2509 C C . LEU B 1 8 ? -2.236 39.844 6.57 1 33.97 8 LEU B C 1
ATOM 2511 O O . LEU B 1 8 ? -2.336 39.062 7.508 1 33.97 8 LEU B O 1
ATOM 2515 N N . ASP B 1 9 ? -3.049 40.812 6.734 1 36.62 9 ASP B N 1
ATOM 2516 C CA . ASP B 1 9 ? -4.48 40.656 6.961 1 36.62 9 ASP B CA 1
ATOM 2517 C C . ASP B 1 9 ? -4.98 39.344 6.41 1 36.62 9 ASP B C 1
ATOM 2519 O O . ASP B 1 9 ? -4.641 38.969 5.285 1 36.62 9 ASP B O 1
ATOM 2523 N N . PRO B 1 10 ? -5.285 38.406 7.375 1 39.5 10 PRO B N 1
ATOM 2524 C CA . PRO B 1 10 ? -5.863 37.188 6.824 1 39.5 10 PRO B CA 1
ATOM 2525 C C . PRO B 1 10 ? -6.766 37.438 5.621 1 39.5 10 PRO B C 1
ATOM 2527 O O . PRO B 1 10 ? -7.461 38.469 5.574 1 39.5 10 PRO B O 1
ATOM 2530 N N . ALA B 1 11 ? -6.348 37.406 4.449 1 42.62 11 ALA B N 1
ATOM 2531 C CA . ALA B 1 11 ? -7.312 37.438 3.35 1 42.62 11 ALA B CA 1
ATOM 2532 C C . ALA B 1 11 ? -8.695 36.969 3.816 1 42.62 11 ALA B C 1
ATOM 2534 O O . ALA B 1 11 ? -8.812 36.188 4.75 1 42.62 11 ALA B O 1
ATOM 2535 N N . PRO B 1 12 ? -9.75 37.812 3.678 1 46.66 12 PRO B N 1
ATOM 2536 C CA . PRO B 1 12 ? -11.102 37.375 4.02 1 46.66 12 PRO B CA 1
ATOM 2537 C C . PRO B 1 12 ? -11.305 35.875 3.762 1 46.66 12 PRO B C 1
ATOM 2539 O O . PRO B 1 12 ? -10.766 35.312 2.795 1 46.66 12 PRO B O 1
ATOM 2542 N N . TYR B 1 13 ? -11.398 35.188 4.902 1 51.88 13 TYR B N 1
ATOM 2543 C CA . TYR B 1 13 ? -11.695 33.781 4.859 1 51.88 13 TYR B CA 1
ATOM 2544 C C . TYR B 1 13 ? -12.711 33.469 3.77 1 51.88 13 TYR B C 1
ATOM 2546 O O . TYR B 1 13 ? -13.852 33.938 3.82 1 51.88 13 TYR B O 1
ATOM 2554 N N . ALA B 1 14 ? -12.344 33.312 2.561 1 62.47 14 ALA B N 1
ATOM 2555 C CA . ALA B 1 14 ? -13.242 32.969 1.461 1 62.47 14 ALA B CA 1
ATOM 2556 C C . ALA B 1 14 ? -13.898 31.609 1.689 1 62.47 14 ALA B C 1
ATOM 2558 O O . ALA B 1 14 ? -14.656 31.125 0.841 1 62.47 14 ALA B O 1
ATOM 2559 N N . GLY B 1 15 ? -14.07 31.094 3.049 1 77.38 15 GLY B N 1
ATOM 2560 C CA . GLY B 1 15 ? -14.734 29.812 3.281 1 77.38 15 GLY B CA 1
ATOM 2561 C C . GLY B 1 15 ? -14.008 28.641 2.641 1 77.38 15 GLY B C 1
ATOM 2562 O O . GLY B 1 15 ? -12.977 28.828 1.987 1 77.38 15 GLY B O 1
ATOM 2563 N N . PRO B 1 16 ? -14.492 27.469 2.904 1 87.62 16 PRO B N 1
ATOM 2564 C CA . PRO B 1 16 ? -13.867 26.266 2.336 1 87.62 16 PRO B CA 1
ATOM 2565 C C . PRO B 1 16 ? -13.977 26.219 0.812 1 87.62 16 PRO B C 1
ATOM 2567 O O . PRO B 1 16 ? -14.945 26.719 0.24 1 87.62 16 PRO B O 1
ATOM 2570 N N . TRP B 1 17 ? -12.969 25.719 0.207 1 94.5 17 TRP B N 1
ATOM 2571 C CA . TRP B 1 17 ? -12.984 25.5 -1.235 1 94.5 17 TRP B CA 1
ATOM 2572 C C . TRP B 1 17 ? -14.062 24.484 -1.624 1 94.5 17 TRP B C 1
ATOM 2574 O O . TRP B 1 17 ? -14.5 23.688 -0.795 1 94.5 17 TRP B O 1
ATOM 2584 N N . PRO B 1 18 ? -14.57 24.531 -2.85 1 95.81 18 PRO B N 1
ATOM 2585 C CA . PRO B 1 18 ? -15.594 23.578 -3.277 1 95.81 18 PRO B CA 1
ATOM 2586 C C . PRO B 1 18 ? -15.109 22.125 -3.221 1 95.81 18 PRO B C 1
ATOM 2588 O O . PRO B 1 18 ? -13.938 21.859 -3.512 1 95.81 18 PRO B O 1
ATOM 2591 N N . GLY B 1 19 ? -16.031 21.312 -2.762 1 97.12 19 GLY B N 1
ATOM 2592 C CA . GLY B 1 19 ? -15.68 19.906 -2.604 1 97.12 19 GLY B CA 1
ATOM 2593 C C . GLY B 1 19 ? -16.594 18.984 -3.385 1 97.12 19 GLY B C 1
ATOM 2594 O O . GLY B 1 19 ? -17.719 19.328 -3.709 1 97.12 19 GLY B O 1
ATOM 2595 N N . ARG B 1 20 ? -16.109 17.859 -3.752 1 98.12 20 ARG B N 1
ATOM 2596 C CA . ARG B 1 20 ? -16.875 16.766 -4.352 1 98.12 20 ARG B CA 1
ATOM 2597 C C . ARG B 1 20 ? -16.266 15.414 -4.027 1 98.12 20 ARG B C 1
ATOM 2599 O O . ARG B 1 20 ? -15.133 15.344 -3.539 1 98.12 20 ARG B O 1
ATOM 2606 N N . GLU B 1 21 ? -17.047 14.445 -4.262 1 98.38 21 GLU B N 1
ATOM 2607 C CA . GLU B 1 21 ? -16.516 13.086 -4.141 1 98.38 21 GLU B CA 1
ATOM 2608 C C . GLU B 1 21 ? -15.734 12.688 -5.395 1 98.38 21 GLU B C 1
ATOM 2610 O O . GLU B 1 21 ? -16.203 12.906 -6.516 1 98.38 21 GLU B O 1
ATOM 2615 N N . ILE B 1 22 ? -14.586 12.203 -5.215 1 98.25 22 ILE B N 1
ATOM 2616 C CA . ILE B 1 22 ? -13.773 11.664 -6.297 1 98.25 22 ILE B CA 1
ATOM 2617 C C . ILE B 1 22 ? -13.422 10.211 -6 1 98.25 22 ILE B C 1
ATOM 2619 O O . ILE B 1 22 ? -12.977 9.883 -4.898 1 98.25 22 ILE B O 1
ATOM 2623 N N . THR B 1 23 ? -13.773 9.367 -6.953 1 97.38 23 THR B N 1
ATOM 2624 C CA . THR B 1 23 ? -13.359 7.969 -6.863 1 97.38 23 THR B CA 1
ATOM 2625 C C . THR B 1 23 ? -12.117 7.719 -7.715 1 97.38 23 THR B C 1
ATOM 2627 O O . THR B 1 23 ? -12.102 8.031 -8.906 1 97.38 23 THR B O 1
ATOM 2630 N N . ALA B 1 24 ? -11.062 7.254 -7.145 1 97.44 24 ALA B N 1
ATOM 2631 C CA . ALA B 1 24 ? -9.805 6.879 -7.797 1 97.44 24 ALA B CA 1
ATOM 2632 C C . ALA B 1 24 ? -9.133 5.719 -7.07 1 97.44 24 ALA B C 1
ATOM 2634 O O . ALA B 1 24 ? -9.109 5.684 -5.836 1 97.44 24 ALA B O 1
ATOM 2635 N N . GLY B 1 25 ? -8.656 4.734 -7.828 1 96.69 25 GLY B N 1
ATOM 2636 C CA . GLY B 1 25 ? -7.961 3.604 -7.23 1 96.69 25 GLY B CA 1
ATOM 2637 C C . GLY B 1 25 ? -8.836 2.807 -6.277 1 96.69 25 GLY B C 1
ATOM 2638 O O . GLY B 1 25 ? -8.359 2.336 -5.242 1 96.69 25 GLY B O 1
ATOM 2639 N N . GLY B 1 26 ? -10.078 2.781 -6.516 1 94.75 26 GLY B N 1
ATOM 2640 C CA . GLY B 1 26 ? -10.992 2.014 -5.688 1 94.75 26 GLY B CA 1
ATOM 2641 C C . GLY B 1 26 ? -11.367 2.717 -4.395 1 94.75 26 GLY B C 1
ATOM 2642 O O . GLY B 1 26 ? -12.016 2.131 -3.525 1 94.75 26 GLY B O 1
ATOM 2643 N N . VAL B 1 27 ? -10.945 3.959 -4.273 1 96.5 27 VAL B N 1
ATOM 2644 C CA . VAL B 1 27 ? -11.219 4.734 -3.066 1 96.5 27 VAL B CA 1
ATOM 2645 C C . VAL B 1 27 ? -12.047 5.961 -3.416 1 96.5 27 VAL B C 1
ATOM 2647 O O . VAL B 1 27 ? -11.766 6.656 -4.395 1 96.5 27 VAL B O 1
ATOM 2650 N N . THR B 1 28 ? -13.117 6.16 -2.689 1 97.5 28 THR B N 1
ATOM 2651 C CA . THR B 1 28 ? -13.914 7.375 -2.834 1 97.5 28 THR B CA 1
ATOM 2652 C C . THR B 1 28 ? -13.664 8.328 -1.671 1 97.5 28 THR B C 1
ATOM 2654 O O . THR B 1 28 ? -13.867 7.973 -0.51 1 97.5 28 THR B O 1
ATOM 2657 N N . LEU B 1 29 ? -13.18 9.484 -2.006 1 98.56 29 LEU B N 1
ATOM 2658 C CA . LEU B 1 29 ? -12.891 10.5 -0.999 1 98.56 29 LEU B CA 1
ATOM 2659 C C . LEU B 1 29 ? -13.602 11.812 -1.33 1 98.56 29 LEU B C 1
ATOM 2661 O O . LEU B 1 29 ? -13.805 12.133 -2.502 1 98.56 29 LEU B O 1
ATOM 2665 N N . HIS B 1 30 ? -14.031 12.484 -0.243 1 98.31 30 HIS B N 1
ATOM 2666 C CA . HIS B 1 30 ? -14.383 13.891 -0.422 1 98.31 30 HIS B CA 1
ATOM 2667 C C . HIS B 1 30 ? -13.141 14.75 -0.603 1 98.31 30 HIS B C 1
ATOM 2669 O O . HIS B 1 30 ? -12.188 14.641 0.173 1 98.31 30 HIS B O 1
ATOM 2675 N N . VAL B 1 31 ? -13.141 15.531 -1.664 1 98.75 31 VAL B N 1
ATOM 2676 C CA . VAL B 1 31 ? -11.977 16.312 -2.059 1 98.75 31 VAL B CA 1
ATOM 2677 C C . VAL B 1 31 ? -12.375 17.766 -2.273 1 98.75 31 VAL B C 1
ATOM 2679 O O . VAL B 1 31 ? -13.352 18.047 -2.971 1 98.75 31 VAL B O 1
ATOM 2682 N N . ARG B 1 32 ? -11.664 18.656 -1.595 1 98.12 32 ARG B N 1
ATOM 2683 C CA . ARG B 1 32 ? -11.828 20.078 -1.886 1 98.12 32 ARG B CA 1
ATOM 2684 C C . ARG B 1 32 ? -10.75 20.562 -2.846 1 98.12 32 ARG B C 1
ATOM 2686 O O . ARG B 1 32 ? -9.555 20.344 -2.611 1 98.12 32 ARG B O 1
ATOM 2693 N N . GLU B 1 33 ? -11.164 21.219 -3.879 1 98.25 33 GLU B N 1
ATOM 2694 C CA . GLU B 1 33 ? -10.266 21.516 -4.988 1 98.25 33 GLU B CA 1
ATOM 2695 C C . GLU B 1 33 ? -9.977 23.016 -5.074 1 98.25 33 GLU B C 1
ATOM 2697 O O . GLU B 1 33 ? -10.883 23.844 -4.883 1 98.25 33 GLU B O 1
ATOM 2702 N N . THR B 1 34 ? -8.781 23.375 -5.211 1 97.56 34 THR B N 1
ATOM 2703 C CA . THR B 1 34 ? -8.336 24.719 -5.516 1 97.56 34 THR B CA 1
ATOM 2704 C C . THR B 1 34 ? -7.832 24.828 -6.953 1 97.56 34 THR B C 1
ATOM 2706 O O . THR B 1 34 ? -7.133 23.922 -7.434 1 97.56 34 THR B O 1
ATOM 2709 N N . PRO B 1 35 ? -8.18 25.875 -7.66 1 96.81 35 PRO B N 1
ATOM 2710 C CA . PRO B 1 35 ? -7.699 26.031 -9.039 1 96.81 35 PRO B CA 1
ATOM 2711 C C . PRO B 1 35 ? -6.195 26.281 -9.109 1 96.81 35 PRO B C 1
ATOM 2713 O O . PRO B 1 35 ? -5.574 26.625 -8.094 1 96.81 35 PRO B O 1
ATOM 2716 N N . GLY B 1 36 ? -5.633 26.125 -10.227 1 96.94 36 GLY B N 1
ATOM 2717 C CA . GLY B 1 36 ? -4.223 26.359 -10.492 1 96.94 36 GLY B CA 1
ATOM 2718 C C . GLY B 1 36 ? -3.807 26 -11.898 1 96.94 36 GLY B C 1
ATOM 2719 O O . GLY B 1 36 ? -4.637 25.594 -12.711 1 96.94 36 GLY B O 1
ATOM 2720 N N . PRO B 1 37 ? -2.598 26.312 -12.203 1 96.94 37 PRO B N 1
ATOM 2721 C CA . PRO B 1 37 ? -2.107 26 -13.547 1 96.94 37 PRO B CA 1
ATOM 2722 C C . PRO B 1 37 ? -2.068 24.5 -13.836 1 96.94 37 PRO B C 1
ATOM 2724 O O . PRO B 1 37 ? -2.232 23.688 -12.922 1 96.94 37 PRO B O 1
ATOM 2727 N N . ASP B 1 38 ? -1.861 24.328 -15.164 1 94.12 38 ASP B N 1
ATOM 2728 C CA . ASP B 1 38 ? -1.641 22.938 -15.562 1 94.12 38 ASP B CA 1
ATOM 2729 C C . ASP B 1 38 ? -0.289 22.438 -15.062 1 94.12 38 ASP B C 1
ATOM 2731 O O . ASP B 1 38 ? 0.653 23.219 -14.914 1 94.12 38 ASP B O 1
ATOM 2735 N N . GLY B 1 39 ? -0.169 21.266 -14.672 1 96 39 GLY B N 1
ATOM 2736 C CA . GLY B 1 39 ? 1.066 20.688 -14.172 1 96 39 GLY B CA 1
ATOM 2737 C C . GLY B 1 39 ? 0.849 19.703 -13.039 1 96 39 GLY B C 1
ATOM 2738 O O . GLY B 1 39 ? -0.185 19.031 -12.984 1 96 39 GLY B O 1
ATOM 2739 N N . THR B 1 40 ? 1.872 19.594 -12.219 1 97.94 40 THR B N 1
ATOM 2740 C CA . THR B 1 40 ? 1.794 18.672 -11.086 1 97.94 40 THR B CA 1
ATOM 2741 C C . THR B 1 40 ? 0.886 19.234 -9.992 1 97.94 40 THR B C 1
ATOM 2743 O O . THR B 1 40 ? 1.15 20.312 -9.445 1 97.94 40 THR B O 1
ATOM 2746 N N . PRO B 1 41 ? -0.156 18.594 -9.711 1 98.62 41 PRO B N 1
ATOM 2747 C CA . PRO B 1 41 ? -1.054 19.094 -8.664 1 98.62 41 PRO B CA 1
ATOM 2748 C C . PRO B 1 41 ? -0.541 18.797 -7.258 1 98.62 41 PRO B C 1
ATOM 2750 O O . PRO B 1 41 ? 0.36 17.984 -7.086 1 98.62 41 PRO B O 1
ATOM 2753 N N . ALA B 1 42 ? -1.114 19.531 -6.324 1 98.88 42 ALA B N 1
ATOM 2754 C CA . ALA B 1 42 ? -0.837 19.297 -4.91 1 98.88 42 ALA B CA 1
ATOM 2755 C C . ALA B 1 42 ? -1.959 18.484 -4.262 1 98.88 42 ALA B C 1
ATOM 2757 O O . ALA B 1 42 ? -3.139 18.703 -4.547 1 98.88 42 ALA B O 1
ATOM 2758 N N . VAL B 1 43 ? -1.587 17.516 -3.471 1 98.94 43 VAL B N 1
ATOM 2759 C CA . VAL B 1 43 ? -2.543 16.766 -2.652 1 98.94 43 VAL B CA 1
ATOM 2760 C C . VAL B 1 43 ? -2.23 16.984 -1.173 1 98.94 43 VAL B C 1
ATOM 2762 O O . VAL B 1 43 ? -1.085 16.828 -0.745 1 98.94 43 VAL B O 1
ATOM 2765 N N . TYR B 1 44 ? -3.268 17.344 -0.417 1 98.94 44 TYR B N 1
ATOM 2766 C CA . TYR B 1 44 ? -3.119 17.719 0.987 1 98.94 44 TYR B CA 1
ATOM 2767 C C . TYR B 1 44 ? -3.795 16.688 1.892 1 98.94 44 TYR B C 1
ATOM 2769 O O . TYR B 1 44 ? -4.98 16.391 1.727 1 98.94 44 TYR B O 1
ATOM 2777 N N . VAL B 1 45 ? -3.045 16.188 2.863 1 98.94 45 VAL B N 1
ATOM 2778 C CA . VAL B 1 45 ? -3.535 15.133 3.758 1 98.94 45 VAL B CA 1
ATOM 2779 C C . VAL B 1 45 ? -3.553 15.648 5.195 1 98.94 45 VAL B C 1
ATOM 2781 O O . VAL B 1 45 ? -2.504 15.977 5.754 1 98.94 45 VAL B O 1
ATOM 2784 N N . HIS B 1 46 ? -4.707 15.688 5.84 1 98.38 46 HIS B N 1
ATOM 2785 C CA . HIS B 1 46 ? -4.891 16.281 7.156 1 98.38 46 HIS B CA 1
ATOM 2786 C C . HIS B 1 46 ? -4.5 15.32 8.266 1 98.38 46 HIS B C 1
ATOM 2788 O O . HIS B 1 46 ? -4.273 14.133 8.008 1 98.38 46 HIS B O 1
ATOM 2794 N N . GLY B 1 47 ? -4.367 15.828 9.484 1 97.88 47 GLY B N 1
ATOM 2795 C CA . GLY B 1 47 ? -4.043 15.031 10.656 1 97.88 47 GLY B CA 1
ATOM 2796 C C . GLY B 1 47 ? -5.266 14.469 11.352 1 97.88 47 GLY B C 1
ATOM 2797 O O . GLY B 1 47 ? -6.387 14.602 10.852 1 97.88 47 GLY B O 1
ATOM 2798 N N . LEU B 1 48 ? -5 13.844 12.492 1 94.06 48 LEU B N 1
ATOM 2799 C CA . LEU B 1 48 ? -6.082 13.258 13.273 1 94.06 48 LEU B CA 1
ATOM 2800 C C . LEU B 1 48 ? -7.121 14.312 13.633 1 94.06 48 LEU B C 1
ATOM 2802 O O . LEU B 1 48 ? -6.773 15.43 14.023 1 94.06 48 LEU B O 1
ATOM 2806 N N . ALA B 1 49 ? -8.414 14.023 13.438 1 85.5 49 ALA B N 1
ATOM 2807 C CA . ALA B 1 49 ? -9.562 14.844 13.797 1 85.5 49 ALA B CA 1
ATOM 2808 C C . ALA B 1 49 ? -9.719 16.016 12.836 1 85.5 49 ALA B C 1
ATOM 2810 O O . ALA B 1 49 ? -10.547 16.906 13.055 1 85.5 49 ALA B O 1
ATOM 2811 N N . GLY B 1 50 ? -8.898 16.016 11.789 1 92.88 50 GLY B N 1
ATOM 2812 C CA . GLY B 1 50 ? -8.992 17.094 10.805 1 92.88 50 GLY B CA 1
ATOM 2813 C C . GLY B 1 50 ? -9.852 16.734 9.609 1 92.88 50 GLY B C 1
ATOM 2814 O O . GLY B 1 50 ? -10.703 15.836 9.695 1 92.88 50 GLY B O 1
ATOM 2815 N N . SER B 1 51 ? -9.734 17.562 8.609 1 95.38 51 SER B N 1
ATOM 2816 C CA . SER B 1 51 ? -10.406 17.422 7.316 1 95.38 51 SER B CA 1
ATOM 2817 C C . SER B 1 51 ? -9.719 18.25 6.242 1 95.38 51 SER B C 1
ATOM 2819 O O . SER B 1 51 ? -8.711 18.906 6.512 1 95.38 51 SER B O 1
ATOM 2821 N N . ALA B 1 52 ? -10.344 18.156 5.051 1 97.12 52 ALA B N 1
ATOM 2822 C CA . ALA B 1 52 ? -9.836 18.922 3.916 1 97.12 52 ALA B CA 1
ATOM 2823 C C . ALA B 1 52 ? -9.789 20.406 4.238 1 97.12 52 ALA B C 1
ATOM 2825 O O . ALA B 1 52 ? -8.945 21.141 3.719 1 97.12 52 ALA B O 1
ATOM 2826 N N . THR B 1 53 ? -10.617 20.891 5.145 1 93.81 53 THR B N 1
ATOM 2827 C CA . THR B 1 53 ? -10.727 22.312 5.438 1 93.81 53 THR B CA 1
ATOM 2828 C C . THR B 1 53 ? -9.484 22.812 6.18 1 93.81 53 THR B C 1
ATOM 2830 O O . THR B 1 53 ? -9.242 24.016 6.254 1 93.81 53 THR B O 1
ATOM 2833 N N . ASN B 1 54 ? -8.695 21.859 6.695 1 94.88 54 ASN B N 1
ATOM 2834 C CA . ASN B 1 54 ? -7.469 22.25 7.387 1 94.88 54 ASN B CA 1
ATOM 2835 C C . ASN B 1 54 ? -6.477 22.922 6.445 1 94.88 54 ASN B C 1
ATOM 2837 O O . ASN B 1 54 ? -5.562 23.609 6.895 1 94.88 54 ASN B O 1
ATOM 2841 N N . TRP B 1 55 ? -6.703 22.75 5.152 1 96.94 55 TRP B N 1
ATOM 2842 C CA . TRP B 1 55 ? -5.707 23.188 4.188 1 96.94 55 TRP B CA 1
ATOM 2843 C C . TRP B 1 55 ? -6.203 24.391 3.402 1 96.94 55 TRP B C 1
ATOM 2845 O O . TRP B 1 55 ? -5.551 24.844 2.455 1 96.94 55 TRP B O 1
ATOM 2855 N N . THR B 1 56 ? -7.348 24.984 3.809 1 94.12 56 THR B N 1
ATOM 2856 C CA . THR B 1 56 ? -8.039 26.016 3.035 1 94.12 56 THR B CA 1
ATOM 2857 C C . THR B 1 56 ? -7.105 27.188 2.74 1 94.12 56 THR B C 1
ATOM 2859 O O . THR B 1 56 ? -6.91 27.547 1.579 1 94.12 56 THR B O 1
ATOM 2862 N N . ASP B 1 57 ? -6.449 27.719 3.768 1 93.06 57 ASP B N 1
ATOM 2863 C CA . ASP B 1 57 ? -5.621 28.906 3.592 1 93.06 57 ASP B CA 1
ATOM 2864 C C . ASP B 1 57 ? -4.352 28.594 2.811 1 93.06 57 ASP B C 1
ATOM 2866 O O . ASP B 1 57 ? -3.992 29.297 1.873 1 93.06 57 ASP B O 1
ATOM 2870 N N . LEU B 1 58 ? -3.695 27.5 3.219 1 96.88 58 LEU B N 1
ATOM 2871 C CA . LEU B 1 58 ? -2.449 27.156 2.545 1 96.88 58 LEU B CA 1
ATOM 2872 C C . LEU B 1 58 ? -2.699 26.797 1.081 1 96.88 58 LEU B C 1
ATOM 2874 O O . LEU B 1 58 ? -1.946 27.219 0.201 1 96.88 58 LEU B O 1
ATOM 2878 N N . ALA B 1 59 ? -3.719 26.016 0.801 1 97.69 59 ALA B N 1
ATOM 2879 C CA . ALA B 1 59 ? -4.031 25.656 -0.58 1 97.69 59 ALA B CA 1
ATOM 2880 C C . ALA B 1 59 ? -4.301 26.906 -1.422 1 97.69 59 ALA B C 1
ATOM 2882 O O . ALA B 1 59 ? -3.928 26.953 -2.596 1 97.69 59 ALA B O 1
ATOM 2883 N N . GLY B 1 60 ? -4.992 27.875 -0.831 1 96.5 60 GLY B N 1
ATOM 2884 C CA . GLY B 1 60 ? -5.207 29.141 -1.521 1 96.5 60 GLY B CA 1
ATOM 2885 C C . GLY B 1 60 ? -3.916 29.859 -1.863 1 96.5 60 GLY B C 1
ATOM 2886 O O . GLY B 1 60 ? -3.766 30.391 -2.969 1 96.5 60 GLY B O 1
ATOM 2887 N N . LEU B 1 61 ? -2.992 29.906 -0.914 1 96.81 61 LEU B N 1
ATOM 2888 C CA . LEU B 1 61 ? -1.716 30.578 -1.096 1 96.81 61 LEU B CA 1
ATOM 2889 C C . LEU B 1 61 ? -0.86 29.875 -2.135 1 96.81 61 LEU B C 1
ATOM 2891 O O . LEU B 1 61 ? -0.058 30.5 -2.826 1 96.81 61 LEU B O 1
ATOM 2895 N N . LEU B 1 62 ? -1.078 28.547 -2.311 1 98.25 62 LEU B N 1
ATOM 2896 C CA . LEU B 1 62 ? -0.26 27.75 -3.227 1 98.25 62 LEU B CA 1
ATOM 2897 C C . LEU B 1 62 ? -0.932 27.641 -4.59 1 98.25 62 LEU B C 1
ATOM 2899 O O . LEU B 1 62 ? -0.307 27.203 -5.559 1 98.25 62 LEU B O 1
ATOM 2903 N N . ALA B 1 63 ? -2.182 28.094 -4.676 1 97.69 63 ALA B N 1
ATOM 2904 C CA . ALA B 1 63 ? -3.025 27.922 -5.855 1 97.69 63 ALA B CA 1
ATOM 2905 C C . ALA B 1 63 ? -2.361 28.531 -7.094 1 97.69 63 ALA B C 1
ATOM 2907 O O . ALA B 1 63 ? -2.467 27.969 -8.188 1 97.69 63 ALA B O 1
ATOM 2908 N N . PRO B 1 64 ? -1.628 29.641 -6.992 1 97.44 64 PRO B N 1
ATOM 2909 C CA . PRO B 1 64 ? -0.973 30.203 -8.18 1 97.44 64 PRO B CA 1
ATOM 2910 C C . PRO B 1 64 ? 0.104 29.281 -8.75 1 97.44 64 PRO B C 1
ATOM 2912 O O . PRO B 1 64 ? 0.534 29.453 -9.891 1 97.44 64 PRO B O 1
ATOM 2915 N N . HIS B 1 65 ? 0.552 28.25 -8.055 1 97.94 65 HIS B N 1
ATOM 2916 C CA . HIS B 1 65 ? 1.682 27.422 -8.461 1 97.94 65 HIS B CA 1
ATOM 2917 C C . HIS B 1 65 ? 1.229 26.016 -8.828 1 97.94 65 HIS B C 1
ATOM 2919 O O . HIS B 1 65 ? 1.894 25.328 -9.609 1 97.94 65 HIS B O 1
ATOM 2925 N N . ALA B 1 66 ? 0.142 25.578 -8.266 1 98.44 66 ALA B N 1
ATOM 2926 C CA . ALA B 1 66 ? -0.357 24.234 -8.516 1 98.44 66 ALA B CA 1
ATOM 2927 C C . ALA B 1 66 ? -1.846 24.125 -8.195 1 98.44 66 ALA B C 1
ATOM 2929 O O . ALA B 1 66 ? -2.312 24.688 -7.199 1 98.44 66 ALA B O 1
ATOM 2930 N N . ALA B 1 67 ? -2.551 23.406 -9.07 1 98.25 67 ALA B N 1
ATOM 2931 C CA . ALA B 1 67 ? -3.893 23 -8.648 1 98.25 67 ALA B CA 1
ATOM 2932 C C . ALA B 1 67 ? -3.842 22.125 -7.414 1 98.25 67 ALA B C 1
ATOM 2934 O O . ALA B 1 67 ? -2.852 21.422 -7.184 1 98.25 67 ALA B O 1
ATOM 2935 N N . GLY B 1 68 ? -4.883 22.203 -6.609 1 98.38 68 GLY B N 1
ATOM 2936 C CA . GLY B 1 68 ? -4.828 21.5 -5.336 1 98.38 68 GLY B CA 1
ATOM 2937 C C . GLY B 1 68 ? -6.004 20.562 -5.117 1 98.38 68 GLY B C 1
ATOM 2938 O O . GLY B 1 68 ? -7.113 20.844 -5.578 1 98.38 68 GLY B O 1
ATOM 2939 N N . MET B 1 69 ? -5.754 19.484 -4.418 1 98.75 69 MET B N 1
ATOM 2940 C CA . MET B 1 69 ? -6.754 18.547 -3.896 1 98.75 69 MET B CA 1
ATOM 2941 C C . MET B 1 69 ? -6.539 18.297 -2.408 1 98.75 69 MET B C 1
ATOM 2943 O O . MET B 1 69 ? -5.648 17.531 -2.025 1 98.75 69 MET B O 1
ATOM 2947 N N . ALA B 1 70 ? -7.336 18.953 -1.603 1 98.81 70 ALA B N 1
ATOM 2948 C CA . ALA B 1 70 ? -7.352 18.578 -0.187 1 98.81 70 ALA B CA 1
ATOM 2949 C C . ALA B 1 70 ? -8.328 17.438 0.074 1 98.81 70 ALA B C 1
ATOM 2951 O O . ALA B 1 70 ? -9.523 17.562 -0.211 1 98.81 70 ALA B O 1
ATOM 2952 N N . ILE B 1 71 ? -7.828 16.375 0.659 1 98.88 71 ILE B N 1
ATOM 2953 C CA . ILE B 1 71 ? -8.68 15.203 0.776 1 98.88 71 ILE B CA 1
ATOM 2954 C C . ILE B 1 71 ? -9.164 15.062 2.219 1 98.88 71 ILE B C 1
ATOM 2956 O O . ILE B 1 71 ? -8.461 15.453 3.154 1 98.88 71 ILE B O 1
ATOM 2960 N N . ASP B 1 72 ? -10.383 14.547 2.414 1 98.5 72 ASP B N 1
ATOM 2961 C CA . ASP B 1 72 ? -10.797 13.945 3.676 1 98.5 72 ASP B CA 1
ATOM 2962 C C . ASP B 1 72 ? -10.406 12.469 3.734 1 98.5 72 ASP B C 1
ATOM 2964 O O . ASP B 1 72 ? -10.805 11.68 2.881 1 98.5 72 ASP B O 1
ATOM 2968 N N . LEU B 1 73 ? -9.609 12.117 4.688 1 98.62 73 LEU B N 1
ATOM 2969 C CA . LEU B 1 73 ? -9.266 10.711 4.859 1 98.62 73 LEU B CA 1
ATOM 2970 C C . LEU B 1 73 ? -10.508 9.867 5.102 1 98.62 73 LEU B C 1
ATOM 2972 O O . LEU B 1 73 ? -11.547 10.383 5.527 1 98.62 73 LEU B O 1
ATOM 2976 N N . PRO B 1 74 ? -10.406 8.57 4.848 1 98.25 74 PRO B N 1
ATOM 2977 C CA . PRO B 1 74 ? -11.562 7.711 5.125 1 98.25 74 PRO B CA 1
ATOM 2978 C C . PRO B 1 74 ? -12.055 7.84 6.562 1 98.25 74 PRO B C 1
ATOM 2980 O O . PRO B 1 74 ? -11.289 7.645 7.508 1 98.25 74 PRO B O 1
ATOM 2983 N N . GLY B 1 75 ? -13.336 8.172 6.672 1 97.38 75 GLY B N 1
ATOM 2984 C CA . GLY B 1 75 ? -13.938 8.305 7.988 1 97.38 75 GLY B CA 1
ATOM 2985 C C . GLY B 1 75 ? -13.836 9.711 8.555 1 97.38 75 GLY B C 1
ATOM 2986 O O . GLY B 1 75 ? -14.391 10 9.617 1 97.38 75 GLY B O 1
ATOM 2987 N N . PHE B 1 76 ? -13.227 10.609 7.863 1 96.75 76 PHE B N 1
ATOM 2988 C CA . PHE B 1 76 ? -13.047 11.977 8.328 1 96.75 76 PHE B CA 1
ATOM 2989 C C . PHE B 1 76 ? -13.688 12.977 7.371 1 96.75 76 PHE B C 1
ATOM 2991 O O . PHE B 1 76 ? -13.914 12.656 6.203 1 96.75 76 PHE B O 1
ATOM 2998 N N . GLY B 1 77 ? -13.898 14.141 7.879 1 95 77 GLY B N 1
ATOM 2999 C CA . GLY B 1 77 ? -14.609 15.086 7.039 1 95 77 GLY B CA 1
ATOM 3000 C C . GLY B 1 77 ? -15.891 14.523 6.453 1 95 77 GLY B C 1
ATOM 3001 O O . GLY B 1 77 ? -16.734 14.008 7.184 1 95 77 GLY B O 1
ATOM 3002 N N . ARG B 1 78 ? -15.977 14.625 5.145 1 95.5 78 ARG B N 1
ATOM 3003 C CA . ARG B 1 78 ? -17.188 14.164 4.488 1 95.5 78 ARG B CA 1
ATOM 3004 C C . ARG B 1 78 ? -16.969 12.836 3.773 1 95.5 78 ARG B C 1
ATOM 3006 O O . ARG B 1 78 ? -17.859 12.32 3.098 1 95.5 78 ARG B O 1
ATOM 3013 N N . SER B 1 79 ? -15.742 12.297 3.953 1 97.75 79 SER B N 1
ATOM 3014 C CA . SER B 1 79 ? -15.477 10.977 3.393 1 97.75 79 SER B CA 1
ATOM 3015 C C . SER B 1 79 ? -16.078 9.875 4.258 1 97.75 79 SER B C 1
ATOM 3017 O O . SER B 1 79 ? -15.914 9.883 5.48 1 97.75 79 SER B O 1
ATOM 3019 N N . ARG B 1 80 ? -16.781 8.969 3.684 1 96.75 80 ARG B N 1
ATOM 3020 C CA . ARG B 1 80 ? -17.219 7.758 4.371 1 96.75 80 ARG B CA 1
ATOM 3021 C C . ARG B 1 80 ? -16.031 6.84 4.672 1 96.75 80 ARG B C 1
ATOM 3023 O O . ARG B 1 80 ? -14.984 6.945 4.039 1 96.75 80 ARG B O 1
ATOM 3030 N N . PRO B 1 81 ? -16.219 6.012 5.715 1 97 81 PRO B N 1
ATOM 3031 C CA . PRO B 1 81 ? -15.195 4.977 5.898 1 97 81 PRO B CA 1
ATOM 3032 C C . PRO B 1 81 ? -15.086 4.039 4.699 1 97 81 PRO B C 1
ATOM 3034 O O . PRO B 1 81 ? -15.992 3.986 3.865 1 97 81 PRO B O 1
ATOM 3037 N N . LEU B 1 82 ? -13.969 3.365 4.598 1 94.62 82 LEU B N 1
ATOM 3038 C CA . LEU B 1 82 ? -13.844 2.279 3.633 1 94.62 82 LEU B CA 1
ATOM 3039 C C . LEU B 1 82 ? -14.852 1.176 3.916 1 94.62 82 LEU B C 1
ATOM 3041 O O . LEU B 1 82 ? -15.367 1.071 5.031 1 94.62 82 LEU B O 1
ATOM 3045 N N . ALA B 1 83 ? -15.156 0.41 2.861 1 88.69 83 ALA B N 1
ATOM 3046 C CA . ALA B 1 83 ? -16.109 -0.684 3.021 1 88.69 83 ALA B CA 1
ATOM 3047 C C . ALA B 1 83 ? -15.695 -1.611 4.16 1 88.69 83 ALA B C 1
ATOM 3049 O O . ALA B 1 83 ? -16.531 -2.045 4.953 1 88.69 83 ALA B O 1
ATOM 3050 N N . VAL B 1 84 ? -14.469 -1.955 4.199 1 90.44 84 VAL B N 1
ATOM 3051 C CA . VAL B 1 84 ? -13.859 -2.615 5.348 1 90.44 84 VAL B CA 1
ATOM 3052 C C . VAL B 1 84 ? -12.914 -1.648 6.055 1 90.44 84 VAL B C 1
ATOM 3054 O O . VAL B 1 84 ? -11.797 -1.408 5.586 1 90.44 84 VAL B O 1
ATOM 3057 N N . PRO B 1 85 ? -13.344 -1.184 7.141 1 93.94 85 PRO B N 1
ATOM 3058 C CA . PRO B 1 85 ? -12.555 -0.12 7.766 1 93.94 85 PRO B CA 1
ATOM 3059 C C . PRO B 1 85 ? -11.203 -0.611 8.281 1 93.94 85 PRO B C 1
ATOM 3061 O O . PRO B 1 85 ? -11.102 -1.729 8.789 1 93.94 85 PRO B O 1
ATOM 3064 N N . ASP B 1 86 ? -10.227 0.132 8.086 1 95.38 86 ASP B N 1
ATOM 3065 C CA . ASP B 1 86 ? -8.898 0.025 8.672 1 95.38 86 ASP B CA 1
ATOM 3066 C C . ASP B 1 86 ? -8.43 1.372 9.219 1 95.38 86 ASP B C 1
ATOM 3068 O O . ASP B 1 86 ? -8.039 2.26 8.453 1 95.38 86 ASP B O 1
ATOM 3072 N N . TRP B 1 87 ? -8.422 1.494 10.516 1 96.69 87 TRP B N 1
ATOM 3073 C CA . TRP B 1 87 ? -8.195 2.781 11.164 1 96.69 87 TRP B CA 1
ATOM 3074 C C . TRP B 1 87 ? -6.719 2.967 11.508 1 96.69 87 TRP B C 1
ATOM 3076 O O . TRP B 1 87 ? -6.336 3.969 12.117 1 96.69 87 TRP B O 1
ATOM 3086 N N . THR B 1 88 ? -5.867 1.984 11.141 1 96.75 88 THR B N 1
ATOM 3087 C CA . THR B 1 88 ? -4.441 2.1 11.414 1 96.75 88 THR B CA 1
ATOM 3088 C C . THR B 1 88 ? -3.799 3.141 10.5 1 96.75 88 THR B C 1
ATOM 3090 O O . THR B 1 88 ? -4.309 3.424 9.414 1 96.75 88 THR B O 1
ATOM 3093 N N . PRO B 1 89 ? -2.643 3.738 10.914 1 97.38 89 PRO B N 1
ATOM 3094 C CA . PRO B 1 89 ? -1.905 4.609 9.992 1 97.38 89 PRO B CA 1
ATOM 3095 C C . PRO B 1 89 ? -1.577 3.926 8.672 1 97.38 89 PRO B C 1
ATOM 3097 O O . PRO B 1 89 ? -1.647 4.555 7.613 1 97.38 89 PRO B O 1
ATOM 3100 N N . SER B 1 90 ? -1.261 2.648 8.727 1 96.62 90 SER B N 1
ATOM 3101 C CA . SER B 1 90 ? -0.963 1.905 7.508 1 96.62 90 SER B CA 1
ATOM 3102 C C . SER B 1 90 ? -2.195 1.785 6.617 1 96.62 90 SER B C 1
ATOM 3104 O O . SER B 1 90 ? -2.09 1.83 5.391 1 96.62 90 SER B O 1
ATOM 3106 N N . GLY B 1 91 ? -3.365 1.575 7.258 1 97.31 91 GLY B N 1
ATOM 3107 C CA . GLY B 1 91 ? -4.605 1.539 6.5 1 97.31 91 GLY B CA 1
ATOM 3108 C C . GLY B 1 91 ? -4.91 2.844 5.789 1 97.31 91 GLY B C 1
ATOM 3109 O O . GLY B 1 91 ? -5.309 2.84 4.621 1 97.31 91 GLY B O 1
ATOM 3110 N N . HIS B 1 92 ? -4.711 3.939 6.48 1 98.56 92 HIS B N 1
ATOM 3111 C CA . HIS B 1 92 ? -4.879 5.25 5.859 1 98.56 92 HIS B CA 1
ATOM 3112 C C . HIS B 1 92 ? -3.867 5.461 4.738 1 98.56 92 HIS B C 1
ATOM 3114 O O . HIS B 1 92 ? -4.203 6.012 3.688 1 98.56 92 HIS B O 1
ATOM 3120 N N . ALA B 1 93 ? -2.629 5.02 4.965 1 98.56 93 ALA B N 1
ATOM 3121 C CA . ALA B 1 93 ? -1.598 5.152 3.938 1 98.56 93 ALA B CA 1
ATOM 3122 C C . ALA B 1 93 ? -1.965 4.355 2.688 1 98.56 93 ALA B C 1
ATOM 3124 O O . ALA B 1 93 ? -1.78 4.832 1.565 1 98.56 93 ALA B O 1
ATOM 3125 N N . ASP B 1 94 ? -2.496 3.143 2.879 1 98.19 94 ASP B N 1
ATOM 3126 C CA . ASP B 1 94 ? -2.914 2.316 1.749 1 98.19 94 ASP B CA 1
ATOM 3127 C C . ASP B 1 94 ? -4.02 3.002 0.947 1 98.19 94 ASP B C 1
ATOM 3129 O O . ASP B 1 94 ? -4.008 2.969 -0.285 1 98.19 94 ASP B O 1
ATOM 3133 N N . ALA B 1 95 ? -4.98 3.615 1.632 1 98.44 95 ALA B N 1
ATOM 3134 C CA . ALA B 1 95 ? -6.074 4.309 0.956 1 98.44 95 ALA B CA 1
ATOM 3135 C C . ALA B 1 95 ? -5.551 5.477 0.124 1 98.44 95 ALA B C 1
ATOM 3137 O O . ALA B 1 95 ? -5.93 5.641 -1.037 1 98.44 95 ALA B O 1
ATOM 3138 N N . VAL B 1 96 ? -4.652 6.238 0.711 1 98.81 96 VAL B N 1
ATOM 3139 C CA . VAL B 1 96 ? -4.102 7.395 0.011 1 98.81 96 VAL B CA 1
ATOM 3140 C C . VAL B 1 96 ? -3.225 6.93 -1.147 1 98.81 96 VAL B C 1
ATOM 3142 O O . VAL B 1 96 ? -3.26 7.508 -2.236 1 98.81 96 VAL B O 1
ATOM 3145 N N . LEU B 1 97 ? -2.465 5.887 -0.877 1 98.5 97 LEU B N 1
ATOM 3146 C CA . LEU B 1 97 ? -1.618 5.305 -1.912 1 98.5 97 LEU B CA 1
ATOM 3147 C C . LEU B 1 97 ? -2.447 4.891 -3.123 1 98.5 97 LEU B C 1
ATOM 3149 O O . LEU B 1 97 ? -2.121 5.25 -4.258 1 98.5 97 LEU B O 1
ATOM 3153 N N . CYS B 1 98 ? -3.529 4.176 -2.918 1 98.12 98 CYS B N 1
ATOM 3154 C CA . CYS B 1 98 ? -4.398 3.719 -3.996 1 98.12 98 CYS B CA 1
ATOM 3155 C C . CYS B 1 98 ? -5.074 4.895 -4.691 1 98.12 98 CYS B C 1
ATOM 3157 O O . CYS B 1 98 ? -5.203 4.906 -5.914 1 98.12 98 CYS B O 1
ATOM 3159 N N . PHE B 1 99 ? -5.531 5.879 -3.875 1 98.69 99 PHE B N 1
ATOM 3160 C CA . PHE B 1 99 ? -6.16 7.066 -4.445 1 98.69 99 PHE B CA 1
ATOM 3161 C C . PHE B 1 99 ? -5.211 7.77 -5.406 1 98.69 99 PHE B C 1
ATOM 3163 O O . PHE B 1 99 ? -5.586 8.086 -6.539 1 98.69 99 PHE B O 1
ATOM 3170 N N . LEU B 1 100 ? -3.961 7.957 -5.012 1 98.62 100 LEU B N 1
ATOM 3171 C CA . LEU B 1 100 ? -2.961 8.617 -5.84 1 98.62 100 LEU B CA 1
ATOM 3172 C C . LEU B 1 100 ? -2.643 7.785 -7.078 1 98.62 100 LEU B C 1
ATOM 3174 O O . LEU B 1 100 ? -2.518 8.328 -8.18 1 98.62 100 LEU B O 1
ATOM 3178 N N . ALA B 1 101 ? -2.467 6.465 -6.879 1 98.12 101 ALA B N 1
ATOM 3179 C CA . ALA B 1 101 ? -2.225 5.578 -8.016 1 98.12 101 ALA B CA 1
ATOM 3180 C C . ALA B 1 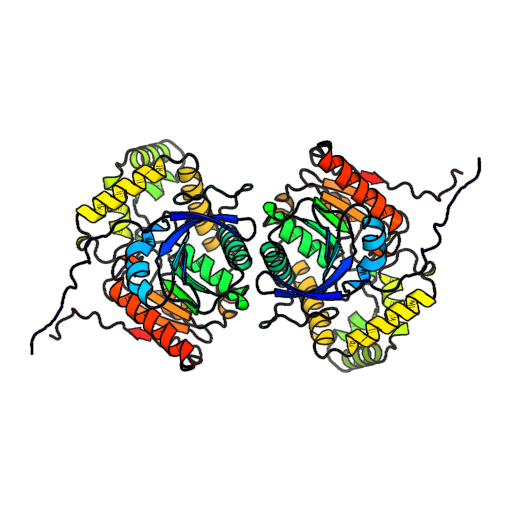101 ? -3.355 5.672 -9.039 1 98.12 101 ALA B C 1
ATOM 3182 O O . ALA B 1 101 ? -3.109 5.66 -10.242 1 98.12 101 ALA B O 1
ATOM 3183 N N . GLY B 1 102 ? -4.57 5.805 -8.555 1 97.88 102 GLY B N 1
ATOM 3184 C CA . GLY B 1 102 ? -5.742 5.898 -9.406 1 97.88 102 GLY B CA 1
ATOM 3185 C C . GLY B 1 102 ? -5.828 7.211 -10.164 1 97.88 102 GLY B C 1
ATOM 3186 O O . GLY B 1 102 ? -6.457 7.285 -11.219 1 97.88 102 GLY B O 1
ATOM 3187 N N . LEU B 1 103 ? -5.25 8.281 -9.531 1 96.5 103 LEU B N 1
ATOM 3188 C CA . LEU B 1 103 ? -5.234 9.562 -10.219 1 96.5 103 LEU B CA 1
ATOM 3189 C C . LEU B 1 103 ? -4.383 9.5 -11.484 1 96.5 103 LEU B C 1
ATOM 3191 O O . LEU B 1 103 ? -4.629 10.234 -12.445 1 96.5 103 LEU B O 1
ATOM 3195 N N . GLY B 1 104 ? -3.348 8.688 -11.445 1 93.5 104 GLY B N 1
ATOM 3196 C CA . GLY B 1 104 ? -2.57 8.422 -12.641 1 93.5 104 GLY B CA 1
ATOM 3197 C C . GLY B 1 104 ? -1.544 9.5 -12.938 1 93.5 104 GLY B C 1
ATOM 3198 O O . GLY B 1 104 ? -1.116 9.656 -14.086 1 93.5 104 GLY B O 1
ATOM 3199 N N . ARG B 1 105 ? -1.222 10.281 -11.961 1 94.38 105 ARG B N 1
ATOM 3200 C CA . ARG B 1 105 ? -0.195 11.305 -12.133 1 94.38 105 ARG B CA 1
ATOM 3201 C C . ARG B 1 105 ? 0.555 11.547 -10.828 1 94.38 105 ARG B C 1
ATOM 3203 O O . ARG B 1 105 ? 0.032 11.281 -9.742 1 94.38 105 ARG B O 1
ATOM 3210 N N . ARG B 1 106 ? 1.748 12.062 -10.961 1 96.81 106 ARG B N 1
ATOM 3211 C CA . ARG B 1 106 ? 2.553 12.43 -9.797 1 96.81 106 ARG B CA 1
ATOM 3212 C C . ARG B 1 106 ? 2.002 13.68 -9.125 1 96.81 106 ARG B C 1
ATOM 3214 O O . ARG B 1 106 ? 1.442 14.555 -9.789 1 96.81 106 ARG B O 1
ATOM 3221 N N . VAL B 1 107 ? 2.232 13.828 -7.828 1 98.81 107 VAL B N 1
ATOM 3222 C CA . VAL B 1 107 ? 1.659 14.953 -7.105 1 98.81 107 VAL B CA 1
ATOM 3223 C C . VAL B 1 107 ? 2.701 15.547 -6.16 1 98.81 107 VAL B C 1
ATOM 3225 O O . VAL B 1 107 ? 3.674 14.875 -5.801 1 98.81 107 VAL B O 1
ATOM 3228 N N . HIS B 1 108 ? 2.545 16.828 -5.832 1 98.94 108 HIS B N 1
ATOM 3229 C CA . HIS B 1 108 ? 3.135 17.375 -4.613 1 98.94 108 HIS B CA 1
ATOM 3230 C C . HIS B 1 108 ? 2.338 16.953 -3.381 1 98.94 108 HIS B C 1
ATOM 3232 O O . HIS B 1 108 ? 1.202 17.406 -3.191 1 98.94 108 HIS B O 1
ATOM 3238 N N . LEU B 1 109 ? 2.914 16.125 -2.598 1 98.94 109 LEU B N 1
ATOM 3239 C CA . LEU B 1 109 ? 2.186 15.562 -1.468 1 98.94 109 LEU B CA 1
ATOM 3240 C C . LEU B 1 109 ? 2.525 16.297 -0.177 1 98.94 109 LEU B C 1
ATOM 3242 O O . LEU B 1 109 ? 3.699 16.438 0.171 1 98.94 109 LEU B O 1
ATOM 3246 N N . LEU B 1 110 ? 1.525 16.844 0.469 1 98.94 110 LEU B N 1
ATOM 3247 C CA . LEU B 1 110 ? 1.687 17.531 1.744 1 98.94 110 LEU B CA 1
ATOM 3248 C C . LEU B 1 110 ? 0.867 16.859 2.838 1 98.94 110 LEU B C 1
ATOM 3250 O O . LEU B 1 110 ? -0.28 16.469 2.607 1 98.94 110 LEU B O 1
ATOM 3254 N N . GLY B 1 111 ? 1.457 16.688 3.979 1 98.94 111 GLY B N 1
ATOM 3255 C CA . GLY B 1 111 ? 0.74 16.062 5.082 1 98.94 111 GLY B CA 1
ATOM 3256 C C . GLY B 1 111 ? 1.077 16.672 6.43 1 98.94 111 GLY B C 1
ATOM 3257 O O . GLY B 1 111 ? 2.227 17.031 6.68 1 98.94 111 GLY B O 1
ATOM 3258 N N . ASN B 1 112 ? 0.083 16.734 7.305 1 98.81 112 ASN B N 1
ATOM 3259 C CA . ASN B 1 112 ? 0.252 17.188 8.68 1 98.81 112 ASN B CA 1
ATOM 3260 C C . ASN B 1 112 ? -0.028 16.062 9.68 1 98.81 112 ASN B C 1
ATOM 3262 O O . ASN B 1 112 ? -1.021 15.344 9.555 1 98.81 112 ASN B O 1
ATOM 3266 N N . SER B 1 113 ? 0.817 15.922 10.688 1 98.31 113 SER B N 1
ATOM 3267 C CA . SER B 1 113 ? 0.591 15.016 11.805 1 98.31 113 SER B CA 1
ATOM 3268 C C . SER B 1 113 ? 0.32 13.594 11.32 1 98.31 113 SER B C 1
ATOM 3270 O O . SER B 1 113 ? 1.139 13.008 10.609 1 98.31 113 SER B O 1
ATOM 3272 N N . LEU B 1 114 ? -0.836 13.062 11.578 1 98.12 114 LEU B N 1
ATOM 3273 C CA . LEU B 1 114 ? -1.203 11.773 11.016 1 98.12 114 LEU B CA 1
ATOM 3274 C C . LEU B 1 114 ? -1.058 11.773 9.5 1 98.12 114 LEU B C 1
ATOM 3276 O O . LEU B 1 114 ? -0.506 10.836 8.922 1 98.12 114 LEU B O 1
ATOM 3280 N N . GLY B 1 115 ? -1.572 12.828 8.875 1 98.81 115 GLY B N 1
ATOM 3281 C CA . GLY B 1 115 ? -1.415 12.969 7.434 1 98.81 115 GLY B CA 1
ATOM 3282 C C . GLY B 1 115 ? 0.036 13.031 6.996 1 98.81 115 GLY B C 1
ATOM 3283 O O . GLY B 1 115 ? 0.374 12.602 5.891 1 98.81 115 GLY B O 1
ATOM 3284 N N . GLY B 1 116 ? 0.869 13.609 7.844 1 98.81 116 GLY B N 1
ATOM 3285 C CA . GLY B 1 116 ? 2.299 13.586 7.578 1 98.81 116 GLY B CA 1
ATOM 3286 C C . GLY B 1 116 ? 2.887 12.188 7.582 1 98.81 116 GLY B C 1
ATOM 3287 O O . GLY B 1 116 ? 3.693 11.852 6.715 1 98.81 116 GLY B O 1
ATOM 3288 N N . LEU B 1 117 ? 2.52 11.414 8.617 1 98.56 117 LEU B N 1
ATOM 3289 C CA . LEU B 1 117 ? 2.967 10.031 8.688 1 98.56 117 LEU B CA 1
ATOM 3290 C C . LEU B 1 117 ? 2.465 9.234 7.48 1 98.56 117 LEU B C 1
ATOM 3292 O O . LEU B 1 117 ? 3.203 8.43 6.91 1 98.56 117 LEU B O 1
ATOM 3296 N N . VAL B 1 118 ? 1.244 9.453 7.082 1 98.75 118 VAL B N 1
ATOM 3297 C CA . VAL B 1 118 ? 0.646 8.82 5.91 1 98.75 118 VAL B CA 1
ATOM 3298 C C . VAL B 1 118 ? 1.427 9.219 4.66 1 98.75 118 VAL B C 1
ATOM 3300 O O . VAL B 1 118 ? 1.803 8.359 3.857 1 98.75 118 VAL B O 1
ATOM 3303 N N . ALA B 1 119 ? 1.685 10.477 4.496 1 98.88 119 ALA B N 1
ATOM 3304 C CA . ALA B 1 119 ? 2.408 10.984 3.334 1 98.88 119 ALA B CA 1
ATOM 3305 C C . ALA B 1 119 ? 3.83 10.438 3.287 1 98.88 119 ALA B C 1
ATOM 3307 O O . ALA B 1 119 ? 4.332 10.086 2.217 1 98.88 119 ALA B O 1
ATOM 3308 N N . LEU B 1 120 ? 4.461 10.422 4.445 1 98.62 120 LEU B N 1
ATOM 3309 C CA . LEU B 1 120 ? 5.793 9.844 4.562 1 98.62 120 LEU B CA 1
ATOM 3310 C C . LEU B 1 120 ? 5.801 8.398 4.074 1 98.62 120 LEU B C 1
ATOM 3312 O O . LEU B 1 120 ? 6.66 8.008 3.279 1 98.62 120 LEU B O 1
ATOM 3316 N N . SER B 1 121 ? 4.871 7.641 4.523 1 98.25 121 SER B N 1
ATOM 3317 C CA . SER B 1 121 ? 4.754 6.238 4.137 1 98.25 121 SER B CA 1
ATOM 3318 C C . SER B 1 121 ? 4.566 6.094 2.629 1 98.25 121 SER B C 1
ATOM 3320 O O . SER B 1 121 ? 5.23 5.273 1.992 1 98.25 121 SER B O 1
ATOM 3322 N N . VAL B 1 122 ? 3.678 6.902 2.061 1 98.44 122 VAL B N 1
ATOM 3323 C CA . VAL B 1 122 ? 3.393 6.848 0.63 1 98.44 122 VAL B CA 1
ATOM 3324 C C . VAL B 1 122 ? 4.656 7.168 -0.163 1 98.44 122 VAL B C 1
ATOM 3326 O O . VAL B 1 122 ? 5.016 6.445 -1.094 1 98.44 122 VAL B O 1
ATOM 3329 N N . ALA B 1 123 ? 5.363 8.203 0.201 1 98.44 123 ALA B N 1
ATOM 3330 C CA . ALA B 1 123 ? 6.547 8.664 -0.521 1 98.44 123 ALA B CA 1
ATOM 3331 C C . ALA B 1 123 ? 7.668 7.633 -0.437 1 98.44 123 ALA B C 1
ATOM 3333 O O . ALA B 1 123 ? 8.445 7.473 -1.382 1 98.44 123 ALA B O 1
ATOM 3334 N N . ALA B 1 124 ? 7.781 6.973 0.703 1 97.75 124 ALA B N 1
ATOM 3335 C CA . ALA B 1 124 ? 8.812 5.961 0.89 1 97.75 124 ALA B CA 1
ATOM 3336 C C . ALA B 1 124 ? 8.523 4.715 0.057 1 97.75 124 ALA B C 1
ATOM 3338 O O . ALA B 1 124 ? 9.438 4.098 -0.491 1 97.75 124 ALA B O 1
ATOM 3339 N N . ARG B 1 125 ? 7.289 4.387 0.004 1 97.19 125 ARG B N 1
ATOM 3340 C CA . ARG B 1 125 ? 6.863 3.129 -0.602 1 97.19 125 ARG B CA 1
ATOM 3341 C C . ARG B 1 125 ? 6.766 3.256 -2.119 1 97.19 125 ARG B C 1
ATOM 3343 O O . ARG B 1 125 ? 7.09 2.314 -2.848 1 97.19 125 ARG B O 1
ATOM 3350 N N . ARG B 1 126 ? 6.281 4.375 -2.545 1 97.12 126 ARG B N 1
ATOM 3351 C CA . ARG B 1 126 ? 6.039 4.582 -3.971 1 97.12 126 ARG B CA 1
ATOM 3352 C C . ARG B 1 126 ? 6.465 5.984 -4.398 1 97.12 126 ARG B C 1
ATOM 3354 O O . ARG B 1 126 ? 5.621 6.809 -4.754 1 97.12 126 ARG B O 1
ATOM 3361 N N . PRO B 1 127 ? 7.754 6.176 -4.535 1 96.62 127 PRO B N 1
ATOM 3362 C CA . PRO B 1 127 ? 8.273 7.508 -4.867 1 96.62 127 PRO B CA 1
ATOM 3363 C C . PRO B 1 127 ? 7.84 7.977 -6.258 1 96.62 127 PRO B C 1
ATOM 3365 O O . PRO B 1 127 ? 7.824 9.18 -6.527 1 96.62 127 PRO B O 1
ATOM 3368 N N . GLU B 1 128 ? 7.406 7.07 -7.113 1 94.69 128 GLU B N 1
ATOM 3369 C CA . GLU B 1 128 ? 7.023 7.426 -8.477 1 94.69 128 GLU B CA 1
ATOM 3370 C C . GLU B 1 128 ? 5.711 8.203 -8.492 1 94.69 128 GLU B C 1
ATOM 3372 O O . GLU B 1 128 ? 5.359 8.812 -9.508 1 94.69 128 GLU B O 1
ATOM 3377 N N . LEU B 1 129 ? 4.965 8.195 -7.383 1 97.81 129 LEU B N 1
ATOM 3378 C CA . LEU B 1 129 ? 3.684 8.891 -7.309 1 97.81 129 LEU B CA 1
ATOM 3379 C C . LEU B 1 129 ? 3.857 10.289 -6.719 1 97.81 129 LEU B C 1
ATOM 3381 O O . LEU B 1 129 ? 2.912 11.078 -6.699 1 97.81 129 LEU B O 1
ATOM 3385 N N . VAL B 1 130 ? 5.066 10.625 -6.25 1 98.5 130 VAL B N 1
ATOM 3386 C CA . VAL B 1 130 ? 5.273 11.836 -5.453 1 98.5 130 VAL B CA 1
ATOM 3387 C C . VAL B 1 130 ? 6.379 12.68 -6.074 1 98.5 130 VAL B C 1
ATOM 3389 O O . VAL B 1 130 ? 7.523 12.227 -6.188 1 98.5 130 VAL B O 1
ATOM 3392 N N . ALA B 1 131 ? 6.02 13.867 -6.465 1 98.38 131 ALA B N 1
ATOM 3393 C CA . ALA B 1 131 ? 7.004 14.789 -7.027 1 98.38 131 ALA B CA 1
ATOM 3394 C C . ALA B 1 131 ? 7.828 15.453 -5.926 1 98.38 131 ALA B C 1
ATOM 3396 O O . ALA B 1 131 ? 9.047 15.562 -6.043 1 98.38 131 ALA B O 1
ATOM 3397 N N . THR B 1 132 ? 7.156 15.938 -4.957 1 98.75 132 THR B N 1
ATOM 3398 C CA . THR B 1 132 ? 7.766 16.484 -3.754 1 98.75 132 THR B CA 1
ATOM 3399 C C . THR B 1 132 ? 6.945 16.125 -2.52 1 98.75 132 THR B C 1
ATOM 3401 O O . THR B 1 132 ? 5.754 15.828 -2.625 1 98.75 132 THR B O 1
ATOM 3404 N N . LEU B 1 133 ? 7.629 16.109 -1.392 1 98.88 133 LEU B N 1
ATOM 3405 C CA . LEU B 1 133 ? 7 15.773 -0.121 1 98.88 133 LEU B CA 1
ATOM 3406 C C . LEU B 1 133 ? 7.168 16.906 0.889 1 98.88 133 LEU B C 1
ATOM 3408 O O . LEU B 1 133 ? 8.273 17.422 1.069 1 98.88 133 LEU B O 1
ATOM 3412 N N . THR B 1 134 ? 6.07 17.344 1.418 1 98.94 134 THR B N 1
ATOM 3413 C CA . THR B 1 134 ? 6.102 18.297 2.521 1 98.94 134 THR B CA 1
ATOM 3414 C C . THR B 1 134 ? 5.461 17.688 3.771 1 98.94 134 THR B C 1
ATOM 3416 O O . THR B 1 134 ? 4.297 17.297 3.746 1 98.94 134 THR B O 1
ATOM 3419 N N . LEU B 1 135 ? 6.246 17.656 4.805 1 98.88 135 LEU B N 1
ATOM 3420 C CA . LEU B 1 135 ? 5.785 17.141 6.09 1 98.88 135 LEU B CA 1
ATOM 3421 C C . LEU B 1 135 ? 5.684 18.25 7.121 1 98.88 135 LEU B C 1
ATOM 3423 O O . LEU B 1 135 ? 6.695 18.859 7.5 1 98.88 135 LEU B O 1
ATOM 3427 N N . VAL B 1 136 ? 4.445 18.516 7.551 1 98.81 136 VAL B N 1
ATOM 3428 C CA . VAL B 1 136 ? 4.215 19.5 8.609 1 98.81 136 VAL B CA 1
ATOM 3429 C C . VAL B 1 136 ? 3.965 18.781 9.93 1 98.81 136 VAL B C 1
ATOM 3431 O O . VAL B 1 136 ? 2.887 18.219 10.148 1 98.81 136 VAL B O 1
ATOM 3434 N N . SER B 1 137 ? 4.914 18.797 10.828 1 98.25 137 SER B N 1
ATOM 3435 C CA . SER B 1 137 ? 4.828 18.156 12.141 1 98.25 137 SER B CA 1
ATOM 3436 C C . SER B 1 137 ? 4.293 16.734 12.031 1 98.25 137 SER B C 1
ATOM 3438 O O . SER B 1 137 ? 3.322 16.375 12.703 1 98.25 137 SER B O 1
ATOM 3440 N N . PRO B 1 138 ? 4.984 15.914 11.273 1 98.5 138 PRO B N 1
ATOM 3441 C CA . PRO B 1 138 ? 4.453 14.562 11.086 1 98.5 138 PRO B CA 1
ATOM 3442 C C . PRO B 1 138 ? 4.387 13.766 12.383 1 98.5 138 PRO B C 1
ATOM 3444 O O . PRO B 1 138 ? 5.27 13.891 13.234 1 98.5 138 PRO B O 1
ATOM 3447 N N . ALA B 1 139 ? 3.377 12.945 12.492 1 96.56 139 ALA B N 1
ATOM 3448 C CA . ALA B 1 139 ? 3.127 12.172 13.711 1 96.56 139 ALA B CA 1
ATOM 3449 C C . ALA B 1 139 ? 4.074 10.984 13.812 1 96.56 139 ALA B C 1
ATOM 3451 O O . ALA B 1 139 ? 3.635 9.836 13.938 1 96.56 139 ALA B O 1
ATOM 3452 N N . VAL B 1 140 ? 5.363 11.195 13.781 1 95.31 140 VAL B N 1
ATOM 3453 C CA . VAL B 1 140 ? 6.359 10.172 14.078 1 95.31 140 VAL B CA 1
ATOM 3454 C C . VAL B 1 140 ? 6.363 9.867 15.578 1 95.31 140 VAL B C 1
ATOM 3456 O O . VAL B 1 140 ? 5.883 10.672 16.375 1 95.31 140 VAL B O 1
ATOM 3459 N N . PRO B 1 141 ? 6.828 8.711 15.914 1 91.06 141 PRO B N 1
ATOM 3460 C CA . PRO B 1 141 ? 6.695 8.281 17.297 1 91.06 141 PRO B CA 1
ATOM 3461 C C . PRO B 1 141 ? 7.391 9.227 18.281 1 91.06 141 PRO B C 1
ATOM 3463 O O . PRO B 1 141 ? 8.57 9.539 18.109 1 91.06 141 PRO B O 1
ATOM 3466 N N . ASP B 1 142 ? 6.664 9.68 19.109 1 84 142 ASP B N 1
ATOM 3467 C CA . ASP B 1 142 ? 7.074 10.461 20.266 1 84 142 ASP B CA 1
ATOM 3468 C C . ASP B 1 142 ? 6.688 9.758 21.562 1 84 142 ASP B C 1
ATOM 3470 O O . ASP B 1 142 ? 5.531 9.82 22 1 84 142 ASP B O 1
ATOM 3474 N N . ARG B 1 143 ? 7.59 9.133 22.203 1 74 143 ARG B N 1
ATOM 3475 C CA . ARG B 1 143 ? 7.289 8.242 23.328 1 74 143 ARG B CA 1
ATOM 3476 C C . ARG B 1 143 ? 7.398 8.977 24.656 1 74 143 ARG B C 1
ATOM 3478 O O . ARG B 1 143 ? 7.41 8.352 25.719 1 74 143 ARG B O 1
ATOM 3485 N N . ARG B 1 144 ? 7.469 10.32 24.609 1 73.81 144 ARG B N 1
ATOM 3486 C CA . ARG B 1 144 ? 7.5 11.102 25.844 1 73.81 144 ARG B CA 1
ATOM 3487 C C . ARG B 1 144 ? 6.18 10.992 26.594 1 73.81 144 ARG B C 1
ATOM 3489 O O . ARG B 1 144 ? 5.105 11.102 26 1 73.81 144 ARG B O 1
ATOM 3496 N N . PRO B 1 145 ? 6.25 10.523 27.844 1 67.44 145 PRO B N 1
ATOM 3497 C CA . PRO B 1 145 ? 5.031 10.617 28.641 1 67.44 145 PRO B CA 1
ATOM 3498 C C . PRO B 1 145 ? 4.664 12.055 29 1 67.44 145 PRO B C 1
ATOM 3500 O O . PRO B 1 145 ? 5.488 12.789 29.531 1 67.44 145 PRO B O 1
ATOM 3503 N N . SER B 1 146 ? 3.947 12.742 28.203 1 65.06 146 SER B N 1
ATOM 3504 C CA . SER B 1 146 ? 3.691 14.133 28.562 1 65.06 146 SER B CA 1
ATOM 3505 C C . SER B 1 146 ? 2.195 14.422 28.641 1 65.06 146 SER B C 1
ATOM 3507 O O . SER B 1 146 ? 1.469 14.234 27.672 1 65.06 146 SER B O 1
ATOM 3509 N N . PRO B 1 147 ? 1.818 14.781 29.766 1 58.62 147 PRO B N 1
ATOM 3510 C CA . PRO B 1 147 ? 0.42 15.195 29.891 1 58.62 147 PRO B CA 1
ATOM 3511 C C . PRO B 1 147 ? 0.083 16.391 29 1 58.62 147 PRO B C 1
ATOM 3513 O O . PRO B 1 147 ? -1.092 16.641 28.719 1 58.62 147 PRO B O 1
ATOM 3516 N N . ARG B 1 148 ? 1.061 17.094 28.625 1 59.06 148 ARG B N 1
ATOM 3517 C CA . ARG B 1 148 ? 0.852 18.297 27.812 1 59.06 148 ARG B CA 1
ATOM 3518 C C . ARG B 1 148 ? 0.344 17.938 26.422 1 59.06 148 ARG B C 1
ATOM 3520 O O . ARG B 1 148 ? -0.081 18.812 25.656 1 59.06 148 ARG B O 1
ATOM 3527 N N . ARG B 1 149 ? 0.247 16.688 26.156 1 67.88 149 ARG B N 1
ATOM 3528 C CA . ARG B 1 149 ? -0.182 16.234 24.844 1 67.88 149 ARG B CA 1
ATOM 3529 C C . ARG B 1 149 ? -1.691 16.031 24.797 1 67.88 149 ARG B C 1
ATOM 3531 O O . ARG B 1 149 ? -2.262 15.805 23.734 1 67.88 149 ARG B O 1
ATOM 3538 N N . LEU B 1 150 ? -2.172 16.078 26 1 67.69 150 LEU B N 1
ATOM 3539 C CA . LEU B 1 150 ? -3.613 15.867 26.062 1 67.69 150 LEU B CA 1
ATOM 3540 C C . LEU B 1 150 ? -4.359 17.203 26.031 1 67.69 150 LEU B C 1
ATOM 3542 O O . LEU B 1 150 ? -3.982 18.141 26.734 1 67.69 150 LEU B O 1
ATOM 3546 N N . ALA B 1 151 ? -5.293 17.234 25.094 1 65.19 151 ALA B N 1
ATOM 3547 C CA . ALA B 1 151 ? -6.121 18.438 25.016 1 65.19 151 ALA B CA 1
ATOM 3548 C C . ALA B 1 151 ? -6.871 18.672 26.328 1 65.19 151 ALA B C 1
ATOM 3550 O O . ALA B 1 151 ? -7.125 19.812 26.688 1 65.19 151 ALA B O 1
ATOM 3551 N N . ASP B 1 152 ? -7.227 17.594 26.906 1 69.25 152 ASP B N 1
ATOM 3552 C CA . ASP B 1 152 ? -7.98 17.625 28.156 1 69.25 152 ASP B CA 1
ATOM 3553 C C . ASP B 1 152 ? -7.473 16.562 29.125 1 69.25 152 ASP B C 1
ATOM 3555 O O . ASP B 1 152 ? -7.539 15.367 28.844 1 69.25 152 ASP B O 1
ATOM 3559 N N . PRO B 1 153 ? -6.914 17.062 30.172 1 69.5 153 PRO B N 1
ATOM 3560 C CA . PRO B 1 153 ? -6.398 16.109 31.141 1 69.5 153 PRO B CA 1
ATOM 3561 C C . PRO B 1 153 ? -7.426 15.047 31.531 1 69.5 153 PRO B C 1
ATOM 3563 O O . PRO B 1 153 ? -7.059 13.977 32.031 1 69.5 153 PRO B O 1
ATOM 3566 N N . ARG B 1 154 ? -8.688 15.367 31.312 1 71.5 154 ARG B N 1
ATOM 3567 C CA . ARG B 1 154 ? -9.734 14.406 31.656 1 71.5 154 ARG B CA 1
ATOM 3568 C C . ARG B 1 154 ? -9.641 13.164 30.766 1 71.5 154 ARG B C 1
ATOM 3570 O O . ARG B 1 154 ? -10.203 12.117 31.109 1 71.5 154 ARG B O 1
ATOM 3577 N N . MET B 1 155 ? -8.945 13.297 29.734 1 70.38 155 MET B N 1
ATOM 3578 C CA . MET B 1 155 ? -8.797 12.164 28.828 1 70.38 155 MET B CA 1
ATOM 3579 C C . MET B 1 155 ? -8.047 11.023 29.5 1 70.38 155 MET B C 1
ATOM 3581 O O . MET B 1 155 ? -8.32 9.852 29.25 1 70.38 155 MET B O 1
ATOM 3585 N N . LEU B 1 156 ? -7.129 11.359 30.297 1 69.19 156 LEU B N 1
ATOM 3586 C CA . LEU B 1 156 ? -6.402 10.344 31.047 1 69.19 156 LEU B CA 1
ATOM 3587 C C . LEU B 1 156 ? -7.328 9.609 32.031 1 69.19 156 LEU B C 1
ATOM 3589 O O . LEU B 1 156 ? -7.242 8.383 32.156 1 69.19 156 LEU B O 1
ATOM 3593 N N . LEU B 1 157 ? -8.25 10.375 32.562 1 72.31 157 LEU B N 1
ATOM 3594 C CA . LEU B 1 157 ? -9.211 9.805 33.5 1 72.31 157 LEU B CA 1
ATOM 3595 C C . LEU B 1 157 ? -10.25 8.969 32.781 1 72.31 157 LEU B C 1
ATOM 3597 O O . LEU B 1 157 ? -10.742 7.977 33.312 1 72.31 157 LEU B O 1
ATOM 3601 N N . ALA B 1 158 ? -10.547 9.391 31.672 1 75.31 158 ALA B N 1
ATOM 3602 C CA . ALA B 1 158 ? -11.578 8.719 30.875 1 75.31 158 ALA B CA 1
ATOM 3603 C C . ALA B 1 158 ? -11.141 7.312 30.484 1 75.31 158 ALA B C 1
ATOM 3605 O O . ALA B 1 158 ? -11.977 6.453 30.203 1 75.31 158 ALA B O 1
ATOM 3606 N N . ALA B 1 159 ? -9.836 7.066 30.453 1 71.62 159 ALA B N 1
ATOM 3607 C CA . ALA B 1 159 ? -9.297 5.762 30.078 1 71.62 159 ALA B CA 1
ATOM 3608 C C . ALA B 1 159 ? -9.406 4.766 31.234 1 71.62 159 ALA B C 1
ATOM 3610 O O . ALA B 1 159 ? -9.281 3.557 31.031 1 71.62 159 ALA B O 1
ATOM 3611 N N . LEU B 1 160 ? -9.75 5.27 32.344 1 70.94 160 LEU B N 1
ATOM 3612 C CA . LEU B 1 160 ? -9.859 4.422 33.531 1 70.94 160 LEU B CA 1
ATOM 3613 C C . LEU B 1 160 ? -11.211 3.721 33.594 1 70.94 160 LEU B C 1
ATOM 3615 O O . LEU B 1 160 ? -12.219 4.281 33.156 1 70.94 160 LEU B O 1
ATOM 3619 N N . PRO B 1 161 ? -11.125 2.498 33.969 1 79.69 161 PRO B N 1
ATOM 3620 C CA . PRO B 1 161 ? -12.414 1.858 34.219 1 79.69 161 PRO B CA 1
ATOM 3621 C C . PRO B 1 161 ? -13.125 2.408 35.438 1 79.69 161 PRO B C 1
ATOM 3623 O O . PRO B 1 161 ? -12.539 3.178 36.219 1 79.69 161 PRO B O 1
ATOM 3626 N N . GLY B 1 162 ? -14.539 2.076 35.594 1 83.62 162 GLY B N 1
ATOM 3627 C CA . GLY B 1 162 ? -15.297 2.404 36.781 1 83.62 162 GLY B CA 1
ATOM 3628 C C . GLY B 1 162 ? -15.93 3.783 36.75 1 83.62 162 GLY B C 1
ATOM 3629 O O . GLY B 1 162 ? -16.047 4.375 35.656 1 83.62 162 GLY B O 1
ATOM 3630 N N . PRO B 1 163 ? -16.328 4.258 37.844 1 85.5 163 PRO B N 1
ATOM 3631 C CA . PRO B 1 163 ? -17.109 5.496 37.906 1 85.5 163 PRO B CA 1
ATOM 3632 C C . PRO B 1 163 ? -16.281 6.73 37.562 1 85.5 163 PRO B C 1
ATOM 3634 O O . PRO B 1 163 ? -16.828 7.695 37 1 85.5 163 PRO B O 1
ATOM 3637 N N . ILE B 1 164 ? -15.062 6.625 37.906 1 85.81 164 ILE B N 1
ATOM 3638 C CA . ILE B 1 164 ? -14.211 7.766 37.594 1 85.81 164 ILE B CA 1
ATOM 3639 C C . ILE B 1 164 ? -14.086 7.93 36.094 1 85.81 164 ILE B C 1
ATOM 3641 O O . ILE B 1 164 ? -14.25 9.031 35.562 1 85.81 164 ILE B O 1
ATOM 3645 N N . GLY B 1 165 ? -13.734 6.898 35.375 1 80.56 165 GLY B N 1
ATOM 3646 C CA . GLY B 1 165 ? -13.656 6.938 33.938 1 80.56 165 GLY B CA 1
ATOM 3647 C C . GLY B 1 165 ? -14.977 7.305 33.281 1 80.56 165 GLY B C 1
ATOM 3648 O O . GLY B 1 165 ? -15 8.07 32.312 1 80.56 165 GLY B O 1
ATOM 3649 N N . LYS B 1 166 ? -15.992 6.816 33.812 1 84.38 166 LYS B N 1
ATOM 3650 C CA . LYS B 1 166 ? -17.312 7.105 33.281 1 84.38 166 LYS B CA 1
ATOM 3651 C C . LYS B 1 166 ? -17.641 8.594 33.406 1 84.38 166 LYS B C 1
ATOM 3653 O O . LYS B 1 166 ? -18.188 9.195 32.5 1 84.38 166 LYS B O 1
ATOM 3658 N N . ARG B 1 167 ? -17.375 9.133 34.562 1 84.25 167 ARG B N 1
ATOM 3659 C CA . ARG B 1 167 ? -17.641 10.547 34.781 1 84.25 167 ARG B CA 1
ATOM 3660 C C . ARG B 1 167 ? -16.812 11.414 33.844 1 84.25 167 ARG B C 1
ATOM 3662 O O . ARG B 1 167 ? -17.328 12.383 33.281 1 84.25 167 ARG B O 1
ATOM 3669 N N . ALA B 1 168 ? -15.594 11.086 33.75 1 81 168 ALA B N 1
ATOM 3670 C CA . ALA B 1 168 ? -14.711 11.82 32.844 1 81 168 ALA B CA 1
ATOM 3671 C C . ALA B 1 168 ? -15.227 11.75 31.406 1 81 168 ALA B C 1
ATOM 3673 O O . ALA B 1 168 ? -15.25 12.758 30.703 1 81 168 ALA B O 1
ATOM 3674 N N . ARG B 1 169 ? -15.633 10.609 31.047 1 81.19 169 ARG B N 1
ATOM 3675 C CA . ARG B 1 169 ? -16.188 10.438 29.719 1 81.19 169 ARG B CA 1
ATOM 3676 C C . ARG B 1 169 ? -17.453 11.273 29.531 1 81.19 169 ARG B C 1
ATOM 3678 O O . ARG B 1 169 ? -17.672 11.867 28.484 1 81.19 169 ARG B O 1
ATOM 3685 N N . ALA B 1 170 ? -18.266 11.32 30.531 1 81.06 170 ALA B N 1
ATOM 3686 C CA . ALA B 1 170 ? -19.484 12.117 30.484 1 81.06 170 ALA B CA 1
ATOM 3687 C C . ALA B 1 170 ? -19.172 13.602 30.375 1 81.06 170 ALA B C 1
ATOM 3689 O O . ALA B 1 170 ? -19.844 14.328 29.625 1 81.06 170 ALA B O 1
ATOM 3690 N N . GLU B 1 171 ? -18.234 14.031 31.125 1 83.25 171 GLU B N 1
ATOM 3691 C CA . GLU B 1 171 ? -17.828 15.438 31.078 1 83.25 171 GLU B CA 1
ATOM 3692 C C . GLU B 1 171 ? -17.281 15.812 29.719 1 83.25 171 GLU B C 1
ATOM 3694 O O . GLU B 1 171 ? -17.609 16.875 29.172 1 83.25 171 GLU B O 1
ATOM 3699 N N . LEU B 1 172 ? -16.5 14.953 29.281 1 78.75 172 LEU B N 1
ATOM 3700 C CA . LEU B 1 172 ? -15.953 15.18 27.938 1 78.75 172 LEU B CA 1
ATOM 3701 C C . LEU B 1 172 ? -17.062 15.156 26.891 1 78.75 172 LEU B C 1
ATOM 3703 O O . LEU B 1 172 ? -17.031 15.938 25.938 1 78.75 172 LEU B O 1
ATOM 3707 N N . GLY B 1 173 ? -17.969 14.305 27.094 1 79.12 173 GLY B N 1
ATOM 3708 C CA . GLY B 1 173 ? -19.109 14.188 26.203 1 79.12 173 GLY B CA 1
ATOM 3709 C C . GLY B 1 173 ? -20.031 15.398 26.25 1 79.12 173 GLY B C 1
ATOM 3710 O O . GLY B 1 173 ? -20.797 15.648 25.328 1 79.12 173 GLY B O 1
ATOM 3711 N N . GLY B 1 174 ? -19.953 16.188 27.344 1 81.12 174 GLY B N 1
ATOM 3712 C CA . GLY B 1 174 ? -20.828 17.344 27.562 1 81.12 174 GLY B CA 1
ATOM 3713 C C . GLY B 1 174 ? -20.25 18.641 27.031 1 81.12 174 GLY B C 1
ATOM 3714 O O . GLY B 1 174 ? -20.891 19.688 27.094 1 81.12 174 GLY B O 1
ATOM 3715 N N . LEU B 1 175 ? -19.141 18.562 26.484 1 86.5 175 LEU B N 1
ATOM 3716 C CA . LEU B 1 175 ? -18.516 19.766 25.953 1 86.5 175 LEU B CA 1
ATOM 3717 C C . LEU B 1 175 ? -19.25 20.266 24.719 1 86.5 175 LEU B C 1
ATOM 3719 O O . LEU B 1 175 ? -19.688 19.469 23.875 1 86.5 175 LEU B O 1
ATOM 3723 N N . THR B 1 176 ? -19.375 21.656 24.672 1 87.94 176 THR B N 1
ATOM 3724 C CA . THR B 1 176 ? -19.938 22.266 23.469 1 87.94 176 THR B CA 1
ATOM 3725 C C . THR B 1 176 ? -18.922 22.234 22.328 1 87.94 176 THR B C 1
ATOM 3727 O O . THR B 1 176 ? -17.719 22.031 22.547 1 87.94 176 THR B O 1
ATOM 3730 N N . ALA B 1 177 ? -19.422 22.469 21.172 1 88.88 177 ALA B N 1
ATOM 3731 C CA . ALA B 1 177 ? -18.547 22.531 20 1 88.88 177 ALA B CA 1
ATOM 3732 C C . ALA B 1 177 ? -17.516 23.656 20.156 1 88.88 177 ALA B C 1
ATOM 3734 O O . ALA B 1 177 ? -16.359 23.5 19.75 1 88.88 177 ALA B O 1
ATOM 3735 N N . LEU B 1 178 ? -17.984 24.719 20.703 1 90.62 178 LEU B N 1
ATOM 3736 C CA . LEU B 1 178 ? -17.078 25.859 20.906 1 90.62 178 LEU B CA 1
ATOM 3737 C C . LEU B 1 178 ? -15.984 25.516 21.906 1 90.62 178 LEU B C 1
ATOM 3739 O O . LEU B 1 178 ? -14.828 25.906 21.719 1 90.62 178 LEU B O 1
ATOM 3743 N N . GLU B 1 179 ? -16.312 24.844 22.938 1 89.5 179 GLU B N 1
ATOM 3744 C CA . GLU B 1 179 ? -15.336 24.422 23.938 1 89.5 179 GLU B CA 1
ATOM 3745 C C . GLU B 1 179 ? -14.328 23.438 23.344 1 89.5 179 GLU B C 1
ATOM 3747 O O . GLU B 1 179 ? -13.133 23.516 23.625 1 89.5 179 GLU B O 1
ATOM 3752 N N . ARG B 1 180 ? -14.828 22.609 22.594 1 87.69 180 ARG B N 1
ATOM 3753 C CA . ARG B 1 180 ? -13.953 21.641 21.922 1 87.69 180 ARG B CA 1
ATOM 3754 C C . ARG B 1 180 ? -13 22.344 20.953 1 87.69 180 ARG B C 1
ATOM 3756 O O . ARG B 1 180 ? -11.82 22.016 20.891 1 87.69 180 ARG B O 1
ATOM 3763 N N . ALA B 1 181 ? -13.531 23.234 20.203 1 89.62 181 ALA B N 1
ATOM 3764 C CA . ALA B 1 181 ? -12.711 24.031 19.281 1 89.62 181 ALA B CA 1
ATOM 3765 C C . ALA B 1 181 ? -11.609 24.766 20.031 1 89.62 181 ALA B C 1
ATOM 3767 O O . ALA B 1 181 ? -10.453 24.781 19.594 1 89.62 181 ALA B O 1
ATOM 3768 N N . ALA B 1 182 ? -11.984 25.328 21.125 1 89.19 182 ALA B N 1
ATOM 3769 C CA . ALA B 1 182 ? -11.016 26.062 21.922 1 89.19 182 ALA B CA 1
ATOM 3770 C C . ALA B 1 182 ? -9.93 25.141 22.469 1 89.19 182 ALA B C 1
ATOM 3772 O O . ALA B 1 182 ? -8.758 25.5 22.531 1 89.19 182 ALA B O 1
ATOM 3773 N N . GLN B 1 183 ? -10.32 24.031 22.891 1 86.31 183 GLN B N 1
ATOM 3774 C CA . GLN B 1 183 ? -9.367 23.031 23.375 1 86.31 183 GLN B CA 1
ATOM 3775 C C . GLN B 1 183 ? -8.398 22.609 22.281 1 86.31 183 GLN B C 1
ATOM 3777 O O . GLN B 1 183 ? -7.195 22.484 22.516 1 86.31 183 GLN B O 1
ATOM 3782 N N . LEU B 1 184 ? -8.953 22.375 21.141 1 87.19 184 LEU B N 1
ATOM 3783 C CA . LEU B 1 184 ? -8.125 21.969 20 1 87.19 184 LEU B CA 1
ATOM 3784 C C . LEU B 1 184 ? -7.121 23.062 19.641 1 87.19 184 LEU B C 1
ATOM 3786 O O . LEU B 1 184 ? -5.945 22.781 19.422 1 87.19 184 LEU B O 1
ATOM 3790 N N . VAL B 1 185 ? -7.648 24.25 19.578 1 89.56 185 VAL B N 1
ATOM 3791 C CA . VAL B 1 185 ? -6.773 25.375 19.297 1 89.56 185 VAL B CA 1
ATOM 3792 C C . VAL B 1 185 ? -5.719 25.5 20.391 1 89.56 185 VAL B C 1
ATOM 3794 O O . VAL B 1 185 ? -4.539 25.734 20.109 1 89.56 185 VAL B O 1
ATOM 3797 N N . GLY B 1 186 ? -6.066 25.359 21.625 1 88.88 186 GLY B N 1
ATOM 3798 C CA . GLY B 1 186 ? -5.172 25.469 22.766 1 88.88 186 GLY B CA 1
ATOM 3799 C C . GLY B 1 186 ? -4.016 24.484 22.703 1 88.88 186 GLY B C 1
ATOM 3800 O O . GLY B 1 186 ? -2.898 24.812 23.109 1 88.88 186 GLY B O 1
ATOM 3801 N N . ILE B 1 187 ? -4.266 23.359 22.141 1 88.19 187 ILE B N 1
ATOM 3802 C CA . ILE B 1 187 ? -3.24 22.328 22.172 1 88.19 187 ILE B CA 1
ATOM 3803 C C . ILE B 1 187 ? -2.459 22.328 20.859 1 88.19 187 ILE B C 1
ATOM 3805 O O . ILE B 1 187 ? -1.279 21.969 20.828 1 88.19 187 ILE B O 1
ATOM 3809 N N . CYS B 1 188 ? -3.016 22.812 19.781 1 92.69 188 CYS B N 1
ATOM 3810 C CA . CYS B 1 188 ? -2.398 22.672 18.469 1 92.69 188 CYS B CA 1
ATOM 3811 C C . CYS B 1 188 ? -1.621 23.938 18.094 1 92.69 188 CYS B C 1
ATOM 3813 O O . CYS B 1 188 ? -0.714 23.875 17.266 1 92.69 188 CYS B O 1
ATOM 3815 N N . PHE B 1 189 ? -2.021 25.094 18.641 1 93.19 189 PHE B N 1
ATOM 3816 C CA . PHE B 1 189 ? -1.388 26.359 18.297 1 93.19 189 PHE B CA 1
ATOM 3817 C C . PHE B 1 189 ? -0.29 26.703 19.297 1 93.19 189 PHE B C 1
ATOM 3819 O O . PHE B 1 189 ? -0.391 26.359 20.484 1 93.19 189 PHE B O 1
ATOM 3826 N N . GLY B 1 190 ? 0.75 27.297 18.766 1 92.56 190 GLY B N 1
ATOM 3827 C CA . GLY B 1 190 ? 1.76 27.844 19.656 1 92.56 190 GLY B CA 1
ATOM 3828 C C . GLY B 1 190 ? 1.251 29 20.484 1 92.56 190 GLY B C 1
ATOM 3829 O O . GLY B 1 190 ? 1.531 29.078 21.688 1 92.56 190 GLY B O 1
ATOM 3830 N N . ASP B 1 191 ? 0.501 29.844 19.828 1 91.69 191 ASP B N 1
ATOM 3831 C CA . ASP B 1 191 ? -0.171 30.969 20.469 1 91.69 191 ASP B CA 1
ATOM 3832 C C . ASP B 1 191 ? -1.661 30.969 20.141 1 91.69 191 ASP B C 1
ATOM 3834 O O . ASP B 1 191 ? -2.086 31.625 19.188 1 91.69 191 ASP B O 1
ATOM 3838 N N . PRO B 1 192 ? -2.443 30.359 21 1 89.31 192 PRO B N 1
ATOM 3839 C CA . PRO B 1 192 ? -3.879 30.25 20.719 1 89.31 192 PRO B CA 1
ATOM 3840 C C . PRO B 1 192 ? -4.562 31.625 20.641 1 89.31 192 PRO B C 1
ATOM 3842 O O . PRO B 1 192 ? -5.664 31.734 20.094 1 89.31 192 PRO B O 1
ATOM 3845 N N . SER B 1 193 ? -3.936 32.625 21.156 1 87.62 193 SER B N 1
ATOM 3846 C CA . SER B 1 193 ? -4.559 33.938 21.219 1 87.62 193 SER B CA 1
ATOM 3847 C C . SER B 1 193 ? -4.625 34.594 19.844 1 87.62 193 SER B C 1
ATOM 3849 O O . SER B 1 193 ? -5.367 35.562 19.641 1 87.62 193 SER B O 1
ATOM 3851 N N . VAL B 1 194 ? -3.914 34.062 18.938 1 84.12 194 VAL B N 1
ATOM 3852 C CA . VAL B 1 194 ? -3.848 34.656 17.609 1 84.12 194 VAL B CA 1
ATOM 3853 C C . VAL B 1 194 ? -5.062 34.219 16.797 1 84.12 194 VAL B C 1
ATOM 3855 O O . VAL B 1 194 ? -5.328 34.781 15.727 1 84.12 194 VAL B O 1
ATOM 3858 N N . VAL B 1 195 ? -5.863 33.281 17.297 1 86.12 195 VAL B N 1
ATOM 3859 C CA . VAL B 1 195 ? -7.031 32.812 16.547 1 86.12 195 VAL B CA 1
ATOM 3860 C C . VAL B 1 195 ? -8.219 33.75 16.812 1 86.12 195 VAL B C 1
ATOM 3862 O O . VAL B 1 195 ? -8.719 33.812 17.938 1 86.12 195 VAL B O 1
ATOM 3865 N N . PRO B 1 196 ? -8.602 34.406 15.719 1 81.69 196 PRO B N 1
ATOM 3866 C CA . PRO B 1 196 ? -9.758 35.281 15.938 1 81.69 196 PRO B CA 1
ATOM 3867 C C . PRO B 1 196 ? -11.023 34.5 16.281 1 81.69 196 PRO B C 1
ATOM 3869 O O . PRO B 1 196 ? -11.141 33.312 15.93 1 81.69 196 PRO B O 1
ATOM 3872 N N . GLU B 1 197 ? -11.961 35.156 16.875 1 84.75 197 GLU B N 1
ATOM 3873 C CA . GLU B 1 197 ? -13.195 34.531 17.359 1 84.75 197 GLU B CA 1
ATOM 3874 C C . GLU B 1 197 ? -14 33.938 16.203 1 84.75 197 GLU B C 1
ATOM 3876 O O . GLU B 1 197 ? -14.594 32.875 16.344 1 84.75 197 GLU B O 1
ATOM 3881 N N . HIS B 1 198 ? -14.023 34.656 15.148 1 81.19 198 HIS B N 1
ATOM 3882 C CA . HIS B 1 198 ? -14.812 34.156 14.031 1 81.19 198 HIS B CA 1
ATOM 3883 C C . HIS B 1 198 ? -14.258 32.844 13.492 1 81.19 198 HIS B C 1
ATOM 3885 O O . HIS B 1 198 ? -15.023 31.984 13.062 1 81.19 198 HIS B O 1
ATOM 3891 N N . ARG B 1 199 ? -12.938 32.656 13.57 1 82.06 199 ARG B N 1
ATOM 3892 C CA . ARG B 1 199 ? -12.328 31.391 13.141 1 82.06 199 ARG B CA 1
ATOM 3893 C C . ARG B 1 199 ? -12.648 30.266 14.125 1 82.06 199 ARG B C 1
ATOM 3895 O O . ARG B 1 199 ? -12.844 29.125 13.719 1 82.06 199 ARG B O 1
ATOM 3902 N N . LEU B 1 200 ? -12.641 30.656 15.289 1 87.25 200 LEU B N 1
ATOM 3903 C CA . LEU B 1 200 ? -13.008 29.672 16.297 1 87.25 200 LEU B CA 1
ATOM 3904 C C . LEU B 1 200 ? -14.445 29.203 16.109 1 87.25 200 LEU B C 1
ATOM 3906 O O . LEU B 1 200 ? -14.734 28 16.25 1 87.25 200 LEU B O 1
ATOM 3910 N N . ARG B 1 201 ? -15.289 30.109 15.82 1 87.19 201 ARG B N 1
ATOM 3911 C CA . ARG B 1 201 ? -16.688 29.766 15.602 1 87.19 201 ARG B CA 1
ATOM 3912 C C . ARG B 1 201 ? -16.859 28.891 14.352 1 87.19 201 ARG B C 1
ATOM 3914 O O . ARG B 1 201 ? -17.688 27.984 14.32 1 87.19 201 ARG B O 1
ATOM 3921 N N . GLU B 1 202 ? -16.109 29.219 13.445 1 83 202 GLU B N 1
ATOM 3922 C CA . GLU B 1 202 ? -16.125 28.406 12.227 1 83 202 GLU B CA 1
ATOM 3923 C C . GLU B 1 202 ? -15.656 26.984 12.508 1 83 202 GLU B C 1
ATOM 3925 O O . GLU B 1 202 ? -16.25 26.016 12.016 1 83 202 GLU B O 1
ATOM 3930 N N . LEU B 1 203 ? -14.617 26.922 13.234 1 87.31 203 LEU B N 1
ATOM 3931 C CA . LEU B 1 203 ? -14.109 25.609 13.617 1 87.31 203 LEU B CA 1
ATOM 3932 C C . LEU B 1 203 ? -15.156 24.844 14.422 1 87.31 203 LEU B C 1
ATOM 3934 O O . LEU B 1 203 ? -15.359 23.641 14.203 1 87.31 203 LEU B O 1
ATOM 3938 N N . ALA B 1 204 ? -15.789 25.547 15.297 1 90.38 204 ALA B N 1
ATOM 3939 C CA . ALA B 1 204 ? -16.844 24.922 16.109 1 90.38 204 ALA B CA 1
ATOM 3940 C C . ALA B 1 204 ? -17.984 24.406 15.234 1 90.38 204 ALA B C 1
ATOM 3942 O O . ALA B 1 204 ? -18.484 23.312 15.453 1 90.38 204 ALA B O 1
ATOM 3943 N N . ALA B 1 205 ? -18.359 25.203 14.336 1 88.81 205 ALA B N 1
ATOM 3944 C CA . ALA B 1 205 ? -19.422 24.797 13.422 1 88.81 205 ALA B CA 1
ATOM 3945 C C . ALA B 1 205 ? -19.031 23.562 12.625 1 88.81 205 ALA B C 1
ATOM 3947 O O . ALA B 1 205 ? -19.859 22.672 12.406 1 88.81 205 ALA B O 1
ATOM 3948 N N . GLU B 1 206 ? -17.844 23.5 12.211 1 87 206 GLU B N 1
ATOM 3949 C CA . GLU B 1 206 ? -17.344 22.359 11.461 1 87 206 GLU B CA 1
ATOM 3950 C C . GLU B 1 206 ? -17.328 21.094 12.336 1 87 206 GLU B C 1
ATOM 3952 O O . GLU B 1 206 ? -17.703 20.016 11.883 1 87 206 GLU B O 1
ATOM 3957 N N . LEU B 1 207 ? -16.844 21.297 13.484 1 87.75 207 LEU B N 1
ATOM 3958 C CA . LEU B 1 207 ? -16.812 20.172 14.414 1 87.75 207 LEU B CA 1
ATOM 3959 C C . LEU B 1 207 ? -18.203 19.625 14.672 1 87.75 207 LEU B C 1
ATOM 3961 O O . LEU B 1 207 ? -18.391 18.406 14.75 1 87.75 207 LEU B O 1
ATOM 3965 N N . GLU B 1 208 ? -19.109 20.547 14.82 1 89.31 208 GLU B N 1
ATOM 3966 C CA . GLU B 1 208 ? -20.5 20.125 15.039 1 89.31 208 GLU B CA 1
ATOM 3967 C C . GLU B 1 208 ? -21.047 19.359 13.844 1 89.31 208 GLU B C 1
ATOM 3969 O O . GLU B 1 208 ? -21.719 18.344 14.008 1 89.31 208 GLU B O 1
ATOM 3974 N N . GLU B 1 209 ? -20.797 19.844 12.727 1 88.38 209 GLU B N 1
ATOM 3975 C CA . GLU B 1 209 ? -21.25 19.188 11.508 1 88.38 209 GLU B CA 1
ATOM 3976 C C . GLU B 1 209 ? -20.656 17.781 11.398 1 88.38 209 GLU B C 1
ATOM 3978 O O . GLU B 1 209 ? -21.375 16.812 11.109 1 88.38 209 GLU B O 1
ATOM 3983 N N . ARG B 1 210 ? -19.438 17.656 11.641 1 87.5 210 ARG B N 1
ATOM 3984 C CA . ARG B 1 210 ? -18.75 16.375 11.531 1 87.5 210 ARG B CA 1
ATOM 3985 C C . ARG B 1 210 ? -19.219 15.398 12.602 1 87.5 210 ARG B C 1
ATOM 3987 O O . ARG B 1 210 ? -19.312 14.188 12.359 1 87.5 210 ARG B O 1
ATOM 3994 N N . ALA B 1 211 ? -19.531 15.977 13.727 1 86.69 211 ALA B N 1
ATOM 3995 C CA . ALA B 1 211 ? -19.953 15.133 14.844 1 86.69 211 ALA B CA 1
ATOM 3996 C C . ALA B 1 211 ? -21.297 14.469 14.547 1 86.69 211 ALA B C 1
ATOM 3998 O O . ALA B 1 211 ? -21.641 13.461 15.172 1 86.69 211 ALA B O 1
ATOM 3999 N N . ARG B 1 212 ? -22.031 15.008 13.625 1 90.62 212 ARG B N 1
ATOM 4000 C CA . ARG B 1 212 ? -23.344 14.477 13.305 1 90.62 212 ARG B CA 1
ATOM 4001 C C . ARG B 1 212 ? -23.234 13.289 12.352 1 90.62 212 ARG B C 1
ATOM 4003 O O . ARG B 1 212 ? -24.203 12.547 12.164 1 90.62 212 ARG B O 1
ATOM 4010 N N . LEU B 1 213 ? -22.109 13.117 11.773 1 93.25 213 LEU B N 1
ATOM 4011 C CA . LEU B 1 213 ? -21.938 11.984 10.867 1 93.25 213 LEU B CA 1
ATOM 4012 C C . LEU B 1 213 ? -21.828 10.68 11.648 1 93.25 213 LEU B C 1
ATOM 4014 O O . LEU B 1 213 ? -21.109 10.602 12.648 1 93.25 213 LEU B O 1
ATOM 4018 N N . PRO B 1 214 ? -22.531 9.633 11.258 1 93.81 214 PRO B N 1
ATOM 4019 C CA . PRO B 1 214 ? -22.656 8.406 12.055 1 93.81 214 PRO B CA 1
ATOM 4020 C C . PRO B 1 214 ? -21.312 7.723 12.305 1 93.81 214 PRO B C 1
ATOM 4022 O O . PRO B 1 214 ? -21.172 6.992 13.281 1 93.81 214 PRO B O 1
ATOM 4025 N N . TRP B 1 215 ? -20.344 8 11.461 1 94.56 215 TRP B N 1
ATOM 4026 C CA . TRP B 1 215 ? -19.078 7.273 11.562 1 94.56 215 TRP B CA 1
ATOM 4027 C C . TRP B 1 215 ? -18.016 8.125 12.242 1 94.56 215 TRP B C 1
ATOM 4029 O O . TRP B 1 215 ? -16.938 7.633 12.578 1 94.56 215 TRP B O 1
ATOM 4039 N N . ALA B 1 216 ? -18.266 9.336 12.469 1 92.81 216 ALA B N 1
ATOM 4040 C CA . ALA B 1 216 ? -17.219 10.297 12.82 1 92.81 216 ALA B CA 1
ATOM 4041 C C . ALA B 1 216 ? -16.594 9.945 14.172 1 92.81 216 ALA B C 1
ATOM 4043 O O . ALA B 1 216 ? -15.367 9.961 14.305 1 92.81 216 ALA B O 1
ATOM 4044 N N . TYR B 1 217 ? -17.406 9.68 15.133 1 88.69 217 TYR B N 1
ATOM 4045 C CA . TYR B 1 217 ? -16.906 9.375 16.469 1 88.69 217 TYR B CA 1
ATOM 4046 C C . TYR B 1 217 ? -16.031 8.133 16.453 1 88.69 217 TYR B C 1
ATOM 4048 O O . TYR B 1 217 ? -14.906 8.156 16.969 1 88.69 217 TYR B O 1
ATOM 4056 N N . THR B 1 218 ? -16.516 7.082 15.859 1 92.94 218 THR B N 1
ATOM 4057 C CA . THR B 1 218 ? -15.773 5.828 15.789 1 92.94 218 THR B CA 1
ATOM 4058 C C . THR B 1 218 ? -14.461 6.023 15.031 1 92.94 218 THR B C 1
ATOM 4060 O O . THR B 1 218 ? -13.406 5.547 15.477 1 92.94 218 THR B O 1
ATOM 4063 N N . ALA B 1 219 ? -14.484 6.707 13.898 1 95.69 219 ALA B N 1
ATOM 4064 C CA . ALA B 1 219 ? -13.281 6.961 13.109 1 95.69 219 ALA B CA 1
ATOM 4065 C C . ALA B 1 219 ? -12.234 7.699 13.93 1 95.69 219 ALA B C 1
ATOM 4067 O O . ALA B 1 219 ? -11.055 7.328 13.914 1 95.69 219 ALA B O 1
ATOM 4068 N N . HIS B 1 220 ? -12.703 8.727 14.641 1 91.62 220 HIS B N 1
ATOM 4069 C CA . HIS B 1 220 ? -11.797 9.523 15.461 1 91.62 220 HIS B CA 1
ATOM 4070 C C . HIS B 1 220 ? -11.172 8.688 16.578 1 91.62 220 HIS B C 1
ATOM 4072 O O . HIS B 1 220 ? -9.953 8.656 16.719 1 91.62 220 HIS B O 1
ATOM 4078 N N . GLN B 1 221 ? -11.938 7.965 17.312 1 88.75 221 GLN B N 1
ATOM 4079 C CA . GLN B 1 221 ? -11.477 7.191 18.453 1 88.75 221 GLN B CA 1
ATOM 4080 C C . GLN B 1 221 ? -10.562 6.051 18.016 1 88.75 221 GLN B C 1
ATOM 4082 O O . GLN B 1 221 ? -9.484 5.859 18.578 1 88.75 221 GLN B O 1
ATOM 4087 N N . GLU B 1 222 ? -10.977 5.352 17 1 94.31 222 GLU B N 1
ATOM 4088 C CA . GLU B 1 222 ? -10.219 4.176 16.562 1 94.31 222 GLU B CA 1
ATOM 4089 C C . GLU B 1 222 ? -8.914 4.578 15.883 1 94.31 222 GLU B C 1
ATOM 4091 O O . GLU B 1 222 ? -7.879 3.943 16.094 1 94.31 222 GLU B O 1
ATOM 4096 N N . THR B 1 223 ? -8.961 5.59 15.07 1 96.44 223 THR B N 1
ATOM 4097 C CA . THR B 1 223 ? -7.727 6.051 14.445 1 96.44 223 THR B CA 1
ATOM 4098 C C . THR B 1 223 ? -6.742 6.562 15.492 1 96.44 223 THR B C 1
ATOM 4100 O O . THR B 1 223 ? -5.547 6.273 15.422 1 96.44 223 THR B O 1
ATOM 4103 N N . GLY B 1 224 ? -7.262 7.371 16.469 1 92.75 224 GLY B N 1
ATOM 4104 C CA . GLY B 1 224 ? -6.41 7.82 17.562 1 92.75 224 GLY B CA 1
ATOM 4105 C C . GLY B 1 224 ? -5.77 6.676 18.328 1 92.75 224 GLY B C 1
ATOM 4106 O O . GLY B 1 224 ? -4.562 6.691 18.594 1 92.75 224 GLY B O 1
ATOM 4107 N N . ARG B 1 225 ? -6.562 5.719 18.672 1 90.56 225 ARG B N 1
ATOM 4108 C CA . ARG B 1 225 ? -6.086 4.539 19.391 1 90.56 225 ARG B CA 1
ATOM 4109 C C . ARG B 1 225 ? -5.023 3.801 18.578 1 90.56 225 ARG B C 1
ATOM 4111 O O . ARG B 1 225 ? -3.977 3.424 19.109 1 90.56 225 ARG B O 1
ATOM 4118 N N . GLN B 1 226 ? -5.305 3.643 17.312 1 94.75 226 GLN B N 1
ATOM 4119 C CA . GLN B 1 226 ? -4.387 2.902 16.453 1 94.75 226 GLN B CA 1
ATOM 4120 C C . GLN B 1 226 ? -3.086 3.672 16.25 1 94.75 226 GLN B C 1
ATOM 4122 O O . GLN B 1 226 ? -2.016 3.07 16.125 1 94.75 226 GLN B O 1
ATOM 4127 N N . LEU B 1 227 ? -3.164 4.957 16.172 1 93.94 227 LEU B N 1
ATOM 4128 C CA . LEU B 1 227 ? -1.951 5.762 16.094 1 93.94 227 LEU B CA 1
ATOM 4129 C C . LEU B 1 227 ? -1.083 5.562 17.328 1 93.94 227 LEU B C 1
ATOM 4131 O O . LEU B 1 227 ? 0.123 5.332 17.219 1 93.94 227 LEU B O 1
ATOM 4135 N N . LEU B 1 228 ? -1.679 5.578 18.5 1 88 228 LEU B N 1
ATOM 4136 C CA . LEU B 1 228 ? -0.946 5.375 19.75 1 88 228 LEU B CA 1
ATOM 4137 C C . LEU B 1 228 ? -0.334 3.979 19.797 1 88 228 LEU B C 1
ATOM 4139 O O . LEU B 1 228 ? 0.831 3.818 20.172 1 88 228 LEU B O 1
ATOM 4143 N N . ILE B 1 229 ? -1.065 3.004 19.391 1 90.69 229 ILE B N 1
ATOM 4144 C CA . ILE B 1 229 ? -0.574 1.631 19.344 1 90.69 229 ILE B CA 1
ATOM 4145 C C . ILE B 1 229 ? 0.625 1.538 18.406 1 90.69 229 ILE B C 1
ATOM 4147 O O . ILE B 1 229 ? 1.62 0.881 18.719 1 90.69 229 ILE B O 1
ATOM 4151 N N . SER B 1 230 ? 0.503 2.174 17.266 1 92.12 230 SER B N 1
ATOM 4152 C CA . SER B 1 230 ? 1.605 2.148 16.312 1 92.12 230 SER B CA 1
ATOM 4153 C C . SER B 1 230 ? 2.867 2.766 16.906 1 92.12 230 SER B C 1
ATOM 4155 O O . SER B 1 230 ? 3.98 2.338 16.594 1 92.12 230 SER B O 1
ATOM 4157 N N . TRP B 1 231 ? 2.758 3.777 17.734 1 89.25 231 TRP B N 1
ATOM 4158 C CA . TRP B 1 231 ? 3.896 4.414 18.375 1 89.25 231 TRP B CA 1
ATOM 4159 C C . TRP B 1 231 ? 4.543 3.473 19.391 1 89.25 231 TRP B C 1
ATOM 4161 O O . TRP B 1 231 ? 5.77 3.439 19.516 1 89.25 231 TRP B O 1
ATOM 4171 N N . LEU B 1 232 ? 3.74 2.707 20.047 1 87.31 232 LEU B N 1
ATOM 4172 C CA . LEU B 1 232 ? 4.211 1.941 21.188 1 87.31 232 LEU B CA 1
ATOM 4173 C C . LEU B 1 232 ? 4.652 0.544 20.766 1 87.31 232 LEU B C 1
ATOM 4175 O O . LEU B 1 232 ? 5.613 0 21.312 1 87.31 232 LEU B O 1
ATOM 4179 N N . ARG B 1 233 ? 3.949 0.022 19.766 1 86.5 233 ARG B N 1
ATOM 4180 C CA . ARG B 1 233 ? 4.141 -1.397 19.484 1 86.5 233 ARG B CA 1
ATOM 4181 C C . ARG B 1 233 ? 4.477 -1.625 18.016 1 86.5 233 ARG B C 1
ATOM 4183 O O . ARG B 1 233 ? 4.816 -2.74 17.625 1 86.5 233 ARG B O 1
ATOM 4190 N N . GLY B 1 234 ? 4.328 -0.584 17.328 1 86.62 234 GLY B N 1
ATOM 4191 C CA . GLY B 1 234 ? 4.566 -0.751 15.898 1 86.62 234 GLY B CA 1
ATOM 4192 C C . GLY B 1 234 ? 6.031 -0.631 15.523 1 86.62 234 GLY B C 1
ATOM 4193 O O . GLY B 1 234 ? 6.863 -0.263 16.359 1 86.62 234 GLY B O 1
ATOM 4194 N N . PRO B 1 235 ? 6.258 -1.031 14.266 1 84.38 235 PRO B N 1
ATOM 4195 C CA . PRO B 1 235 ? 7.629 -0.834 13.797 1 84.38 235 PRO B CA 1
ATOM 4196 C C . PRO B 1 235 ? 8.031 0.639 13.734 1 84.38 235 PRO B C 1
ATOM 4198 O O . PRO B 1 235 ? 7.188 1.5 13.469 1 84.38 235 PRO B O 1
ATOM 4201 N N . SER B 1 236 ? 9.32 0.843 13.992 1 88.75 236 SER B N 1
ATOM 4202 C CA . SER B 1 236 ? 9.867 2.186 13.82 1 88.75 236 SER B CA 1
ATOM 4203 C C . SER B 1 236 ? 9.68 2.68 12.391 1 88.75 236 SER B C 1
ATOM 4205 O O . SER B 1 236 ? 9.883 1.924 11.438 1 88.75 236 SER B O 1
ATOM 4207 N N . PRO B 1 237 ? 9.258 3.973 12.273 1 92.25 237 PRO B N 1
ATOM 4208 C CA . PRO B 1 237 ? 9.109 4.504 10.914 1 92.25 237 PRO B CA 1
ATOM 4209 C C . PRO B 1 237 ? 10.445 4.898 10.289 1 92.25 237 PRO B C 1
ATOM 4211 O O . PRO B 1 237 ? 10.508 5.176 9.086 1 92.25 237 PRO B O 1
ATOM 4214 N N . TRP B 1 238 ? 11.492 4.918 11.016 1 93 238 TRP B N 1
ATOM 4215 C CA . TRP B 1 238 ? 12.758 5.504 10.578 1 93 238 TRP B CA 1
ATOM 4216 C C . TRP B 1 238 ? 13.383 4.688 9.453 1 93 238 TRP B C 1
ATOM 4218 O O . TRP B 1 238 ? 13.875 5.246 8.477 1 93 238 TRP B O 1
ATOM 4228 N N . PRO B 1 239 ? 13.344 3.32 9.547 1 92.12 239 PRO B N 1
ATOM 4229 C CA . PRO B 1 239 ? 13.852 2.568 8.398 1 92.12 239 PRO B CA 1
ATOM 4230 C C . PRO B 1 239 ? 13.078 2.852 7.117 1 92.12 239 PRO B C 1
ATOM 4232 O O . PRO B 1 239 ? 13.672 2.924 6.035 1 92.12 239 PRO B O 1
ATOM 4235 N N . LEU B 1 240 ? 11.836 2.975 7.301 1 93.5 240 LEU B N 1
ATOM 4236 C CA . LEU B 1 240 ? 11.016 3.316 6.145 1 93.5 240 LEU B CA 1
ATOM 4237 C C . LEU B 1 240 ? 11.344 4.719 5.641 1 93.5 240 LEU B C 1
ATOM 4239 O O . LEU B 1 240 ? 11.492 4.93 4.434 1 93.5 240 LEU B O 1
ATOM 4243 N N . ALA B 1 241 ? 11.477 5.672 6.516 1 95.5 241 ALA B N 1
ATOM 4244 C CA . ALA B 1 241 ? 11.812 7.051 6.164 1 95.5 241 ALA B CA 1
ATOM 4245 C C . ALA B 1 241 ? 13.125 7.121 5.395 1 95.5 241 ALA B C 1
ATOM 4247 O O . ALA B 1 241 ? 13.273 7.922 4.473 1 95.5 241 ALA B O 1
ATOM 4248 N N . ALA B 1 242 ? 14.047 6.293 5.73 1 93 242 ALA B N 1
ATOM 4249 C CA . ALA B 1 242 ? 15.375 6.289 5.125 1 93 242 ALA B CA 1
ATOM 4250 C C . ALA B 1 242 ? 15.297 5.934 3.643 1 93 242 ALA B C 1
ATOM 4252 O O . ALA B 1 242 ? 16.234 6.191 2.887 1 93 242 ALA B O 1
ATOM 4253 N N . ARG B 1 243 ? 14.18 5.414 3.221 1 93.75 243 ARG B N 1
ATOM 4254 C CA . ARG B 1 243 ? 14.016 5.004 1.831 1 93.75 243 ARG B CA 1
ATOM 4255 C C . ARG B 1 243 ? 13.523 6.164 0.973 1 93.75 243 ARG B C 1
ATOM 4257 O O . ARG B 1 243 ? 13.508 6.07 -0.256 1 93.75 243 ARG B O 1
ATOM 4264 N N . ILE B 1 244 ? 13.156 7.223 1.589 1 96.25 244 ILE B N 1
ATOM 4265 C CA . ILE B 1 244 ? 12.594 8.352 0.848 1 96.25 244 ILE B CA 1
ATOM 4266 C C . ILE B 1 244 ? 13.68 8.992 -0.013 1 96.25 244 ILE B C 1
ATOM 4268 O O . ILE B 1 244 ? 14.742 9.359 0.49 1 96.25 244 ILE B O 1
ATOM 4272 N N . ARG B 1 245 ? 13.297 9.133 -1.334 1 93.38 245 ARG B N 1
ATOM 4273 C CA . ARG B 1 245 ? 14.266 9.695 -2.268 1 93.38 245 ARG B CA 1
ATOM 4274 C C . ARG B 1 245 ? 13.742 10.992 -2.881 1 93.38 245 ARG B C 1
ATOM 4276 O O . ARG B 1 245 ? 14.5 11.75 -3.49 1 93.38 245 ARG B O 1
ATOM 4283 N N . VAL B 1 246 ? 12.5 11.305 -2.674 1 97.19 246 VAL B N 1
ATOM 4284 C CA . VAL B 1 246 ? 11.914 12.484 -3.295 1 97.19 246 VAL B CA 1
ATOM 4285 C C . VAL B 1 246 ? 12.32 13.734 -2.52 1 97.19 246 VAL B C 1
ATOM 4287 O O . VAL B 1 246 ? 12.578 13.672 -1.314 1 97.19 246 VAL B O 1
ATOM 4290 N N . PRO B 1 247 ? 12.422 14.875 -3.238 1 98 247 PRO B N 1
ATOM 4291 C CA . PRO B 1 247 ? 12.656 16.125 -2.502 1 98 247 PRO B CA 1
ATOM 4292 C C . PRO B 1 247 ? 11.648 16.344 -1.373 1 98 247 PRO B C 1
ATOM 4294 O O . PRO B 1 247 ? 10.438 16.234 -1.593 1 98 247 PRO B O 1
ATOM 4297 N N . THR B 1 248 ? 12.211 16.625 -0.156 1 98.5 248 THR B N 1
ATOM 4298 C CA . THR B 1 248 ? 11.328 16.641 1.01 1 98.5 248 THR B CA 1
ATOM 4299 C C . THR B 1 248 ? 11.602 17.891 1.859 1 98.5 248 THR B C 1
ATOM 4301 O O . THR B 1 248 ? 12.75 18.203 2.16 1 98.5 248 THR B O 1
ATOM 4304 N N . LEU B 1 249 ? 10.555 18.562 2.111 1 98.44 249 LEU B N 1
ATOM 4305 C CA . LEU B 1 249 ? 10.57 19.672 3.061 1 98.44 249 LEU B CA 1
ATOM 4306 C C . LEU B 1 249 ? 9.883 19.281 4.359 1 98.44 249 LEU B C 1
ATOM 4308 O O . LEU B 1 249 ? 8.727 18.859 4.348 1 98.44 249 LEU B O 1
ATOM 4312 N N . VAL B 1 250 ? 10.609 19.375 5.461 1 98.56 250 VAL B N 1
ATOM 4313 C CA . VAL B 1 250 ? 10.031 19.188 6.789 1 98.56 250 VAL B CA 1
ATOM 4314 C C . VAL B 1 250 ? 9.836 20.547 7.469 1 98.56 250 VAL B C 1
ATOM 4316 O O . VAL B 1 250 ? 10.766 21.359 7.523 1 98.56 250 VAL B O 1
ATOM 4319 N N . VAL B 1 251 ? 8.609 20.812 7.867 1 98.56 251 VAL B N 1
ATOM 4320 C CA . VAL B 1 251 ? 8.25 22.031 8.57 1 98.56 251 VAL B CA 1
ATOM 4321 C C . VAL B 1 251 ? 7.777 21.703 9.984 1 98.56 251 VAL B C 1
ATOM 4323 O O . VAL B 1 251 ? 6.918 20.844 10.164 1 98.56 251 VAL B O 1
ATOM 4326 N N . TRP B 1 252 ? 8.32 22.453 10.953 1 98.12 252 TRP B N 1
ATOM 4327 C CA . TRP B 1 252 ? 7.988 22.109 12.336 1 98.12 252 TRP B CA 1
ATOM 4328 C C . TRP B 1 252 ? 7.852 23.375 13.188 1 98.12 252 TRP B C 1
ATOM 4330 O O . TRP B 1 252 ? 8.617 24.328 13.023 1 98.12 252 TRP B O 1
ATOM 4340 N N . GLY B 1 253 ? 6.758 23.422 13.961 1 97.12 253 GLY B N 1
ATOM 4341 C CA . GLY B 1 253 ? 6.637 24.516 14.922 1 97.12 253 GLY B CA 1
ATOM 4342 C C . GLY B 1 253 ? 7.504 24.328 16.156 1 97.12 253 GLY B C 1
ATOM 4343 O O . GLY B 1 253 ? 7.547 23.234 16.719 1 97.12 253 GLY B O 1
ATOM 4344 N N . GLU B 1 254 ? 8.086 25.359 16.609 1 96.25 254 GLU B N 1
ATOM 4345 C CA . GLU B 1 254 ? 8.977 25.281 17.766 1 96.25 254 GLU B CA 1
ATOM 4346 C C . GLU B 1 254 ? 8.18 25.031 19.047 1 96.25 254 GLU B C 1
ATOM 4348 O O . GLU B 1 254 ? 8.727 24.531 20.031 1 96.25 254 GLU B O 1
ATOM 4353 N N . GLN B 1 255 ? 6.949 25.344 19.031 1 94.94 255 GLN B N 1
ATOM 4354 C CA . GLN B 1 255 ? 6.113 25.219 20.219 1 94.94 255 GLN B CA 1
ATOM 4355 C C . GLN B 1 255 ? 5.129 24.062 20.078 1 94.94 255 GLN B C 1
ATOM 4357 O O . GLN B 1 255 ? 4.055 24.078 20.688 1 94.94 255 GLN B O 1
ATOM 4362 N N . ASP B 1 256 ? 5.457 23.109 19.25 1 95 256 ASP B N 1
ATOM 4363 C CA . ASP B 1 256 ? 4.602 21.938 19.094 1 95 256 ASP B CA 1
ATOM 4364 C C . ASP B 1 256 ? 4.527 21.125 20.375 1 95 256 ASP B C 1
ATOM 4366 O O . ASP B 1 256 ? 5.527 20.562 20.812 1 95 256 ASP B O 1
ATOM 4370 N N . ARG B 1 257 ? 3.357 21 20.938 1 90.5 257 ARG B N 1
ATOM 4371 C CA . ARG B 1 257 ? 3.158 20.281 22.188 1 90.5 257 ARG B CA 1
ATOM 4372 C C . ARG B 1 257 ? 2.727 18.844 21.938 1 90.5 257 ARG B C 1
ATOM 4374 O O . ARG B 1 257 ? 2.812 18 22.828 1 90.5 257 ARG B O 1
ATOM 4381 N N . LEU B 1 258 ? 2.277 18.609 20.797 1 91.12 258 LEU B N 1
ATOM 4382 C CA . LEU B 1 258 ? 1.719 17.297 20.516 1 91.12 258 LEU B CA 1
ATOM 4383 C C . LEU B 1 258 ? 2.809 16.328 20.062 1 91.12 258 LEU B C 1
ATOM 4385 O O . LEU B 1 258 ? 2.861 15.18 20.516 1 91.12 258 LEU B O 1
ATOM 4389 N N . VAL B 1 259 ? 3.604 16.75 19.141 1 93 259 VAL B N 1
ATOM 4390 C CA . VAL B 1 259 ? 4.781 16.016 18.703 1 93 259 VAL B CA 1
ATOM 4391 C C . VAL B 1 259 ? 6.031 16.875 18.906 1 93 259 VAL B C 1
ATOM 4393 O O . VAL B 1 259 ? 6.148 17.953 18.328 1 93 259 VAL B O 1
ATOM 4396 N N . SER B 1 260 ? 6.961 16.375 19.594 1 93.06 260 SER B N 1
ATOM 4397 C CA . SER B 1 260 ? 8.086 17.172 20.078 1 93.06 260 SER B CA 1
ATOM 4398 C C . SER B 1 260 ? 8.93 17.719 18.922 1 93.06 260 SER B C 1
ATOM 4400 O O . SER B 1 260 ? 9.32 16.969 18.031 1 93.06 260 SER B O 1
ATOM 4402 N N . PRO B 1 261 ? 9.258 19 19 1 94.94 261 PRO B N 1
ATOM 4403 C CA . PRO B 1 261 ? 10.141 19.578 17.984 1 94.94 261 PRO B CA 1
ATOM 4404 C C . PRO B 1 261 ? 11.531 18.938 17.984 1 94.94 261 PRO B C 1
ATOM 4406 O O . PRO B 1 261 ? 12.281 19.094 17.031 1 94.94 261 PRO B O 1
ATOM 4409 N N . SER B 1 262 ? 11.938 18.234 18.984 1 93.94 262 SER B N 1
ATOM 4410 C CA . SER B 1 262 ? 13.234 17.562 19.031 1 93.94 262 SER B CA 1
ATOM 4411 C C . SER B 1 262 ? 13.336 16.484 17.969 1 93.94 262 SER B C 1
ATOM 4413 O O . SER B 1 262 ? 14.438 16.031 17.656 1 93.94 262 SER B O 1
ATOM 4415 N N . LEU B 1 263 ? 12.227 16.094 17.406 1 95 263 LEU B N 1
ATOM 4416 C CA . LEU B 1 263 ? 12.203 15.039 16.406 1 95 263 LEU B CA 1
ATOM 4417 C C . LEU B 1 263 ? 12.398 15.617 15.008 1 95 263 LEU B C 1
ATOM 4419 O O . LEU B 1 263 ? 12.586 14.867 14.047 1 95 263 LEU B O 1
ATOM 4423 N N . ALA B 1 264 ? 12.375 16.938 14.906 1 96.75 264 ALA B N 1
ATOM 4424 C CA . ALA B 1 264 ? 12.367 17.625 13.609 1 96.75 264 ALA B CA 1
ATOM 4425 C C . ALA B 1 264 ? 13.633 17.297 12.82 1 96.75 264 ALA B C 1
ATOM 4427 O O . ALA B 1 264 ? 13.562 16.922 11.648 1 96.75 264 ALA B O 1
ATOM 4428 N N . ARG B 1 265 ? 14.734 17.406 13.422 1 94.88 265 ARG B N 1
ATOM 4429 C CA . ARG B 1 265 ? 16 17.188 12.742 1 94.88 265 ARG B CA 1
ATOM 4430 C C . ARG B 1 265 ? 16.125 15.75 12.242 1 94.88 265 ARG B C 1
ATOM 4432 O O . ARG B 1 265 ? 16.562 15.516 11.117 1 94.88 265 ARG B O 1
ATOM 4439 N N . ARG B 1 266 ? 15.766 14.852 13.094 1 94.31 266 ARG B N 1
ATOM 4440 C CA . ARG B 1 266 ? 15.82 13.453 12.695 1 94.31 266 ARG B CA 1
ATOM 4441 C C . ARG B 1 266 ? 14.891 13.172 11.516 1 94.31 266 ARG B C 1
ATOM 4443 O O . ARG B 1 266 ? 15.25 12.445 10.594 1 94.31 266 ARG B O 1
ATOM 4450 N N . THR B 1 267 ? 13.75 13.734 11.562 1 96.62 267 THR B N 1
ATOM 4451 C CA . THR B 1 267 ? 12.758 13.555 10.508 1 96.62 267 THR B CA 1
ATOM 4452 C C . THR B 1 267 ? 13.273 14.125 9.188 1 96.62 267 THR B C 1
ATOM 4454 O O . THR B 1 267 ? 13 13.562 8.125 1 96.62 267 THR B O 1
ATOM 4457 N N . ALA B 1 268 ? 14.016 15.172 9.258 1 96.12 268 ALA B N 1
ATOM 4458 C CA . ALA B 1 268 ? 14.5 15.852 8.062 1 96.12 268 ALA B CA 1
ATOM 4459 C C . ALA B 1 268 ? 15.789 15.219 7.555 1 96.12 268 ALA B C 1
ATOM 4461 O O . ALA B 1 268 ? 16.281 15.586 6.484 1 96.12 268 ALA B O 1
ATOM 4462 N N . ALA B 1 269 ? 16.344 14.305 8.336 1 93.5 269 ALA B N 1
ATOM 4463 C CA . ALA B 1 269 ? 17.578 13.641 7.938 1 93.5 269 ALA B CA 1
ATOM 4464 C C . ALA B 1 269 ? 17.328 12.633 6.82 1 93.5 269 ALA B C 1
ATOM 4466 O O . ALA B 1 269 ? 17.516 11.43 7.012 1 93.5 269 ALA B O 1
ATOM 4467 N N . LEU B 1 270 ? 16.906 13.094 5.75 1 94.94 270 LEU B N 1
ATOM 4468 C CA . LEU B 1 270 ? 16.625 12.336 4.535 1 94.94 270 LEU B CA 1
ATOM 4469 C C . LEU B 1 270 ? 17.625 12.688 3.432 1 94.94 270 LEU B C 1
ATOM 4471 O O . LEU B 1 270 ? 18.297 13.711 3.502 1 94.94 270 LEU B O 1
ATOM 4475 N N . THR B 1 271 ? 17.734 11.852 2.412 1 91.75 271 THR B N 1
ATOM 4476 C CA . THR B 1 271 ? 18.688 12.031 1.322 1 91.75 271 THR B CA 1
ATOM 4477 C C . THR B 1 271 ? 18.547 13.414 0.7 1 91.75 271 THR B C 1
ATOM 4479 O O . THR B 1 271 ? 19.547 14.086 0.416 1 91.75 271 THR B O 1
ATOM 4482 N N . ARG B 1 272 ? 17.328 13.891 0.545 1 95.44 272 ARG B N 1
ATOM 4483 C CA . ARG B 1 272 ? 17.031 15.195 -0.041 1 95.44 272 ARG B CA 1
ATOM 4484 C C . ARG B 1 272 ? 16.094 16 0.853 1 95.44 272 ARG B C 1
ATOM 4486 O O . ARG B 1 272 ? 15.148 16.625 0.366 1 95.44 272 ARG B O 1
ATOM 4493 N N . GLY B 1 273 ? 16.344 15.93 2.139 1 96.62 273 GLY B N 1
ATOM 4494 C CA . GLY B 1 273 ? 15.5 16.594 3.117 1 96.62 273 GLY B CA 1
ATOM 4495 C C . GLY B 1 273 ? 16.016 17.969 3.52 1 96.62 273 GLY B C 1
ATOM 4496 O O . GLY B 1 273 ? 17.234 18.188 3.566 1 96.62 273 GLY B O 1
ATOM 4497 N N . ARG B 1 274 ? 15.133 18.844 3.771 1 96.12 274 ARG B N 1
ATOM 4498 C CA . ARG B 1 274 ? 15.406 20.141 4.391 1 96.12 274 ARG B CA 1
ATOM 4499 C C . ARG B 1 274 ? 14.414 20.422 5.516 1 96.12 274 ARG B C 1
ATOM 4501 O O . ARG B 1 274 ? 13.289 19.922 5.496 1 96.12 274 ARG B O 1
ATOM 4508 N N . LEU B 1 275 ? 14.914 21.219 6.449 1 97.06 275 LEU B N 1
ATOM 4509 C CA . LEU B 1 275 ? 14.102 21.516 7.629 1 97.06 275 LEU B CA 1
ATOM 4510 C C . LEU B 1 275 ? 13.844 23 7.762 1 97.06 275 LEU B C 1
ATOM 4512 O O . LEU B 1 275 ? 14.75 23.812 7.578 1 97.06 275 LEU B O 1
ATOM 4516 N N . VAL B 1 276 ? 12.586 23.328 7.977 1 97.19 276 VAL B N 1
ATOM 4517 C CA . VAL B 1 276 ? 12.188 24.688 8.336 1 97.19 276 VAL B CA 1
ATOM 4518 C C . VAL B 1 276 ? 11.516 24.688 9.703 1 97.19 276 VAL B C 1
ATOM 4520 O O . VAL B 1 276 ? 10.492 24.031 9.906 1 97.19 276 VAL B O 1
ATOM 4523 N N . MET B 1 277 ? 12.086 25.375 10.625 1 97.44 277 MET B N 1
ATOM 4524 C CA . MET B 1 277 ? 11.484 25.562 11.945 1 97.44 277 MET B CA 1
ATOM 4525 C C . MET B 1 277 ? 10.703 26.875 12 1 97.44 277 MET B C 1
ATOM 4527 O O . MET B 1 277 ? 11.164 27.891 11.477 1 97.44 277 MET B O 1
ATOM 4531 N N . LEU B 1 278 ? 9.562 26.891 12.602 1 96.81 278 LEU B N 1
ATOM 4532 C CA . LEU B 1 278 ? 8.711 28.078 12.719 1 96.81 278 LEU B CA 1
ATOM 4533 C C . LEU B 1 278 ? 8.672 28.578 14.156 1 96.81 278 LEU B C 1
ATOM 4535 O O . LEU B 1 278 ? 8.008 28 15.008 1 96.81 278 LEU B O 1
ATOM 4539 N N . PRO B 1 279 ? 9.312 29.688 14.43 1 95.56 279 PRO B N 1
ATOM 4540 C CA . PRO B 1 279 ? 9.297 30.234 15.789 1 95.56 279 PRO B CA 1
ATOM 4541 C C . PRO B 1 279 ? 7.898 30.625 16.25 1 95.56 279 PRO B C 1
ATOM 4543 O O . PRO B 1 279 ? 7.148 31.25 15.508 1 95.56 279 PRO B O 1
ATOM 4546 N N . GLY B 1 280 ? 7.57 30.219 17.453 1 94.69 280 GLY B N 1
ATOM 4547 C CA . GLY B 1 280 ? 6.324 30.609 18.078 1 94.69 280 GLY B CA 1
ATOM 4548 C C . GLY B 1 280 ? 5.121 29.844 17.562 1 94.69 280 GLY B C 1
ATOM 4549 O O . GLY B 1 280 ? 3.992 30.094 18 1 94.69 280 GLY B O 1
ATOM 4550 N N . VAL B 1 281 ? 5.324 28.938 16.703 1 96.06 281 VAL B N 1
ATOM 4551 C CA . VAL B 1 281 ? 4.238 28.219 16.047 1 96.06 281 VAL B CA 1
ATOM 4552 C C . VAL B 1 281 ? 4.105 26.828 16.656 1 96.06 281 VAL B C 1
ATOM 4554 O O . VAL B 1 281 ? 5.098 26.219 17.062 1 96.06 281 VAL B O 1
ATOM 4557 N N . GLY B 1 282 ? 2.904 26.328 16.672 1 96.88 282 GLY B N 1
ATOM 4558 C CA . GLY B 1 282 ? 2.629 25.031 17.281 1 96.88 282 GLY B CA 1
ATOM 4559 C C . GLY B 1 282 ? 2.564 23.906 16.281 1 96.88 282 GLY B C 1
ATOM 4560 O O . GLY B 1 282 ? 3.414 23.797 15.391 1 96.88 282 GLY B O 1
ATOM 4561 N N . HIS B 1 283 ? 1.605 22.953 16.422 1 96.75 283 HIS B N 1
ATOM 4562 C CA . HIS B 1 283 ? 1.513 21.672 15.75 1 96.75 283 HIS B CA 1
ATOM 4563 C C . HIS B 1 283 ? 0.997 21.844 14.328 1 96.75 283 HIS B C 1
ATOM 4565 O O . HIS B 1 283 ? 1.25 20.984 13.469 1 96.75 283 HIS B O 1
ATOM 4571 N N . VAL B 1 284 ? 0.294 22.938 14.062 1 97.12 284 VAL B N 1
ATOM 4572 C CA . VAL B 1 284 ? -0.384 23.109 12.781 1 97.12 284 VAL B CA 1
ATOM 4573 C C . VAL B 1 284 ? 0.163 24.328 12.062 1 97.12 284 VAL B C 1
ATOM 4575 O O . VAL B 1 284 ? -0.587 25.25 11.734 1 97.12 284 VAL B O 1
ATOM 4578 N N . GLY B 1 285 ? 1.406 24.266 11.664 1 96.81 285 GLY B N 1
ATOM 4579 C CA . GLY B 1 285 ? 2.072 25.375 11.008 1 96.81 285 GLY B CA 1
ATOM 4580 C C . GLY B 1 285 ? 1.365 25.828 9.742 1 96.81 285 GLY B C 1
ATOM 4581 O O . GLY B 1 285 ? 1.364 27.031 9.422 1 96.81 285 GLY B O 1
ATOM 4582 N N . HIS B 1 286 ? 0.665 24.906 9.016 1 96.69 286 HIS B N 1
ATOM 4583 C CA . HIS B 1 286 ? -0.021 25.219 7.766 1 96.69 286 HIS B CA 1
ATOM 4584 C C . HIS B 1 286 ? -1.289 26.031 8.023 1 96.69 286 HIS B C 1
ATOM 4586 O O . HIS B 1 286 ? -1.855 26.609 7.094 1 96.69 286 HIS B O 1
ATOM 4592 N N . ILE B 1 287 ? -1.738 26.062 9.273 1 94 287 ILE B N 1
ATOM 4593 C CA . ILE B 1 287 ? -2.9 26.859 9.656 1 94 287 ILE B CA 1
ATOM 4594 C C . ILE B 1 287 ? -2.445 28.125 10.383 1 94 287 ILE B C 1
ATOM 4596 O O . ILE B 1 287 ? -2.881 29.219 10.047 1 94 287 ILE B O 1
ATOM 4600 N N . GLU B 1 288 ? -1.51 28.016 11.281 1 94 288 GLU B N 1
ATOM 4601 C CA . GLU B 1 288 ? -1.097 29.094 12.172 1 94 288 GLU B CA 1
ATOM 4602 C C . GLU B 1 288 ? -0.167 30.078 11.461 1 94 288 GLU B C 1
ATOM 4604 O O . GLU B 1 288 ? -0.182 31.281 11.75 1 94 288 GLU B O 1
ATOM 4609 N N . ALA B 1 289 ? 0.619 29.594 10.578 1 95.19 289 ALA B N 1
ATOM 4610 C CA . ALA B 1 289 ? 1.566 30.406 9.82 1 95.19 289 ALA B CA 1
ATOM 4611 C C . ALA B 1 289 ? 1.57 30 8.344 1 95.19 289 ALA B C 1
ATOM 4613 O O . ALA B 1 289 ? 2.625 29.719 7.777 1 95.19 289 ALA B O 1
ATOM 4614 N N . PRO B 1 290 ? 0.404 30.125 7.695 1 95.19 290 PRO B N 1
ATOM 4615 C CA . PRO B 1 290 ? 0.28 29.609 6.328 1 95.19 290 PRO B CA 1
ATOM 4616 C C . PRO B 1 290 ? 1.184 30.344 5.34 1 95.19 290 PRO B C 1
ATOM 4618 O O . PRO B 1 290 ? 1.668 29.734 4.379 1 95.19 290 PRO B O 1
ATOM 4621 N N . HIS B 1 291 ? 1.444 31.609 5.52 1 95.5 291 HIS B N 1
ATOM 4622 C CA . HIS B 1 291 ? 2.287 32.375 4.598 1 95.5 291 HIS B CA 1
ATOM 4623 C C . HIS B 1 291 ? 3.73 31.875 4.645 1 95.5 291 HIS B C 1
ATOM 4625 O O . HIS B 1 291 ? 4.371 31.719 3.604 1 95.5 291 HIS B O 1
ATOM 4631 N N . ALA B 1 292 ? 4.219 31.594 5.883 1 96.31 292 ALA B N 1
ATOM 4632 C CA . ALA B 1 292 ? 5.578 31.078 6.023 1 96.31 292 ALA B CA 1
ATOM 4633 C C . ALA B 1 292 ? 5.707 29.688 5.398 1 96.31 292 ALA B C 1
ATOM 4635 O O . ALA B 1 292 ? 6.684 29.406 4.707 1 96.31 292 ALA B O 1
ATOM 4636 N N . VAL B 1 293 ? 4.762 28.891 5.633 1 98.12 293 VAL B N 1
ATOM 4637 C CA . VAL B 1 293 ? 4.777 27.547 5.082 1 98.12 293 VAL B CA 1
ATOM 4638 C C . VAL B 1 293 ? 4.672 27.609 3.559 1 98.12 293 VAL B C 1
ATOM 4640 O O . VAL B 1 293 ? 5.406 26.906 2.85 1 98.12 293 VAL B O 1
ATOM 4643 N N . ALA B 1 294 ? 3.781 28.469 3.023 1 98.31 294 ALA B N 1
ATOM 4644 C CA . ALA B 1 294 ? 3.611 28.609 1.579 1 98.31 294 ALA B CA 1
ATOM 4645 C C . ALA B 1 294 ? 4.91 29.062 0.918 1 98.31 294 ALA B C 1
ATOM 4647 O O . ALA B 1 294 ? 5.281 28.562 -0.146 1 98.31 294 ALA B O 1
ATOM 4648 N N . ALA B 1 295 ? 5.539 29.984 1.546 1 97.56 295 ALA B N 1
ATOM 4649 C CA . ALA B 1 295 ? 6.801 30.469 1.005 1 97.56 295 ALA B CA 1
ATOM 4650 C C . ALA B 1 295 ? 7.836 29.359 0.919 1 97.56 295 ALA B C 1
ATOM 4652 O O . ALA B 1 295 ? 8.531 29.219 -0.092 1 97.56 295 ALA B O 1
ATOM 4653 N N . ALA B 1 296 ? 7.941 28.547 1.953 1 97.81 296 ALA B N 1
ATOM 4654 C CA . ALA B 1 296 ? 8.906 27.453 1.99 1 97.81 296 ALA B CA 1
ATOM 4655 C C . ALA B 1 296 ? 8.578 26.391 0.935 1 97.81 296 ALA B C 1
ATOM 4657 O O . ALA B 1 296 ? 9.477 25.906 0.236 1 97.81 296 ALA B O 1
ATOM 4658 N N . VAL B 1 297 ? 7.348 26.062 0.798 1 98.69 297 VAL B N 1
ATOM 4659 C CA . VAL B 1 297 ? 6.91 25.047 -0.154 1 98.69 297 VAL B CA 1
ATOM 4660 C C . VAL B 1 297 ? 7.148 25.547 -1.58 1 98.69 297 VAL B C 1
ATOM 4662 O O . VAL B 1 297 ? 7.664 24.797 -2.42 1 98.69 297 VAL B O 1
ATOM 4665 N N . THR B 1 298 ? 6.75 26.812 -1.833 1 98.25 298 THR B N 1
ATOM 4666 C CA . THR B 1 298 ? 6.941 27.391 -3.156 1 98.25 298 THR B CA 1
ATOM 4667 C C . THR B 1 298 ? 8.422 27.406 -3.539 1 98.25 298 THR B C 1
ATOM 4669 O O . THR B 1 298 ? 8.773 27.078 -4.676 1 98.25 298 THR B O 1
ATOM 4672 N N . ARG B 1 299 ? 9.227 27.766 -2.584 1 97.06 299 ARG B N 1
ATOM 4673 C CA . ARG B 1 299 ? 10.664 27.766 -2.84 1 97.06 299 ARG B CA 1
ATOM 4674 C C . ARG B 1 299 ? 11.148 26.359 -3.191 1 97.06 299 ARG B C 1
ATOM 4676 O O . ARG B 1 299 ? 11.953 26.188 -4.113 1 97.06 299 ARG B O 1
ATOM 4683 N N . MET B 1 300 ? 10.727 25.312 -2.475 1 97.88 300 MET B N 1
ATOM 4684 C CA . MET B 1 300 ? 11.102 23.953 -2.809 1 97.88 300 MET B CA 1
ATOM 4685 C C . MET B 1 300 ? 10.672 23.594 -4.227 1 97.88 300 MET B C 1
ATOM 4687 O O . MET B 1 300 ? 11.445 23.031 -4.996 1 97.88 300 MET B O 1
ATOM 4691 N N . TRP B 1 301 ? 9.391 23.906 -4.535 1 98.19 301 TRP B N 1
ATOM 4692 C CA . TRP B 1 301 ? 8.875 23.578 -5.859 1 98.19 301 TRP B CA 1
ATOM 4693 C C . TRP B 1 301 ? 9.719 24.234 -6.953 1 98.19 301 TRP B C 1
ATOM 4695 O O . TRP B 1 301 ? 10.055 23.594 -7.949 1 98.19 301 TRP B O 1
ATOM 4705 N N . GLN B 1 302 ? 10.109 25.469 -6.727 1 96.88 302 GLN B N 1
ATOM 4706 C CA . GLN B 1 302 ? 10.922 26.188 -7.691 1 96.88 302 GLN B CA 1
ATOM 4707 C C . GLN B 1 302 ? 12.32 25.594 -7.797 1 96.88 302 GLN B C 1
ATOM 4709 O O . GLN B 1 302 ? 12.844 25.422 -8.898 1 96.88 302 GLN B O 1
ATOM 4714 N N . ASP B 1 303 ? 12.922 25.312 -6.668 1 96.56 303 ASP B N 1
ATOM 4715 C CA . ASP B 1 303 ? 14.258 24.734 -6.66 1 96.56 303 ASP B CA 1
ATOM 4716 C C . ASP B 1 303 ? 14.273 23.375 -7.332 1 96.56 303 ASP B C 1
ATOM 4718 O O . ASP B 1 303 ? 15.219 23.031 -8.055 1 96.56 303 ASP B O 1
ATOM 4722 N N . VAL B 1 304 ? 13.281 22.578 -7.055 1 97 304 VAL B N 1
ATOM 4723 C CA . VAL B 1 304 ? 13.188 21.25 -7.664 1 97 304 VAL B CA 1
ATOM 4724 C C . VAL B 1 304 ? 13.023 21.391 -9.18 1 97 304 VAL B C 1
ATOM 4726 O O . VAL B 1 304 ? 13.695 20.703 -9.945 1 97 304 VAL B O 1
ATOM 4729 N N . ALA B 1 305 ? 12.148 22.266 -9.633 1 95.81 305 ALA B N 1
ATOM 4730 C CA . ALA B 1 305 ? 11.922 22.484 -11.062 1 95.81 305 ALA B CA 1
ATOM 4731 C C . ALA B 1 305 ? 13.195 22.953 -11.75 1 95.81 305 ALA B C 1
ATOM 4733 O O . ALA B 1 305 ? 13.445 22.609 -12.914 1 95.81 305 ALA B O 1
ATOM 4734 N N . ALA B 1 306 ? 14 23.656 -11.055 1 95.5 306 ALA B N 1
ATOM 4735 C CA . ALA B 1 306 ? 15.227 24.219 -11.617 1 95.5 306 ALA B CA 1
ATOM 4736 C C . ALA B 1 306 ? 16.406 23.25 -11.461 1 95.5 306 ALA B C 1
ATOM 4738 O O . ALA B 1 306 ? 17.516 23.547 -11.898 1 95.5 306 ALA B O 1
ATOM 4739 N N . GLY B 1 307 ? 16.203 22.188 -10.797 1 94.06 307 GLY B N 1
ATOM 4740 C CA . GLY B 1 307 ? 17.281 21.234 -10.57 1 94.06 307 GLY B CA 1
ATOM 4741 C C . GLY B 1 307 ? 18.25 21.672 -9.5 1 94.06 307 GLY B C 1
ATOM 4742 O O . GLY B 1 307 ? 19.422 21.281 -9.531 1 94.06 307 GLY B O 1
ATOM 4743 N N . ARG B 1 308 ? 17.812 22.453 -8.562 1 92.75 308 ARG B N 1
ATOM 4744 C CA . ARG B 1 308 ? 18.688 23.031 -7.559 1 92.75 308 ARG B CA 1
ATOM 4745 C C . ARG B 1 308 ? 18.469 22.391 -6.195 1 92.75 308 ARG B C 1
ATOM 4747 O O . ARG B 1 308 ? 19.141 22.719 -5.223 1 92.75 308 ARG B O 1
ATOM 4754 N N . TRP B 1 309 ? 17.484 21.562 -6.129 1 92.69 309 TRP B N 1
ATOM 4755 C CA . TRP B 1 309 ? 17.266 20.859 -4.867 1 92.69 309 TRP B CA 1
ATOM 4756 C C . TRP B 1 309 ? 18.219 19.703 -4.711 1 92.69 309 TRP B C 1
ATOM 4758 O O . TRP B 1 309 ? 17.969 18.594 -5.211 1 92.69 309 TRP B O 1
ATOM 4768 N N . GLU B 1 310 ? 19.359 19.906 -4.105 1 80.88 310 GLU B N 1
ATOM 4769 C CA . GLU B 1 310 ? 20.453 18.938 -4.051 1 80.88 310 GLU B CA 1
ATOM 4770 C C . GLU B 1 310 ? 20.328 18.047 -2.811 1 80.88 310 GLU B C 1
ATOM 4772 O O . GLU B 1 310 ? 19.531 18.328 -1.915 1 80.88 310 GLU B O 1
ATOM 4777 N N . GLU B 1 311 ? 21.094 16.984 -2.885 1 78.38 311 GLU B N 1
ATOM 4778 C CA . GLU B 1 311 ? 21.188 16.094 -1.732 1 78.38 311 GLU B CA 1
ATOM 4779 C C . GLU B 1 311 ? 21.812 16.797 -0.535 1 78.38 311 GLU B C 1
ATOM 4781 O O . GLU B 1 311 ? 22.734 17.609 -0.696 1 78.38 311 GLU B O 1
ATOM 4786 N N . SER B 1 312 ? 21.062 16.969 0.584 1 66.12 312 SER B N 1
ATOM 4787 C CA . SER B 1 312 ? 21.469 17.719 1.765 1 66.12 312 SER B CA 1
ATOM 4788 C C . SER B 1 312 ? 22.578 17 2.518 1 66.12 312 SER B C 1
ATOM 4790 O O . SER B 1 312 ? 23.156 17.547 3.461 1 66.12 312 SER B O 1
ATOM 4792 N N . GLY B 1 313 ? 23.406 16.031 1.878 1 57.12 313 GLY B N 1
ATOM 4793 C CA . GLY B 1 313 ? 24.422 15.289 2.609 1 57.12 313 GLY B CA 1
ATOM 4794 C C . GLY B 1 313 ? 23.938 14.766 3.949 1 57.12 313 GLY B C 1
ATOM 4795 O O . GLY B 1 313 ? 24.734 14.539 4.859 1 57.12 313 GLY B O 1
ATOM 4796 N N . GLY B 1 314 ? 22.656 14.578 4.227 1 53.34 314 GLY B N 1
ATOM 4797 C CA . GLY B 1 314 ? 22.078 13.969 5.414 1 53.34 314 GLY B CA 1
ATOM 4798 C C . GLY B 1 314 ? 21.859 14.961 6.547 1 53.34 314 GLY B C 1
ATOM 4799 O O . GLY B 1 314 ? 21.328 14.602 7.598 1 53.34 314 GLY B O 1
ATOM 4800 N N . ASP B 1 315 ? 22.5 16.172 6.484 1 50.38 315 ASP B N 1
ATOM 4801 C CA . ASP B 1 315 ? 22.469 17.031 7.672 1 50.38 315 ASP B CA 1
ATOM 4802 C C . ASP B 1 315 ? 21.203 17.875 7.719 1 50.38 315 ASP B C 1
ATOM 4804 O O . ASP B 1 315 ? 21 18.641 8.664 1 50.38 315 ASP B O 1
ATOM 4808 N N . GLY B 1 316 ? 20.156 17.516 7.109 1 49.69 316 GLY B N 1
ATOM 4809 C CA . GLY B 1 316 ? 18.922 18.281 7.18 1 49.69 316 GLY B CA 1
ATOM 4810 C C . GLY B 1 316 ? 19.172 19.781 7.234 1 49.69 316 GLY B C 1
ATOM 4811 O O . GLY B 1 316 ? 19.125 20.391 8.305 1 49.69 316 GLY B O 1
ATOM 4812 N N . THR B 1 317 ? 19.641 20.375 6.219 1 49.5 317 THR B N 1
ATOM 4813 C CA . THR B 1 317 ? 19.953 21.797 6.262 1 49.5 317 THR B CA 1
ATOM 4814 C C . THR B 1 317 ? 18.75 22.594 6.773 1 49.5 317 THR B C 1
ATOM 4816 O O . THR B 1 317 ? 17.656 22.484 6.23 1 49.5 317 THR B O 1
ATOM 4819 N N . LEU B 1 318 ? 18.875 23.047 8.07 1 50.06 318 LEU B N 1
ATOM 4820 C CA . LEU B 1 318 ? 17.922 23.875 8.812 1 50.06 318 LEU B CA 1
ATOM 4821 C C . LEU B 1 318 ? 17.766 25.234 8.148 1 50.06 318 LEU B C 1
ATOM 4823 O O . LEU B 1 318 ? 18.75 25.906 7.84 1 50.06 318 LEU B O 1
ATOM 4827 N N . THR B 1 319 ? 16.766 25.531 7.383 1 49.03 319 THR B N 1
ATOM 4828 C CA . THR B 1 319 ? 16.484 26.938 7.062 1 49.03 319 THR B CA 1
ATOM 4829 C C . THR B 1 319 ? 15.461 27.516 8.031 1 49.03 319 THR B C 1
ATOM 4831 O O . THR B 1 319 ? 14.406 26.922 8.273 1 49.03 319 THR B O 1
ATOM 4834 N N . LEU B 1 320 ? 15.93 28.344 8.969 1 41.62 320 LEU B N 1
ATOM 4835 C CA . LEU B 1 320 ? 15.039 29.094 9.836 1 41.62 320 LEU B CA 1
ATOM 4836 C C . LEU B 1 320 ? 14.164 30.062 9.031 1 41.62 320 LEU B C 1
ATOM 4838 O O . LEU B 1 320 ? 14.672 30.797 8.18 1 41.62 320 LEU B O 1
ATOM 4842 N N . ALA B 1 321 ? 12.922 29.75 9.031 1 42.06 321 ALA B N 1
ATOM 4843 C CA . ALA B 1 321 ? 12.047 30.719 8.375 1 42.06 321 ALA B CA 1
ATOM 4844 C C . ALA B 1 321 ? 12.062 32.062 9.109 1 42.06 321 ALA B C 1
ATOM 4846 O O . ALA B 1 321 ? 12.094 32.094 10.344 1 42.06 321 ALA B O 1
ATOM 4847 N N . LYS B 1 322 ? 12.789 33.156 8.711 1 39.84 322 LYS B N 1
ATOM 4848 C CA . LYS B 1 322 ? 12.742 34.5 9.266 1 39.84 322 LYS B CA 1
ATOM 4849 C C . LYS B 1 322 ? 11.297 35 9.406 1 39.84 322 LYS B C 1
ATOM 4851 O O . LYS B 1 322 ? 10.523 34.938 8.445 1 39.84 322 LYS B O 1
ATOM 4856 N N . ASN B 1 323 ? 10.867 34.844 10.656 1 35.56 323 ASN B N 1
ATOM 4857 C CA . ASN B 1 323 ? 9.594 35.5 10.898 1 35.56 323 ASN B CA 1
ATOM 4858 C C . ASN B 1 323 ? 9.656 36.969 10.508 1 35.56 323 ASN B C 1
ATOM 4860 O O . ASN B 1 323 ? 10.586 37.688 10.883 1 35.56 323 ASN B O 1
ATOM 4864 N N . ALA B 1 324 ? 9.203 37.469 9.539 1 36.28 324 ALA B N 1
ATOM 4865 C CA . ALA B 1 324 ? 9.25 38.875 9.141 1 36.28 324 ALA B CA 1
ATOM 4866 C C . ALA B 1 324 ? 9.031 39.812 10.336 1 36.28 324 ALA B C 1
ATOM 4868 O O . ALA B 1 324 ? 9.234 41 10.242 1 36.28 324 ALA B O 1
ATOM 4869 N N . GLY B 1 325 ? 8.281 39.438 11.375 1 32.78 325 GLY B N 1
ATOM 4870 C CA . GLY B 1 325 ? 7.934 40.469 12.312 1 32.78 325 GLY B CA 1
ATOM 4871 C C . GLY B 1 325 ? 9.008 40.719 13.352 1 32.78 325 GLY B C 1
ATOM 4872 O O . GLY B 1 325 ? 8.789 41.469 14.32 1 32.78 325 GLY B O 1
ATOM 4873 N N . GLN B 1 326 ? 9.992 39.844 13.641 1 30.56 326 GLN B N 1
ATOM 4874 C CA . GLN B 1 326 ? 10.742 40.219 14.828 1 30.56 326 GLN B CA 1
ATOM 4875 C C . GLN B 1 326 ? 11.68 41.406 14.523 1 30.56 326 GLN B C 1
ATOM 4877 O O . GLN B 1 326 ? 12.461 41.344 13.57 1 30.56 326 GLN B O 1
ATOM 4882 N N . LYS B 1 327 ? 11.43 42.625 14.906 1 32.81 327 LYS B N 1
ATOM 4883 C CA . LYS B 1 327 ? 12.219 43.844 14.984 1 32.81 327 LYS B CA 1
ATOM 4884 C C . LYS B 1 327 ? 13.602 43.562 15.562 1 32.81 327 LYS B C 1
ATOM 4886 O O . LYS B 1 327 ? 13.75 42.75 16.484 1 32.81 327 LYS B O 1
ATOM 4891 N N . GLU B 1 328 ? 14.734 43.531 14.859 1 31.06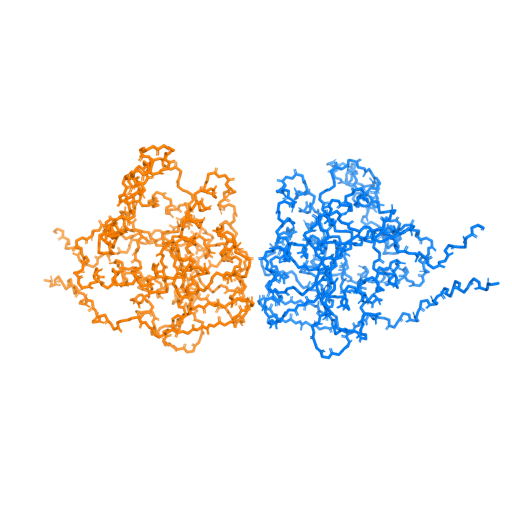 328 GLU B N 1
ATOM 4892 C CA . GLU B 1 328 ? 16.016 43.656 15.531 1 31.06 328 GLU B CA 1
ATOM 4893 C C . GLU B 1 328 ? 15.891 44.531 16.781 1 31.06 328 GLU B C 1
ATOM 4895 O O . GLU B 1 328 ? 15.156 45.531 16.797 1 31.06 328 GLU B O 1
ATOM 4900 N N . PRO B 1 329 ? 16.516 44 17.859 1 31.19 329 PRO B N 1
ATOM 4901 C CA . PRO B 1 329 ? 16.594 45 18.906 1 31.19 329 PRO B CA 1
ATOM 4902 C C . PRO B 1 329 ? 17.219 46.312 18.422 1 31.19 329 PRO B C 1
ATOM 4904 O O . PRO B 1 329 ? 18.016 46.312 17.469 1 31.19 329 PRO B O 1
#

Nearest PDB structures (foldseek):
  6zvu-assembly1_A  TM=7.358E-01  e=4.066E-14  Rhodococcus sp. (in: high G+C Gram-positive bacteria)
  8oe2-assembly4_D  TM=7.251E-01  e=3.617E-14  synthetic construct
  8b6s-assembly2_B  TM=7.292E-01  e=4.066E-14  Rhodococcus sp. (in: high G+C Gram-positive bacteria)
  8b6s-assembly1_A  TM=7.375E-01  e=7.297E-14  Rhodococcus sp. (in: high G+C Gram-positive bacteria)
  7zbd-assembly2_B  TM=7.195E-01  e=6.123E-14  Rhodococcus sp. (in: high G+C Gram-positive bacteria)

Organism: Pseudonocardia thermophila (NCBI:txid1848)

Secondary structure (DSSP, 8-state):
---------------SPPEEEEEETTEEEEEEEE---SSS-EEEE--TT--GGGGHHHHHHHTTTS-EEEEPPTTSTTPPPPSS---SHHHHHHHHHHHHHHHTS-EEEEEETHHHHHHHHHHHH-GGGEEEEEEES---------GGG-S-THHHHHTS-HHHHHHHHHHHHT--HHHHHHHHHHHH-S-GGGS-HHHHHHHHHHHHHHHTSTTHHHHHHHHHHHHHHHHHHSPPSHHHHTT--S-EEEEEETT-SSS-GGGHHHHH-STTEEEEEETT--S-HHHHSHHHHHHHHHHHHHHHHTT-----TTS-EEEE---TT----/---------------SPPEEEEEETTEEEEEEEE---SSSPEEEE--TT--GGGGHHHHHHHTTTS-EEEEPPTTSTTPPPPSS---SHHHHHHHHHHHHHHHTS-EEEEEETHHHHHHHHHHHH-GGGEEEEEEES---------GGG-S-THHHHHTS-HHHHHHHHHHHHT--HHHHHHHHHHHH-S-GGGS-HHHHHHHHHHHHHHHTSTTHHHHHHHHHHHHHHHHHHSPPSHHHHTT--S-EEEEEETT-SSS-GGGHHHHH-STTEEEEEETT--S-HHHHSHHHHHHHHHHHHHHHHTT-----TTS-EEEE---TT----

Radius of gyration: 27.75 Å; Cα contacts (8 Å, |Δi|>4): 1412; chains: 2; bounding box: 61×102×66 Å

InterPro domains:
  IPR000073 Alpha/beta hydrolase fold-1 [PF12697] (43-296)
  IPR000073 Alpha/beta hydrolase fold-1 [PR00111] (65-80)
  IPR000073 Alpha/beta hydrolase fold-1 [PR00111] (109-122)
  IPR000073 Alpha/beta hydrolase fold-1 [PR00111] (123-136)
  IPR029058 Alpha/Beta hydrolase fold [G3DSA:3.40.50.1820] (13-306)
  IPR029058 Alpha/Beta hydrolase fold [SSF53474] (12-301)
  IPR050266 AB hydrolase superfamily [PTHR43798] (23-308)

pLDDT: mean 87.4, std 17.4, range [23.09, 98.94]